Protein AF-A0A3R9RG43-F1 (afdb_monomer)

Secondary structure (DSSP, 8-state):
---STTGGGT--HHHHHH----EEEEEEEETTEEEEEEEETTS-EE-S----HHHHHHHHHHHHHHHH-TTS-TTGGGGGPEEEEE---SGGG-EEEEEESS-HHHHS-GGG-EEEETTEEEEEEEEEEEEEEE-SSEEEEEEEEEEGGGEEEEEEEEEETTTEEEEEEEE-TT-EEE--TTHHHHHHHH--EEEEETT--EEETTTTEEEEESS-----GGGEEE---TT--TT----TTTT-TTSHHHHHHHHHHHHS--SEEEE--STT-S-SEEEEEEETTTTEEEEEEEEE---STTS--HHHHHHHHHHHHHHHHHTTSHHHHHHHHHHHHHHHHHHHS--SEEES-HHHHHHHHHHTTTSEEEEEEEEE-TT--GGG--HHHHHHHHHHHHHHHHHT--EEEEEE-

Foldseek 3Di:
DDDDPPVVVVADPVNVVPDDQQKDKDWADDPNHTWIWMAGPVGDIDTPDDDDPVRVVVVVVVVVCVVPPPVDDPCPVVLFFWDKDAQQFPVVQAFLDKDAPDQCCPLVVLQPKWKDAPNDIWGWQDKDKAWPDDGGFKTWIKIWTATPPGAIKMWIWIAGLPPFIDTDDIGRVRIDMPDPVCSSVCCSVRGFMWTAGLQGWTQRSNVSMITHNPDFFFDDPVLEDEDDLPQAPLQAADCPQVPHCSYLVNVVLVCCVPPPPAQWKFQQDDPPGLARIWGWHADPVQLEIEIEGEHTFGADPQARDSVSLSVLLRSLVSNLSLCVPVLSNLVVSVSVQVVCCVPPVGGRIPHDDPVVSVVCSVSVVVGHYAYEYEYERANDDSVPDDSSSRRSQRVSQVCCCRRVVYGYHYYYD

Radius of gyration: 23.44 Å; Cα contacts (8 Å, |Δi|>4): 705; chains: 1; bounding box: 59×61×52 Å

Mean predicted aligned error: 10.07 Å

Nearest PDB structures (foldseek):
  8wv3-assembly1_D  TM=6.707E-01  e=4.502E-01  Bacillus methanolicus
  8wv3-assembly1_G  TM=7.410E-01  e=6.362E-01  Bacillus methanolicus
  9hag-assembly1_A  TM=4.065E-01  e=1.132E+00  synthetic construct
  9hac-assembly2_C  TM=3.889E-01  e=1.511E+00  synthetic construct
  6czh-assembly1_A  TM=3.247E-01  e=2.538E+00  synthetic construct

Solvent-accessible surface area (backbone atoms only — not comparable to full-atom values): 23048 Å² total; per-residue (Å²): 137,86,85,69,99,63,52,72,80,78,55,49,79,66,48,67,77,73,55,72,82,56,63,51,75,49,74,52,66,57,94,89,38,83,42,49,47,31,38,33,76,86,74,51,73,51,56,87,71,86,68,56,74,69,55,46,52,53,51,50,52,55,48,53,53,58,76,68,41,83,82,64,60,95,62,56,70,63,76,75,44,63,45,75,46,83,67,82,46,55,51,82,48,50,68,72,43,49,44,62,73,56,62,58,54,71,81,62,40,47,82,73,36,32,35,31,47,97,86,44,80,32,50,53,71,53,71,48,59,44,71,76,50,70,37,49,56,38,38,36,33,33,42,36,42,34,27,59,94,80,42,52,32,37,40,34,34,39,35,31,76,86,78,35,52,41,79,73,51,76,49,40,83,76,48,44,71,62,64,64,88,64,44,77,78,42,37,47,82,64,59,50,39,28,36,33,23,79,78,64,34,40,28,36,57,77,78,49,35,26,32,29,71,79,66,88,33,63,63,57,70,90,38,51,43,71,44,89,60,82,87,41,45,45,71,35,33,66,23,71,85,71,77,31,58,45,9,50,45,26,48,51,52,51,50,32,62,77,75,59,61,47,66,28,30,36,52,41,64,61,91,90,44,75,29,38,33,38,35,32,37,73,40,79,86,82,36,34,32,44,40,38,36,30,44,69,44,46,26,67,74,89,48,56,46,74,62,57,52,52,49,53,51,48,52,50,56,52,29,54,61,46,54,74,45,48,70,58,47,56,54,46,52,55,52,52,36,56,52,40,32,74,74,71,72,46,69,34,55,78,34,61,49,75,68,54,54,54,48,48,63,63,41,61,82,78,29,53,72,47,46,34,39,34,44,34,31,68,32,40,41,82,91,72,54,48,71,66,58,32,29,50,52,16,46,48,37,55,46,40,37,71,75,70,66,21,52,58,33,36,37,26,59

pLDDT: mean 83.55, std 13.69, range [29.38, 98.69]

Structure (mmCIF, N/CA/C/O backbone):
data_AF-A0A3R9RG43-F1
#
_entry.id   AF-A0A3R9RG43-F1
#
loop_
_atom_site.group_PDB
_atom_site.id
_atom_site.type_symbol
_atom_site.label_atom_id
_atom_site.label_alt_id
_atom_site.label_comp_id
_atom_site.label_asym_id
_atom_site.label_entity_id
_atom_site.label_seq_id
_atom_site.pdbx_PDB_ins_code
_atom_site.Cartn_x
_atom_site.Cartn_y
_atom_site.Cartn_z
_atom_site.occupancy
_atom_site.B_iso_or_equiv
_atom_site.auth_seq_id
_atom_site.auth_comp_id
_atom_site.auth_asym_id
_atom_site.auth_atom_id
_atom_site.pdbx_PDB_model_num
ATOM 1 N N . MET A 1 1 ? 31.058 -22.489 -11.650 1.00 36.44 1 MET A N 1
ATOM 2 C CA . MET A 1 1 ? 29.796 -22.207 -10.934 1.00 36.44 1 MET A CA 1
ATOM 3 C C . MET A 1 1 ? 29.628 -20.706 -10.998 1.00 36.44 1 MET A C 1
ATOM 5 O O . MET A 1 1 ? 30.385 -20.012 -10.338 1.00 36.44 1 MET A O 1
ATOM 9 N N . TYR A 1 2 ? 28.760 -20.224 -11.881 1.00 31.14 2 TYR A N 1
ATOM 10 C CA . TYR A 1 2 ? 28.466 -18.799 -11.985 1.00 31.14 2 TYR A CA 1
ATOM 11 C C . TYR A 1 2 ? 27.321 -18.495 -11.018 1.00 31.14 2 TYR A C 1
ATOM 13 O O . TYR A 1 2 ? 26.319 -19.210 -11.016 1.00 31.14 2 TYR A O 1
ATOM 21 N N . THR A 1 3 ? 27.485 -17.495 -10.160 1.00 29.38 3 THR A N 1
ATOM 22 C CA . THR A 1 3 ? 26.465 -17.073 -9.191 1.00 29.38 3 THR A CA 1
ATOM 23 C C . THR A 1 3 ? 26.319 -15.561 -9.266 1.00 29.38 3 THR A C 1
ATOM 25 O O . THR A 1 3 ? 27.312 -14.854 -9.116 1.00 29.38 3 THR A O 1
ATOM 28 N N . GLY A 1 4 ? 25.100 -15.075 -9.490 1.00 32.31 4 GLY A N 1
ATOM 29 C CA . GLY A 1 4 ? 24.779 -13.652 -9.621 1.00 32.31 4 GLY A CA 1
ATOM 30 C C . GLY A 1 4 ? 23.461 -13.446 -10.373 1.00 32.31 4 GLY A C 1
ATOM 31 O O . GLY A 1 4 ? 22.941 -14.385 -10.970 1.00 32.31 4 GLY A O 1
ATOM 32 N N . SER A 1 5 ? 22.916 -12.230 -10.342 1.00 31.70 5 SER A N 1
ATOM 33 C CA . SER A 1 5 ? 21.674 -11.854 -11.038 1.00 31.70 5 SER A CA 1
ATOM 34 C C . SER A 1 5 ? 21.823 -11.749 -12.562 1.00 31.70 5 SER A C 1
ATOM 36 O O . SER A 1 5 ? 20.825 -11.766 -13.269 1.00 31.70 5 SER A O 1
ATOM 38 N N . ASP A 1 6 ? 23.055 -11.700 -13.082 1.00 42.12 6 ASP A N 1
ATOM 39 C CA . ASP A 1 6 ? 23.330 -11.441 -14.502 1.00 42.12 6 ASP A CA 1
ATOM 40 C C . ASP A 1 6 ? 24.343 -12.437 -15.098 1.00 42.12 6 ASP A C 1
ATOM 42 O O . ASP A 1 6 ? 25.266 -12.086 -15.832 1.00 42.12 6 ASP A O 1
ATOM 46 N N . VAL A 1 7 ? 24.182 -13.723 -14.762 1.00 42.59 7 VAL A N 1
ATOM 47 C CA . VAL A 1 7 ? 25.009 -14.819 -15.311 1.00 42.59 7 VAL A CA 1
ATOM 48 C C . VAL A 1 7 ? 24.891 -14.894 -16.839 1.00 42.59 7 VAL A C 1
ATOM 50 O O . VAL A 1 7 ? 25.839 -15.282 -17.513 1.00 42.59 7 VAL A O 1
ATOM 53 N N . PHE A 1 8 ? 23.757 -14.464 -17.400 1.00 44.72 8 PHE A N 1
ATOM 54 C CA . PHE A 1 8 ? 23.477 -14.495 -18.836 1.00 44.72 8 PHE A CA 1
ATOM 55 C C . PHE A 1 8 ? 24.483 -13.718 -19.696 1.00 44.72 8 PHE A C 1
ATOM 57 O O . PHE A 1 8 ? 24.716 -14.119 -20.834 1.00 44.72 8 PHE A O 1
ATOM 64 N N . LYS A 1 9 ? 25.106 -12.652 -19.175 1.00 48.06 9 LYS A N 1
ATOM 65 C CA . LYS A 1 9 ? 26.092 -11.849 -19.924 1.00 48.06 9 LYS A CA 1
ATOM 66 C C . LYS A 1 9 ? 27.462 -12.510 -20.065 1.00 48.06 9 LYS A C 1
ATOM 68 O O . LYS A 1 9 ? 28.205 -12.146 -20.972 1.00 48.06 9 LYS A O 1
ATOM 73 N N . GLU A 1 10 ? 27.794 -13.462 -19.195 1.00 44.91 10 GLU A N 1
ATOM 74 C CA . GLU A 1 10 ? 29.064 -14.201 -19.250 1.00 44.91 10 GLU A CA 1
ATOM 75 C C . GLU A 1 10 ? 28.949 -15.547 -19.976 1.00 44.91 10 GLU A C 1
ATOM 77 O O . GLU A 1 10 ? 29.957 -16.216 -20.199 1.00 44.91 10 GLU A O 1
ATOM 82 N N . LEU A 1 11 ? 27.736 -15.948 -20.365 1.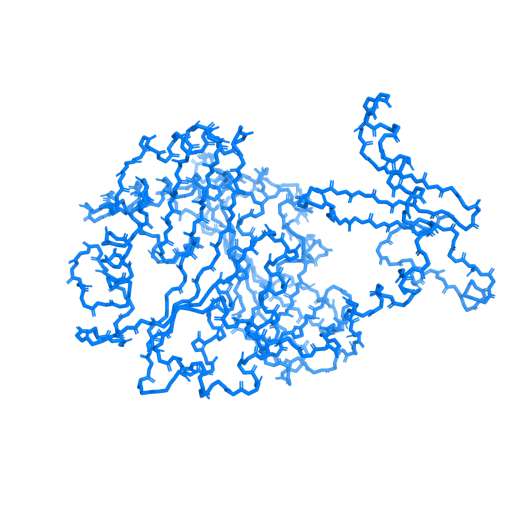00 51.44 11 LEU A N 1
ATOM 83 C CA . LEU A 1 11 ? 27.495 -17.199 -21.073 1.00 51.44 11 LEU A CA 1
ATOM 84 C C . LEU A 1 11 ? 27.696 -17.009 -22.579 1.00 51.44 11 LEU A C 1
ATOM 86 O O . LEU A 1 11 ? 27.007 -16.222 -23.231 1.00 51.44 11 LEU A O 1
ATOM 90 N N . THR A 1 12 ? 28.623 -17.770 -23.153 1.00 58.00 12 THR A N 1
ATOM 91 C CA . THR A 1 12 ? 28.799 -17.842 -24.605 1.00 58.00 12 THR A CA 1
ATOM 92 C C . THR A 1 12 ? 27.744 -18.755 -25.234 1.00 58.00 12 THR A C 1
ATOM 94 O O . THR A 1 12 ? 27.123 -19.591 -24.580 1.00 58.00 12 THR A O 1
ATOM 97 N N . GLN A 1 13 ? 27.561 -18.664 -26.552 1.00 54.94 13 GLN A N 1
ATOM 98 C CA . GLN A 1 13 ? 26.638 -19.542 -27.283 1.00 54.94 13 GLN A CA 1
ATOM 99 C C . GLN A 1 13 ? 27.028 -21.034 -27.193 1.00 54.94 13 GLN A C 1
ATOM 101 O O . GLN A 1 13 ? 26.174 -21.909 -27.327 1.00 54.94 13 GLN A O 1
ATOM 106 N N . ALA A 1 14 ? 28.302 -21.327 -26.910 1.00 51.06 14 ALA A N 1
ATOM 107 C CA . ALA A 1 14 ? 28.782 -22.672 -26.609 1.00 51.06 14 ALA A CA 1
ATOM 108 C C . ALA A 1 14 ? 28.355 -23.149 -25.208 1.00 51.06 14 ALA A C 1
ATOM 110 O O . ALA A 1 14 ? 28.051 -24.330 -25.039 1.00 51.06 14 ALA A O 1
ATOM 111 N N . ASP A 1 15 ? 28.261 -22.245 -24.228 1.00 55.25 15 ASP A N 1
ATOM 112 C CA . ASP A 1 15 ? 27.817 -22.568 -22.869 1.00 55.25 15 ASP A CA 1
ATOM 113 C C . ASP A 1 15 ? 26.328 -22.923 -22.821 1.00 55.25 15 ASP A C 1
ATOM 115 O O . ASP A 1 15 ? 25.950 -23.841 -22.099 1.00 55.25 15 ASP A O 1
ATOM 119 N N . PHE A 1 16 ? 25.483 -22.267 -23.624 1.00 54.69 16 PHE A N 1
ATOM 120 C CA . PHE A 1 16 ? 24.056 -22.613 -23.724 1.00 54.69 16 PHE A CA 1
ATOM 121 C C . PHE A 1 16 ? 23.805 -23.969 -24.387 1.00 54.69 16 PHE A C 1
ATOM 123 O O . PHE A 1 16 ? 22.869 -24.671 -24.011 1.00 54.69 16 PHE A O 1
ATOM 130 N N . ASN A 1 17 ? 24.642 -24.354 -25.353 1.00 50.84 17 ASN A N 1
ATOM 131 C CA . ASN A 1 17 ? 24.489 -25.626 -26.059 1.00 50.84 17 ASN A CA 1
ATOM 132 C C . ASN A 1 17 ? 25.004 -26.829 -25.248 1.00 50.84 17 ASN A C 1
ATOM 134 O O . ASN A 1 17 ? 24.554 -27.946 -25.492 1.00 50.84 17 ASN A O 1
ATOM 138 N N . ASN A 1 18 ? 25.917 -26.613 -24.291 1.00 48.84 18 ASN A N 1
ATOM 139 C CA . ASN A 1 18 ? 26.569 -27.688 -23.531 1.00 48.84 18 ASN A CA 1
ATOM 140 C C . ASN A 1 18 ? 26.228 -27.737 -22.034 1.00 48.84 18 ASN A C 1
ATOM 142 O O . ASN A 1 18 ? 26.591 -28.715 -21.379 1.00 48.84 18 ASN A O 1
ATOM 146 N N . ASN A 1 19 ? 25.539 -26.739 -21.471 1.00 53.72 19 ASN A N 1
ATOM 147 C CA . ASN A 1 19 ? 25.194 -26.732 -20.049 1.00 53.72 19 ASN A CA 1
ATOM 148 C C . ASN A 1 19 ? 23.696 -26.949 -19.823 1.00 53.72 19 ASN A C 1
ATOM 150 O O . ASN A 1 19 ? 22.855 -26.151 -20.227 1.00 53.72 19 ASN A O 1
ATOM 154 N N . SER A 1 20 ? 23.363 -28.005 -19.083 1.00 57.28 20 SER A N 1
ATOM 155 C CA . SER A 1 20 ? 22.050 -28.171 -18.462 1.00 57.28 20 SER A CA 1
ATOM 156 C C . SER A 1 20 ? 22.045 -27.535 -17.071 1.00 57.28 20 SER A C 1
ATOM 158 O O . SER A 1 20 ? 23.020 -27.680 -16.328 1.00 57.28 20 SER A O 1
ATOM 160 N N . LEU A 1 21 ? 20.930 -26.912 -16.677 1.00 59.81 21 LEU A N 1
ATOM 161 C CA . LEU A 1 21 ? 20.686 -26.501 -15.290 1.00 59.81 21 LEU A CA 1
ATOM 162 C C . LEU A 1 21 ? 20.918 -27.692 -14.347 1.00 59.81 21 LEU A C 1
ATOM 164 O O . LEU A 1 21 ? 20.166 -28.663 -14.348 1.00 59.81 21 LEU A O 1
ATOM 168 N N . SER A 1 22 ? 21.995 -27.633 -13.562 1.00 73.75 22 SER A N 1
ATOM 169 C CA . SER A 1 22 ? 22.388 -28.721 -12.659 1.00 73.75 22 SER A CA 1
ATOM 170 C C . SER A 1 22 ? 21.621 -28.694 -11.342 1.00 73.75 22 SER A C 1
ATOM 172 O O . SER A 1 22 ? 21.477 -29.736 -10.703 1.00 73.75 22 SER A O 1
ATOM 174 N N . ASN A 1 23 ? 21.122 -27.519 -10.954 1.00 77.19 23 ASN A N 1
ATOM 175 C CA . ASN A 1 23 ? 20.366 -27.276 -9.736 1.00 77.19 23 ASN A CA 1
ATOM 176 C C . ASN A 1 23 ? 19.241 -26.276 -10.012 1.00 77.19 23 ASN A C 1
ATOM 178 O O . ASN A 1 23 ? 19.431 -25.315 -10.756 1.00 77.19 23 ASN A O 1
ATOM 182 N N . LEU A 1 24 ? 18.104 -26.477 -9.356 1.00 78.00 24 LEU A N 1
ATOM 183 C CA . LEU A 1 24 ? 17.000 -25.532 -9.281 1.00 78.00 24 LEU A CA 1
ATOM 184 C C . LEU A 1 24 ? 16.756 -25.220 -7.808 1.00 78.00 24 LEU A C 1
ATOM 186 O O . LEU A 1 24 ? 16.683 -26.131 -6.984 1.00 78.00 24 LEU A O 1
ATOM 190 N N . PHE A 1 25 ? 16.627 -23.943 -7.471 1.00 77.00 25 PHE A N 1
ATOM 191 C CA . PHE A 1 25 ? 16.362 -23.510 -6.108 1.00 77.00 25 PHE A CA 1
ATOM 192 C C . PHE A 1 25 ? 15.250 -22.470 -6.100 1.00 77.00 25 PHE A C 1
ATOM 194 O O . PHE A 1 25 ? 15.253 -21.550 -6.914 1.00 77.00 25 PHE A O 1
ATOM 201 N N . GLY A 1 26 ? 14.298 -22.629 -5.187 1.00 70.69 26 GLY A N 1
ATOM 202 C CA . GLY A 1 26 ? 13.148 -21.749 -5.064 1.00 70.69 26 GLY A CA 1
ATOM 203 C C . GLY A 1 26 ? 12.817 -21.438 -3.612 1.00 70.69 26 GLY A C 1
ATOM 204 O O . GLY A 1 26 ? 13.031 -22.246 -2.704 1.00 70.69 26 GLY A O 1
ATOM 205 N N . HIS A 1 27 ? 12.243 -20.258 -3.413 1.00 68.25 27 HIS A N 1
ATOM 206 C CA . HIS A 1 27 ? 11.627 -19.847 -2.160 1.00 68.25 27 HIS A CA 1
ATOM 207 C C . HIS A 1 27 ? 10.133 -19.660 -2.387 1.00 68.25 27 HIS A C 1
ATOM 209 O O . HIS A 1 27 ? 9.705 -19.234 -3.457 1.00 68.25 27 HIS A O 1
ATOM 215 N N . GLY A 1 28 ? 9.340 -19.969 -1.375 1.00 66.44 28 GLY A N 1
ATOM 216 C CA . GLY A 1 28 ? 7.899 -19.813 -1.430 1.00 66.44 28 GLY A CA 1
ATOM 217 C C . GLY A 1 28 ? 7.282 -20.090 -0.075 1.00 66.44 28 GLY A C 1
ATOM 218 O O . GLY A 1 28 ? 7.924 -19.912 0.961 1.00 66.44 28 GLY A O 1
ATOM 219 N N . PHE A 1 29 ? 6.033 -20.541 -0.083 1.00 62.53 29 PHE A N 1
ATOM 220 C CA . PHE A 1 29 ? 5.265 -20.774 1.132 1.00 62.53 29 PHE A CA 1
ATOM 221 C C . PHE A 1 29 ? 4.542 -22.114 1.051 1.00 62.53 29 PHE A C 1
ATOM 223 O O . PHE A 1 29 ? 4.020 -22.489 0.004 1.00 62.53 29 PHE A O 1
ATOM 230 N N . ILE A 1 30 ? 4.513 -22.845 2.162 1.00 66.81 30 ILE A N 1
ATOM 231 C CA . ILE A 1 30 ? 3.744 -24.081 2.320 1.00 66.81 30 ILE A CA 1
ATOM 232 C C . ILE A 1 30 ? 2.831 -23.870 3.522 1.00 66.81 30 ILE A C 1
ATOM 234 O O . ILE A 1 30 ? 3.320 -23.651 4.629 1.00 66.81 30 ILE A O 1
ATOM 238 N N . LYS A 1 31 ? 1.509 -23.919 3.305 1.00 62.72 31 LYS A N 1
ATOM 239 C CA . LYS A 1 31 ? 0.495 -23.692 4.356 1.00 62.72 31 LYS A CA 1
ATOM 240 C C . LYS A 1 31 ? 0.748 -22.387 5.136 1.00 62.72 31 LYS A C 1
ATOM 242 O O . LYS A 1 31 ? 0.818 -22.391 6.359 1.00 62.72 31 LYS A O 1
ATOM 247 N N . GLY A 1 32 ? 0.992 -21.292 4.410 1.00 50.91 32 GLY A N 1
ATOM 248 C CA . GLY A 1 32 ? 1.242 -19.964 4.988 1.00 50.91 32 GLY A CA 1
ATOM 249 C C . GLY A 1 32 ? 2.622 -19.763 5.626 1.00 50.91 32 GLY A C 1
ATOM 250 O O . GLY A 1 32 ? 2.940 -18.657 6.046 1.00 50.91 32 GLY A O 1
ATOM 251 N N . ARG A 1 33 ? 3.484 -20.787 5.679 1.00 54.56 33 ARG A N 1
ATOM 252 C CA . ARG A 1 33 ? 4.833 -20.675 6.258 1.00 54.56 33 ARG A CA 1
ATOM 253 C C . ARG A 1 33 ? 5.895 -20.590 5.179 1.00 54.56 33 ARG A C 1
ATOM 255 O O . ARG A 1 33 ? 5.865 -21.368 4.225 1.00 54.56 33 ARG A O 1
ATOM 262 N N . LYS A 1 34 ? 6.859 -19.679 5.353 1.00 60.09 34 LYS A N 1
ATOM 263 C CA . LYS A 1 34 ? 7.996 -19.534 4.439 1.00 60.09 34 LYS A CA 1
ATOM 264 C C . LYS A 1 34 ? 8.760 -20.852 4.354 1.00 60.09 34 LYS A C 1
ATOM 266 O O . LYS A 1 34 ? 9.122 -21.440 5.369 1.00 60.09 34 LYS A O 1
ATOM 271 N N . SER A 1 35 ? 9.006 -21.296 3.134 1.00 75.38 35 SER A N 1
ATOM 272 C CA . SER A 1 35 ? 9.711 -22.529 2.823 1.00 75.38 35 SER A CA 1
ATOM 273 C C . SER A 1 35 ? 10.688 -22.282 1.684 1.00 75.38 35 SER A C 1
ATOM 275 O O . SER A 1 35 ? 10.484 -21.423 0.827 1.00 75.38 35 SER A O 1
ATOM 277 N N . SER A 1 36 ? 11.748 -23.074 1.652 1.00 81.25 36 SER A N 1
ATOM 278 C CA . SER A 1 36 ? 12.679 -23.129 0.529 1.00 81.25 36 SER A CA 1
ATOM 279 C C . SER A 1 36 ? 12.821 -24.567 0.066 1.00 81.25 36 SER A C 1
ATOM 281 O O . SER A 1 36 ? 12.716 -25.483 0.883 1.00 81.25 36 SER A O 1
ATOM 283 N N . LEU A 1 37 ? 13.042 -24.765 -1.226 1.00 87.75 37 LEU A N 1
ATOM 284 C CA . LEU A 1 37 ? 13.307 -26.081 -1.783 1.00 87.75 37 LEU A CA 1
ATOM 285 C C . LEU A 1 37 ? 14.326 -25.959 -2.908 1.00 87.75 37 LEU A C 1
ATOM 287 O O . LEU A 1 37 ? 14.137 -25.208 -3.865 1.00 87.75 37 LEU A O 1
ATOM 291 N N . GLY A 1 38 ? 15.397 -26.723 -2.775 1.00 88.50 38 GLY A N 1
ATOM 292 C CA . GLY A 1 38 ? 16.360 -26.992 -3.820 1.00 88.50 38 GLY A CA 1
ATOM 293 C C . GLY A 1 38 ? 16.236 -28.406 -4.324 1.00 88.50 38 GLY A C 1
ATOM 294 O O . GLY A 1 38 ? 15.932 -29.310 -3.547 1.00 88.50 38 GLY A O 1
ATOM 295 N N . CYS A 1 39 ? 16.507 -28.592 -5.606 1.00 88.06 39 CYS A N 1
ATOM 296 C CA . CYS A 1 39 ? 16.739 -29.899 -6.184 1.00 88.06 39 CYS A CA 1
ATOM 297 C C . CYS A 1 39 ? 17.908 -29.861 -7.170 1.00 88.06 39 CYS A C 1
ATOM 299 O O . CYS A 1 39 ? 18.183 -28.833 -7.792 1.00 88.06 39 CYS A O 1
ATOM 301 N N . SER A 1 40 ? 18.608 -30.982 -7.306 1.00 87.50 40 SER A N 1
ATOM 302 C CA . SER A 1 40 ? 19.649 -31.170 -8.311 1.00 87.50 40 SER A CA 1
ATOM 303 C C . SER A 1 40 ? 19.179 -32.122 -9.396 1.00 87.50 40 SER A C 1
ATOM 305 O O . SER A 1 40 ? 18.362 -33.012 -9.156 1.00 87.50 40 SER A O 1
ATOM 307 N N . ALA A 1 41 ? 19.785 -32.015 -10.575 1.00 79.50 41 ALA A N 1
ATOM 308 C CA . ALA A 1 41 ? 19.598 -32.968 -11.666 1.00 79.50 41 ALA A CA 1
ATOM 309 C C . ALA A 1 41 ? 19.971 -34.414 -11.270 1.00 79.50 41 ALA A C 1
ATOM 311 O O . ALA A 1 41 ? 19.548 -35.364 -11.920 1.00 79.50 41 ALA A O 1
ATOM 312 N N . LYS A 1 42 ? 20.743 -34.597 -10.187 1.00 84.69 42 LYS A N 1
ATOM 313 C CA . LYS A 1 42 ? 21.103 -35.908 -9.620 1.00 84.69 42 LYS A CA 1
ATOM 314 C C . LYS A 1 42 ? 20.106 -36.420 -8.570 1.00 84.69 42 LYS A C 1
ATOM 316 O O . LYS A 1 42 ? 20.387 -37.421 -7.920 1.00 84.69 42 LYS A O 1
ATOM 321 N N . GLY A 1 43 ? 18.974 -35.741 -8.377 1.00 83.75 43 GLY A N 1
ATOM 322 C CA . GLY A 1 43 ? 17.909 -36.175 -7.468 1.00 83.75 43 GLY A CA 1
ATOM 323 C C . GLY A 1 43 ? 18.151 -35.852 -5.993 1.00 83.75 43 GLY A C 1
ATOM 324 O O . GLY A 1 43 ? 17.487 -36.418 -5.130 1.00 83.75 43 GLY A O 1
ATOM 325 N N . MET A 1 44 ? 19.086 -34.952 -5.673 1.00 89.25 44 MET A N 1
ATOM 326 C CA . MET A 1 44 ? 19.223 -34.457 -4.299 1.00 89.25 44 MET A CA 1
ATOM 327 C C . MET A 1 44 ? 18.237 -33.320 -4.066 1.00 89.25 44 MET A C 1
ATOM 329 O O . MET A 1 44 ? 18.183 -32.414 -4.890 1.00 89.25 44 MET A O 1
ATOM 333 N N . ALA A 1 45 ? 17.524 -33.333 -2.940 1.00 90.81 45 ALA A N 1
ATOM 334 C CA . ALA A 1 45 ? 16.679 -32.229 -2.496 1.00 90.81 45 ALA A CA 1
ATOM 335 C C . ALA A 1 45 ? 17.209 -31.626 -1.188 1.00 90.81 45 ALA A C 1
ATOM 337 O O . ALA A 1 45 ? 17.712 -32.352 -0.330 1.00 90.81 45 ALA A O 1
ATOM 338 N N . TRP A 1 46 ? 17.102 -30.308 -1.021 1.00 90.62 46 TRP A N 1
ATOM 339 C CA . TRP A 1 46 ? 17.542 -29.607 0.194 1.00 90.62 46 TRP A CA 1
ATOM 340 C C . TRP A 1 46 ? 16.663 -28.394 0.515 1.00 90.62 46 TRP A C 1
ATOM 342 O O . TRP A 1 46 ? 15.890 -27.928 -0.318 1.00 90.62 46 TRP A O 1
ATOM 352 N N . SER A 1 47 ? 16.785 -27.869 1.734 1.00 88.38 47 SER A N 1
ATOM 353 C CA . SER A 1 47 ? 16.137 -26.634 2.191 1.00 88.38 47 SER A CA 1
ATOM 354 C C . SER A 1 47 ? 17.131 -25.811 3.016 1.00 88.38 47 SER A C 1
ATOM 356 O O . SER A 1 47 ? 18.023 -26.373 3.644 1.00 88.38 47 SER A O 1
ATOM 358 N N . MET A 1 48 ? 16.971 -24.487 3.025 1.00 82.56 48 MET A N 1
ATOM 359 C CA . MET A 1 48 ? 17.714 -23.551 3.881 1.00 82.56 48 MET A CA 1
ATOM 360 C C . MET A 1 48 ? 17.125 -23.440 5.299 1.00 82.56 48 MET A C 1
ATOM 362 O O . MET A 1 48 ? 17.641 -22.688 6.123 1.00 82.56 48 MET A O 1
ATOM 366 N N . SER A 1 49 ? 16.032 -24.150 5.595 1.00 78.62 49 SER A N 1
ATOM 367 C CA . SER A 1 49 ? 15.423 -24.189 6.930 1.00 78.62 49 SER A CA 1
ATOM 368 C C . SER A 1 49 ? 16.270 -24.998 7.917 1.00 78.62 49 SER A C 1
ATOM 370 O O . SER A 1 49 ? 16.763 -26.073 7.583 1.00 78.62 49 SER A O 1
ATOM 372 N N . SER A 1 50 ? 16.372 -24.527 9.161 1.00 82.38 50 SER A N 1
ATOM 373 C CA . SER A 1 50 ? 16.816 -25.351 10.287 1.00 82.38 50 SER A CA 1
ATOM 374 C C . SER A 1 50 ? 15.672 -26.249 10.767 1.00 82.38 50 SER A C 1
ATOM 376 O O . SER A 1 50 ? 14.511 -25.842 10.744 1.00 82.38 50 SER A O 1
ATOM 378 N N . ALA A 1 51 ? 15.995 -27.471 11.189 1.00 82.62 51 ALA A N 1
ATOM 379 C CA . ALA A 1 51 ? 15.017 -28.448 11.659 1.00 82.62 51 ALA A CA 1
ATOM 380 C C . ALA A 1 51 ? 15.627 -29.346 12.742 1.00 82.62 51 ALA A C 1
ATOM 382 O O . ALA A 1 51 ? 16.809 -29.695 12.673 1.00 82.62 51 ALA A O 1
ATOM 383 N N . ASN A 1 52 ? 14.821 -29.752 13.723 1.00 91.00 52 ASN A N 1
ATOM 384 C CA . ASN A 1 52 ? 15.149 -30.900 14.570 1.00 91.00 52 ASN A CA 1
ATOM 385 C C . ASN A 1 52 ? 14.870 -32.226 13.824 1.00 91.00 52 ASN A C 1
ATOM 387 O O . ASN A 1 52 ? 14.308 -32.230 12.730 1.00 91.00 52 ASN A O 1
ATOM 391 N N . ILE A 1 53 ? 15.255 -33.369 14.405 1.00 93.69 53 ILE A N 1
ATOM 392 C CA . ILE A 1 53 ? 15.122 -34.684 13.743 1.00 93.69 53 ILE A CA 1
ATOM 393 C C . ILE A 1 53 ? 13.667 -34.981 13.347 1.00 93.69 53 ILE A C 1
ATOM 395 O O . ILE A 1 53 ? 13.418 -35.455 12.241 1.00 93.69 53 ILE A O 1
ATOM 399 N N . TYR A 1 54 ? 12.704 -34.674 14.220 1.00 90.88 54 TYR A N 1
ATOM 400 C CA . TYR A 1 54 ? 11.287 -34.914 13.951 1.00 90.88 54 TYR A CA 1
ATOM 401 C C . TYR A 1 54 ? 10.774 -34.051 12.788 1.00 90.88 54 TYR A C 1
ATOM 403 O O . TYR A 1 54 ? 10.116 -34.553 11.876 1.00 90.88 54 TYR A O 1
ATOM 411 N N . GLU A 1 55 ? 11.122 -32.764 12.777 1.00 87.12 55 GLU A N 1
ATOM 412 C CA . GLU A 1 55 ? 10.782 -31.839 11.690 1.00 87.12 55 GLU A CA 1
ATOM 413 C C . GLU A 1 55 ? 11.427 -32.253 10.362 1.00 87.12 55 GLU A C 1
ATOM 415 O O . GLU A 1 55 ? 10.778 -32.200 9.317 1.00 87.12 55 GLU A O 1
ATOM 420 N N . TRP A 1 56 ? 12.678 -32.718 10.398 1.00 91.44 56 TRP A N 1
ATOM 421 C CA . TRP A 1 56 ? 13.383 -33.214 9.218 1.00 91.44 56 TRP A CA 1
ATOM 422 C C . TRP A 1 56 ? 12.715 -34.466 8.636 1.00 91.44 56 TRP A C 1
ATOM 424 O O . TRP A 1 56 ? 12.509 -34.539 7.422 1.00 91.44 56 TRP A O 1
ATOM 434 N N . MET A 1 57 ? 12.299 -35.414 9.483 1.00 94.62 57 MET A N 1
ATOM 435 C CA . MET A 1 57 ? 11.535 -36.589 9.046 1.00 94.62 57 MET A CA 1
ATOM 436 C C . MET A 1 57 ? 10.210 -36.187 8.389 1.00 94.62 57 MET A C 1
ATOM 438 O O . MET A 1 57 ? 9.912 -36.648 7.288 1.00 94.62 57 MET A O 1
ATOM 442 N N . LYS A 1 58 ? 9.453 -35.269 9.006 1.00 91.38 58 LYS A N 1
ATOM 443 C CA . LYS A 1 58 ? 8.194 -34.750 8.441 1.00 91.38 58 LYS A CA 1
ATOM 444 C C . LYS A 1 58 ? 8.398 -34.045 7.102 1.00 91.38 58 LYS A C 1
ATOM 446 O O . LYS A 1 58 ? 7.572 -34.172 6.200 1.00 91.38 58 LYS A O 1
ATOM 451 N N . TRP A 1 59 ? 9.503 -33.321 6.947 1.00 90.50 59 TRP A N 1
ATOM 452 C CA . TRP A 1 59 ? 9.861 -32.704 5.675 1.00 90.50 59 TRP A CA 1
ATOM 453 C C . TRP A 1 59 ? 10.154 -33.758 4.596 1.00 90.50 59 TRP A C 1
ATOM 455 O O . TRP A 1 59 ? 9.617 -33.646 3.492 1.00 90.50 59 TRP A O 1
ATOM 465 N N . CYS A 1 60 ? 10.910 -34.812 4.924 1.00 92.56 60 CYS A N 1
ATOM 466 C CA . CYS A 1 60 ? 11.188 -35.923 4.006 1.00 92.56 60 CYS A CA 1
ATOM 467 C C . CYS A 1 60 ? 9.907 -36.660 3.580 1.00 92.56 60 CYS A C 1
ATOM 469 O O . CYS A 1 60 ? 9.723 -36.908 2.389 1.00 92.56 60 CYS A O 1
ATOM 471 N N . GLU A 1 61 ? 8.999 -36.947 4.520 1.00 93.25 61 GLU A N 1
ATOM 472 C CA . GLU A 1 61 ? 7.674 -37.521 4.232 1.00 93.25 61 GLU A CA 1
ATOM 473 C C . GLU A 1 61 ? 6.892 -36.634 3.251 1.00 93.25 61 GLU A C 1
ATOM 475 O O . GLU A 1 61 ? 6.399 -37.115 2.232 1.00 93.25 61 GLU A O 1
ATOM 480 N N . SER A 1 62 ? 6.868 -35.317 3.484 1.00 90.38 62 SER A N 1
ATOM 481 C CA . SER A 1 62 ? 6.164 -34.376 2.603 1.00 90.38 62 SER A CA 1
ATOM 482 C C . SER A 1 62 ? 6.751 -34.300 1.187 1.00 90.38 62 SER A C 1
ATOM 484 O O . SER A 1 62 ? 6.024 -34.042 0.226 1.00 90.38 62 SER A O 1
ATOM 486 N N . LEU A 1 63 ? 8.066 -34.500 1.036 1.00 90.81 63 LEU A N 1
ATOM 487 C CA . LEU A 1 63 ? 8.709 -34.580 -0.275 1.00 90.81 63 LEU A CA 1
ATOM 488 C C . LEU A 1 63 ? 8.365 -35.891 -0.970 1.00 90.81 63 LEU A C 1
ATOM 490 O O . LEU A 1 63 ? 8.051 -35.873 -2.157 1.00 90.81 63 LEU A O 1
ATOM 494 N N . TYR A 1 64 ? 8.390 -37.005 -0.238 1.00 91.94 64 TYR A N 1
ATOM 495 C CA . TYR A 1 64 ? 8.007 -38.311 -0.763 1.00 91.94 64 TYR A CA 1
ATOM 496 C C . TYR A 1 64 ? 6.568 -38.306 -1.292 1.00 91.94 64 TYR A C 1
ATOM 498 O O . TYR A 1 64 ? 6.333 -38.794 -2.397 1.00 91.94 64 TYR A O 1
ATOM 506 N N . GLU A 1 65 ? 5.625 -37.716 -0.551 1.00 91.19 65 GLU A N 1
ATOM 507 C CA . GLU A 1 65 ? 4.232 -37.567 -0.991 1.00 91.19 65 GLU A CA 1
ATOM 508 C C . GLU A 1 65 ? 4.141 -36.788 -2.308 1.00 91.19 65 GLU A C 1
ATOM 510 O O . GLU A 1 65 ? 3.530 -37.267 -3.257 1.00 91.19 65 GLU A O 1
ATOM 515 N N . LYS A 1 66 ? 4.813 -35.633 -2.407 1.00 88.00 66 LYS A N 1
ATOM 516 C CA . LYS A 1 66 ? 4.797 -34.795 -3.620 1.00 88.00 66 LYS A CA 1
ATOM 517 C C . LYS A 1 66 ? 5.464 -35.460 -4.820 1.00 88.00 66 LYS A C 1
ATOM 519 O O . LYS A 1 66 ? 4.953 -35.356 -5.924 1.00 88.00 66 LYS A O 1
ATOM 524 N N . ILE A 1 67 ? 6.608 -36.115 -4.624 1.00 87.88 67 ILE A N 1
ATOM 525 C CA . ILE A 1 67 ? 7.354 -36.763 -5.716 1.00 87.88 67 ILE A CA 1
ATOM 526 C C . ILE A 1 67 ? 6.552 -37.934 -6.301 1.00 87.88 67 ILE A C 1
ATOM 528 O O . ILE A 1 67 ? 6.626 -38.185 -7.501 1.00 87.88 67 ILE A O 1
ATOM 532 N N . ASN A 1 68 ? 5.783 -38.644 -5.470 1.00 90.06 68 ASN A N 1
ATOM 533 C CA . ASN A 1 68 ? 4.996 -39.799 -5.905 1.00 90.06 68 ASN A CA 1
ATOM 534 C C . ASN A 1 68 ? 3.547 -39.464 -6.291 1.00 90.06 68 ASN A C 1
ATOM 536 O O . ASN A 1 68 ? 2.821 -40.355 -6.743 1.00 90.06 68 ASN A O 1
ATOM 540 N N . ASP A 1 69 ? 3.112 -38.212 -6.139 1.00 89.38 69 ASP A N 1
ATOM 541 C CA . ASP A 1 69 ? 1.775 -37.783 -6.536 1.00 89.38 69 ASP A CA 1
ATOM 542 C C . ASP A 1 69 ? 1.698 -37.559 -8.052 1.00 89.38 69 ASP A C 1
ATOM 544 O O . ASP A 1 69 ? 2.018 -36.496 -8.583 1.00 89.38 69 ASP A O 1
ATOM 548 N N . LYS A 1 70 ? 1.216 -38.585 -8.760 1.00 89.56 70 LYS A N 1
ATOM 549 C CA . LYS A 1 70 ? 1.010 -38.562 -10.217 1.00 89.56 70 LYS A CA 1
ATOM 550 C C . LYS A 1 70 ? -0.073 -37.579 -10.675 1.00 89.56 70 LYS A C 1
ATOM 552 O O . LYS A 1 70 ? -0.237 -37.399 -11.880 1.00 89.56 70 LYS A O 1
ATOM 557 N N . ASN A 1 71 ? -0.833 -36.983 -9.756 1.00 90.19 71 ASN A N 1
ATOM 558 C CA . ASN A 1 71 ? -1.847 -35.989 -10.096 1.00 90.19 71 ASN A CA 1
ATOM 559 C C . ASN A 1 71 ? -1.260 -34.577 -10.221 1.00 90.19 71 ASN A C 1
ATOM 561 O O . ASN A 1 71 ? -1.955 -33.692 -10.721 1.00 90.19 71 ASN A O 1
ATOM 565 N N . ILE A 1 72 ? -0.011 -34.347 -9.791 1.00 81.56 72 ILE A N 1
ATOM 566 C CA . ILE A 1 72 ? 0.665 -33.055 -9.951 1.00 81.56 72 ILE A CA 1
ATOM 567 C C . ILE A 1 72 ? 1.067 -32.891 -11.425 1.00 81.56 72 ILE A C 1
ATOM 569 O O . ILE A 1 72 ? 1.896 -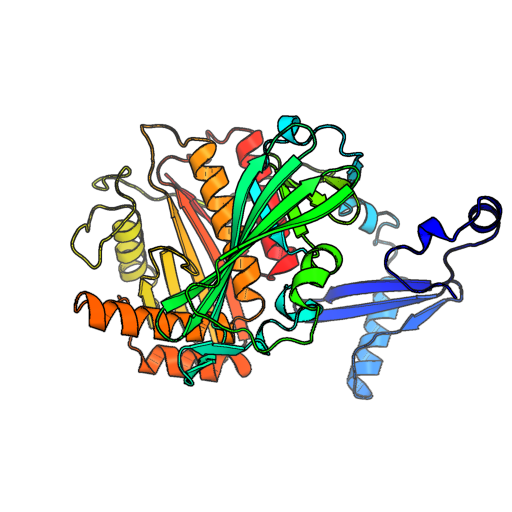33.654 -11.915 1.00 81.56 72 ILE A O 1
ATOM 573 N N . PRO A 1 73 ? 0.528 -31.899 -12.158 1.00 77.69 73 PRO A N 1
ATOM 574 C CA . PRO A 1 73 ? 0.892 -31.701 -13.556 1.00 77.69 73 PRO A CA 1
ATOM 575 C C . PRO A 1 73 ? 2.323 -31.167 -13.692 1.00 77.69 73 PRO A C 1
ATOM 577 O O . PRO A 1 73 ? 2.660 -30.151 -13.079 1.00 77.69 73 PRO A O 1
ATOM 580 N N . ASP A 1 74 ? 3.117 -31.750 -14.593 1.00 71.19 74 ASP A N 1
ATOM 581 C CA . ASP A 1 74 ? 4.509 -31.343 -14.870 1.00 71.19 74 ASP A CA 1
ATOM 582 C C . ASP A 1 74 ? 4.657 -29.854 -15.237 1.00 71.19 74 ASP A C 1
ATOM 584 O O . ASP A 1 74 ? 5.690 -29.231 -15.004 1.00 71.19 74 ASP A O 1
ATOM 588 N N . ASN A 1 75 ? 3.606 -29.254 -15.803 1.00 67.12 75 ASN A N 1
ATOM 589 C CA . ASN A 1 75 ? 3.588 -27.860 -16.246 1.00 67.12 75 ASN A CA 1
ATOM 590 C C . ASN A 1 75 ? 2.870 -26.902 -15.286 1.00 67.12 75 ASN A C 1
ATOM 592 O O . ASN A 1 75 ? 2.656 -25.738 -15.635 1.00 67.12 75 ASN A O 1
ATOM 596 N N . PHE A 1 76 ? 2.478 -27.359 -14.093 1.00 66.75 76 PHE A N 1
ATOM 597 C CA . PHE A 1 76 ? 1.693 -26.544 -13.167 1.00 66.75 76 PHE A CA 1
ATOM 598 C C . PHE A 1 76 ? 2.427 -25.260 -12.755 1.00 66.75 76 PHE A C 1
ATOM 600 O O . PHE A 1 76 ? 1.811 -24.200 -12.670 1.00 66.75 76 PHE A O 1
ATOM 607 N N . PHE A 1 77 ? 3.754 -25.314 -12.595 1.00 62.53 77 PHE A N 1
ATOM 608 C CA . PHE A 1 77 ? 4.559 -24.139 -12.248 1.00 62.53 77 PHE A CA 1
ATOM 609 C C . PHE A 1 77 ? 4.564 -23.067 -13.355 1.00 62.53 77 PHE A C 1
ATOM 611 O O . PHE A 1 77 ? 4.548 -21.876 -13.051 1.00 62.53 77 PHE A O 1
ATOM 618 N N . ILE A 1 78 ? 4.505 -23.474 -14.632 1.00 61.91 78 ILE A N 1
ATOM 619 C CA . ILE A 1 78 ? 4.487 -22.566 -15.794 1.00 61.91 78 ILE A CA 1
ATOM 620 C C . ILE A 1 78 ? 3.183 -21.763 -15.830 1.00 61.91 78 ILE A C 1
ATOM 622 O O . ILE A 1 78 ? 3.162 -20.627 -16.299 1.00 61.91 78 ILE A O 1
ATOM 626 N N . ARG A 1 79 ? 2.082 -22.320 -15.303 1.00 58.09 79 ARG A N 1
ATOM 627 C CA . ARG A 1 79 ? 0.782 -21.630 -15.266 1.00 58.09 79 ARG A CA 1
ATOM 628 C C . ARG A 1 79 ? 0.806 -20.358 -14.419 1.00 58.09 79 ARG A C 1
ATOM 630 O O . ARG A 1 79 ? -0.018 -19.488 -14.632 1.00 58.09 79 ARG A O 1
ATOM 637 N N . ASN A 1 80 ? 1.754 -20.216 -13.503 1.00 58.44 80 ASN A N 1
ATOM 638 C CA . ASN A 1 80 ? 1.833 -19.042 -12.637 1.00 58.44 80 ASN A CA 1
ATOM 639 C C . ASN A 1 80 ? 3.057 -18.160 -12.925 1.00 58.44 80 ASN A C 1
ATOM 641 O O . ASN A 1 80 ? 3.323 -17.237 -12.154 1.00 58.44 80 ASN A O 1
ATOM 645 N N . MET A 1 81 ? 3.793 -18.435 -14.010 1.00 67.19 81 MET A N 1
ATOM 646 C CA . MET A 1 81 ? 4.915 -17.608 -14.455 1.00 67.19 81 MET A CA 1
ATOM 647 C C . MET A 1 81 ? 4.426 -16.380 -15.224 1.00 67.19 81 MET A C 1
ATOM 649 O O . MET A 1 81 ? 3.459 -16.449 -15.986 1.00 67.19 81 MET A O 1
ATOM 653 N N . LEU A 1 82 ? 5.121 -15.260 -15.026 1.00 72.94 82 LEU A N 1
ATOM 654 C CA . LEU A 1 82 ? 4.923 -14.059 -15.827 1.00 72.94 82 LEU A CA 1
ATOM 655 C C . LEU A 1 82 ? 5.542 -14.260 -17.216 1.00 72.94 82 LEU A C 1
ATOM 657 O O . LEU A 1 82 ? 6.597 -14.879 -17.355 1.00 72.94 82 LEU A O 1
ATOM 661 N N . GLU A 1 83 ? 4.882 -13.737 -18.242 1.00 77.44 83 GLU A N 1
ATOM 662 C CA . GLU A 1 83 ? 5.387 -13.711 -19.608 1.00 77.44 83 GLU A CA 1
ATOM 663 C C . GLU A 1 83 ? 6.312 -12.495 -19.782 1.00 77.44 83 GLU A C 1
ATOM 665 O O . GLU A 1 83 ? 5.854 -11.361 -19.598 1.00 77.44 83 GLU A O 1
ATOM 670 N N . PRO A 1 84 ? 7.600 -12.693 -20.121 1.00 81.38 84 PRO A N 1
ATOM 671 C CA . PRO A 1 84 ? 8.514 -11.586 -20.354 1.00 81.38 84 PRO A CA 1
ATOM 672 C C . PRO A 1 84 ? 8.233 -10.906 -21.702 1.00 81.38 84 PRO A C 1
ATOM 674 O O . PRO A 1 84 ? 7.919 -11.562 -22.696 1.00 81.38 84 PRO A O 1
ATOM 677 N N . PHE A 1 85 ? 8.413 -9.589 -21.765 1.00 85.31 85 PHE A N 1
ATOM 678 C CA . PHE A 1 85 ? 8.380 -8.802 -22.994 1.00 85.31 85 PHE A CA 1
ATOM 679 C C . PHE A 1 85 ? 9.462 -7.714 -22.992 1.00 85.31 85 PHE A C 1
ATOM 681 O O . PHE A 1 85 ? 9.920 -7.253 -21.948 1.00 85.31 85 PHE A O 1
ATOM 688 N N . ASN A 1 86 ? 9.880 -7.287 -24.185 1.00 87.50 86 ASN A N 1
ATOM 689 C CA . ASN A 1 86 ? 10.878 -6.227 -24.331 1.00 87.50 86 ASN A CA 1
ATOM 690 C C . ASN A 1 86 ? 10.229 -4.849 -24.202 1.00 87.50 86 ASN A C 1
ATOM 692 O O . ASN A 1 86 ? 9.281 -4.541 -24.930 1.00 87.50 86 ASN A O 1
ATOM 696 N N . VAL A 1 87 ? 10.788 -3.997 -23.345 1.00 89.00 87 VAL A N 1
ATOM 697 C CA . VAL A 1 87 ? 10.326 -2.617 -23.182 1.00 89.00 87 VAL A CA 1
ATOM 698 C C . VAL A 1 87 ? 11.017 -1.728 -24.207 1.00 89.00 87 VAL A C 1
ATOM 700 O O . VAL A 1 87 ? 12.233 -1.565 -24.186 1.00 89.00 87 VAL A O 1
ATOM 703 N N . LYS A 1 88 ? 10.232 -1.175 -25.135 1.00 87.31 88 LYS A N 1
ATOM 704 C CA . LYS A 1 88 ? 10.720 -0.266 -26.188 1.00 87.31 88 LYS A CA 1
ATOM 705 C C . LYS A 1 88 ? 10.226 1.169 -26.030 1.00 87.31 88 LYS A C 1
ATOM 707 O O . LYS A 1 88 ? 10.840 2.077 -26.574 1.00 87.31 88 LYS A O 1
ATOM 712 N N . ASP A 1 89 ? 9.092 1.347 -25.359 1.00 89.25 89 ASP A N 1
ATOM 713 C CA . ASP A 1 89 ? 8.409 2.629 -25.228 1.00 89.25 89 ASP A CA 1
ATOM 714 C C . ASP A 1 89 ? 7.648 2.676 -23.896 1.00 89.25 89 ASP A C 1
ATOM 716 O O . ASP A 1 89 ? 6.589 2.062 -23.747 1.00 89.25 89 ASP A O 1
ATOM 720 N N . LEU A 1 90 ? 8.198 3.401 -22.925 1.00 88.31 90 LEU A N 1
ATOM 721 C CA . LEU A 1 90 ? 7.617 3.597 -21.595 1.00 88.31 90 LEU A CA 1
ATOM 722 C C . LEU A 1 90 ? 6.376 4.501 -21.618 1.00 88.31 90 LEU A C 1
ATOM 724 O O . LEU A 1 90 ? 5.528 4.391 -20.729 1.00 88.31 90 LEU A O 1
ATOM 728 N N . SER A 1 91 ? 6.232 5.374 -22.620 1.00 85.62 91 SER A N 1
ATOM 729 C CA . SER A 1 91 ? 5.064 6.255 -22.745 1.00 85.62 91 SER A CA 1
ATOM 730 C C . SER A 1 91 ? 3.803 5.465 -23.100 1.00 85.62 91 SER A C 1
ATOM 732 O O . SER A 1 91 ? 2.717 5.764 -22.604 1.00 85.62 91 SER A O 1
ATOM 734 N N . SER A 1 92 ? 3.959 4.382 -23.869 1.00 86.50 92 SER A N 1
ATOM 735 C CA . SER A 1 92 ? 2.857 3.496 -24.263 1.00 86.50 92 SER A CA 1
ATOM 736 C C . SER A 1 92 ? 2.289 2.645 -23.119 1.00 86.50 92 SER A C 1
ATOM 738 O O . SER A 1 92 ? 1.170 2.145 -23.220 1.00 86.50 92 SER A O 1
ATOM 740 N N . LEU A 1 93 ? 3.042 2.491 -22.025 1.00 85.94 93 LEU A N 1
ATOM 741 C CA . LEU A 1 93 ? 2.735 1.557 -20.940 1.00 85.94 93 LEU A CA 1
ATOM 742 C C . LEU A 1 93 ? 1.966 2.193 -19.775 1.00 85.94 93 LEU A C 1
ATOM 744 O O . LEU A 1 93 ? 1.611 1.484 -18.845 1.00 85.94 93 LEU A O 1
ATOM 748 N N . ASN A 1 94 ? 1.670 3.498 -19.816 1.00 86.19 94 ASN A N 1
ATOM 749 C CA . ASN A 1 94 ? 0.919 4.222 -18.777 1.00 86.19 94 ASN A CA 1
ATOM 750 C C . ASN A 1 94 ? 1.320 3.806 -17.345 1.00 86.19 94 ASN A C 1
ATOM 752 O O . ASN A 1 94 ? 0.587 3.090 -16.649 1.00 86.19 94 ASN A O 1
ATOM 756 N N . ILE A 1 95 ? 2.528 4.205 -16.949 1.00 88.69 95 ILE A N 1
ATOM 757 C CA . ILE A 1 95 ? 3.129 3.842 -15.665 1.00 88.69 95 ILE A CA 1
ATOM 758 C C . ILE A 1 95 ? 2.404 4.585 -14.546 1.00 88.69 95 ILE A C 1
ATOM 760 O O . ILE A 1 95 ? 2.300 5.808 -14.570 1.00 88.69 95 ILE A O 1
ATOM 764 N N . ILE A 1 96 ? 1.920 3.830 -13.563 1.00 85.81 96 ILE A N 1
ATOM 765 C CA . ILE A 1 96 ? 1.140 4.354 -12.439 1.00 85.81 96 ILE A CA 1
ATOM 766 C C . ILE A 1 96 ? 1.998 4.581 -11.194 1.00 85.81 96 ILE A C 1
ATOM 768 O O . ILE A 1 96 ? 1.772 5.548 -10.478 1.00 85.81 96 ILE A O 1
ATOM 772 N N . ILE A 1 97 ? 2.994 3.730 -10.932 1.00 85.81 97 ILE A N 1
ATOM 773 C CA . ILE A 1 97 ? 3.883 3.873 -9.773 1.00 85.81 97 ILE A CA 1
ATOM 774 C C . ILE A 1 97 ? 5.234 3.225 -10.032 1.00 85.81 97 ILE A C 1
ATOM 776 O O . ILE A 1 97 ? 5.336 2.228 -10.746 1.00 85.81 97 ILE A O 1
ATOM 780 N N . VAL A 1 98 ? 6.270 3.795 -9.421 1.00 86.75 98 VAL A N 1
ATOM 781 C CA . VAL A 1 98 ? 7.593 3.184 -9.315 1.00 86.75 98 VAL A CA 1
ATOM 782 C C . VAL A 1 98 ? 7.790 2.755 -7.867 1.00 86.75 98 VAL A C 1
ATOM 784 O O . VAL A 1 98 ? 7.711 3.584 -6.965 1.00 86.75 98 VAL A O 1
ATOM 787 N N . THR A 1 99 ? 8.028 1.468 -7.645 1.00 78.19 99 THR A N 1
ATOM 788 C CA . THR A 1 99 ? 8.261 0.887 -6.316 1.00 78.19 99 THR A CA 1
ATOM 789 C C . THR A 1 99 ? 9.560 0.095 -6.338 1.00 78.19 99 THR A C 1
ATOM 791 O O . THR A 1 99 ? 10.004 -0.324 -7.402 1.00 78.19 99 THR A O 1
ATOM 794 N N . PRO A 1 100 ? 10.196 -0.165 -5.197 1.00 73.19 100 PRO A N 1
ATOM 795 C CA . PRO A 1 100 ? 11.273 -1.145 -5.150 1.00 73.19 100 PRO A CA 1
ATOM 796 C C . PRO A 1 100 ? 10.777 -2.590 -5.343 1.00 73.19 100 PRO A C 1
ATOM 798 O O . PRO A 1 100 ? 9.633 -2.898 -5.007 1.00 73.19 100 PRO A O 1
ATOM 801 N N . ILE A 1 101 ? 11.626 -3.455 -5.923 1.00 60.00 101 ILE A N 1
ATOM 802 C CA . ILE A 1 101 ? 11.381 -4.904 -6.144 1.00 60.00 101 ILE A CA 1
ATOM 803 C C . ILE A 1 101 ? 11.551 -5.686 -4.850 1.00 60.00 101 ILE A C 1
ATOM 805 O O . ILE A 1 101 ? 10.732 -6.529 -4.491 1.00 60.00 101 ILE A O 1
ATOM 809 N N . ASP A 1 102 ? 12.641 -5.392 -4.161 1.00 52.72 102 ASP A N 1
ATOM 810 C CA . ASP A 1 102 ? 12.950 -5.893 -2.844 1.00 52.72 102 ASP A CA 1
ATOM 811 C C . ASP A 1 102 ? 13.047 -4.662 -1.966 1.00 52.72 102 ASP A C 1
ATOM 813 O O . ASP A 1 102 ? 13.758 -3.719 -2.321 1.00 52.72 102 ASP A O 1
ATOM 817 N N . LEU A 1 103 ? 12.309 -4.680 -0.850 1.00 46.53 103 LEU A N 1
ATOM 818 C CA . LEU A 1 103 ? 12.633 -3.977 0.389 1.00 46.53 103 LEU A CA 1
ATOM 819 C C . LEU A 1 103 ? 13.920 -3.159 0.226 1.00 46.53 103 LEU A C 1
ATOM 821 O O . LEU A 1 103 ? 15.012 -3.707 0.418 1.00 46.53 103 LEU A O 1
ATOM 825 N N . LEU A 1 104 ? 13.840 -1.862 -0.097 1.00 42.75 104 LEU A N 1
ATOM 826 C CA . LEU A 1 104 ? 15.046 -1.017 -0.096 1.00 42.75 104 LEU A CA 1
ATOM 827 C C . LEU A 1 104 ? 15.799 -1.173 1.242 1.00 42.75 104 LEU A C 1
ATOM 829 O O . LEU A 1 104 ? 17.012 -1.013 1.338 1.00 42.75 104 LEU A O 1
ATOM 833 N N . THR A 1 105 ? 15.089 -1.583 2.292 1.00 44.56 105 THR A N 1
ATOM 834 C CA . THR A 1 10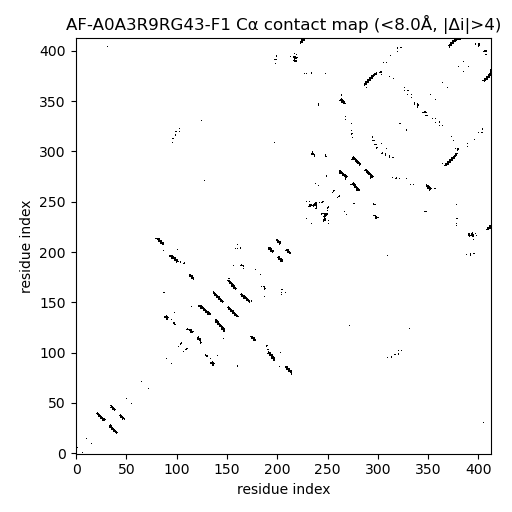5 ? 15.629 -1.933 3.601 1.00 44.56 105 THR A CA 1
ATOM 835 C C . THR A 1 105 ? 16.588 -3.135 3.630 1.00 44.56 105 THR A C 1
ATOM 837 O O . THR A 1 105 ? 17.415 -3.162 4.538 1.00 44.56 105 THR A O 1
ATOM 840 N N . LYS A 1 106 ? 16.565 -4.093 2.690 1.00 45.69 106 LYS A N 1
ATOM 841 C CA . LYS A 1 106 ? 17.546 -5.199 2.636 1.00 45.69 106 LYS A CA 1
ATOM 842 C C . LYS A 1 106 ? 18.793 -4.838 1.836 1.00 45.69 106 LYS A C 1
ATOM 844 O O . LYS A 1 106 ? 19.893 -5.017 2.350 1.00 45.69 106 LYS A O 1
ATOM 849 N N . THR A 1 107 ? 18.630 -4.303 0.627 1.00 45.97 107 THR A N 1
ATOM 850 C CA . THR A 1 107 ? 19.759 -3.995 -0.273 1.00 45.97 107 THR A CA 1
ATOM 851 C C . THR A 1 107 ? 20.496 -2.720 0.146 1.00 45.97 107 THR A C 1
ATOM 853 O O . THR A 1 107 ? 21.716 -2.641 0.029 1.00 45.97 107 THR A O 1
ATOM 856 N N . ILE A 1 108 ? 19.777 -1.731 0.692 1.00 54.78 108 ILE A N 1
ATOM 857 C CA . ILE A 1 108 ? 20.318 -0.408 1.050 1.00 54.78 108 ILE A CA 1
ATOM 858 C C . ILE A 1 108 ? 20.408 -0.213 2.583 1.00 54.78 108 ILE A C 1
ATOM 860 O O . ILE A 1 108 ? 20.847 0.836 3.046 1.00 54.78 108 ILE A O 1
ATOM 864 N N . ASN A 1 109 ? 20.044 -1.218 3.399 1.00 63.44 109 ASN A N 1
ATOM 865 C CA . ASN A 1 109 ? 19.987 -1.138 4.873 1.00 63.44 109 ASN A CA 1
ATOM 866 C C . ASN A 1 109 ? 19.537 0.247 5.369 1.00 63.44 109 ASN A C 1
ATOM 868 O O . ASN A 1 109 ? 20.172 0.864 6.229 1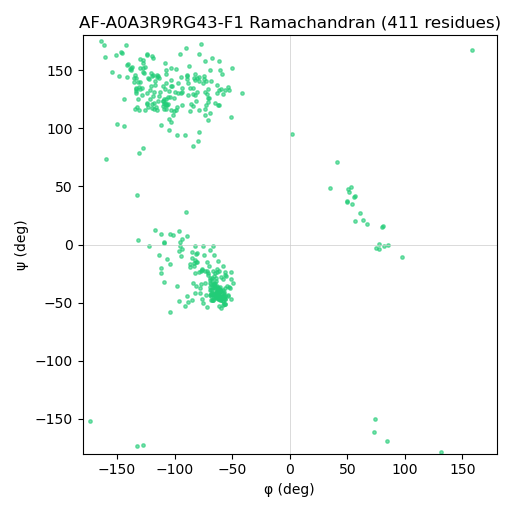.00 63.44 109 ASN A O 1
ATOM 872 N N . LEU A 1 110 ? 18.440 0.759 4.794 1.00 65.56 110 LEU A N 1
ATOM 873 C CA . LEU A 1 110 ? 17.935 2.103 5.096 1.00 65.56 110 LEU A CA 1
ATOM 874 C C . LEU A 1 110 ? 17.666 2.299 6.595 1.00 65.56 110 LEU A C 1
ATOM 876 O O . LEU A 1 110 ? 17.730 3.408 7.104 1.00 65.56 110 LEU A O 1
ATOM 880 N N . ASN A 1 111 ? 17.435 1.216 7.337 1.00 61.25 111 ASN A N 1
ATOM 881 C CA . ASN A 1 111 ? 17.251 1.245 8.786 1.00 61.25 111 ASN A CA 1
ATOM 882 C C . ASN A 1 111 ? 18.519 1.649 9.562 1.00 61.25 111 ASN A C 1
ATOM 884 O O . ASN A 1 111 ? 18.415 2.135 10.691 1.00 61.25 111 ASN A O 1
ATOM 888 N N . SER A 1 112 ? 19.705 1.480 8.974 1.00 69.69 112 SER A N 1
ATOM 889 C CA . SER A 1 112 ? 20.965 1.981 9.532 1.00 69.69 112 SER A CA 1
ATOM 890 C C . SER A 1 112 ? 21.219 3.458 9.216 1.00 69.69 112 SER A C 1
ATOM 892 O O . SER A 1 112 ? 22.064 4.076 9.866 1.00 69.69 112 SER A O 1
ATOM 894 N N . LEU A 1 113 ? 20.461 4.040 8.277 1.00 78.56 113 LEU A N 1
ATOM 895 C CA . LEU A 1 113 ? 20.631 5.422 7.859 1.00 78.56 113 LEU A CA 1
ATOM 896 C C . LEU A 1 113 ? 20.348 6.370 9.025 1.00 78.56 113 LEU A C 1
ATOM 898 O O . LEU A 1 113 ? 19.324 6.288 9.714 1.00 78.56 113 LEU A O 1
ATOM 902 N N . LYS A 1 114 ? 21.273 7.299 9.239 1.00 85.31 114 LYS A N 1
ATOM 903 C CA . LYS A 1 114 ? 21.127 8.397 10.191 1.00 85.31 114 LYS A CA 1
ATOM 904 C C . LYS A 1 114 ? 21.377 9.704 9.462 1.00 85.31 114 LYS A C 1
ATOM 906 O O . LYS A 1 114 ? 22.145 9.734 8.503 1.00 85.31 114 LYS A O 1
ATOM 911 N N . ALA A 1 115 ? 20.769 10.768 9.955 1.00 90.00 115 ALA A N 1
ATOM 912 C CA . ALA A 1 115 ? 21.090 12.123 9.541 1.00 90.00 115 ALA A CA 1
ATOM 913 C C . ALA A 1 115 ? 21.593 12.934 10.737 1.00 90.00 115 ALA A C 1
ATOM 915 O O . ALA A 1 115 ? 21.364 12.555 11.886 1.00 90.00 115 ALA A O 1
ATOM 916 N N . ASP A 1 116 ? 22.280 14.030 10.462 1.00 91.19 116 ASP A N 1
ATOM 917 C CA . ASP A 1 116 ? 22.609 15.089 11.406 1.00 91.19 116 ASP A CA 1
ATOM 918 C C . ASP A 1 116 ? 21.953 16.388 10.947 1.00 91.19 116 ASP A C 1
ATOM 920 O O . ASP A 1 116 ? 21.997 16.716 9.757 1.00 91.19 116 ASP A O 1
ATOM 924 N N . ILE A 1 117 ? 21.380 17.127 11.893 1.00 91.88 117 ILE A N 1
ATOM 925 C CA . ILE A 1 117 ? 21.039 18.534 11.704 1.00 91.88 117 ILE A CA 1
ATOM 926 C C . ILE A 1 117 ? 21.535 19.329 12.907 1.00 91.88 117 ILE A C 1
ATOM 928 O O . ILE A 1 117 ? 21.123 19.083 14.040 1.00 91.88 117 ILE A O 1
ATOM 932 N N . ALA A 1 118 ? 22.445 20.274 12.669 1.00 87.19 118 ALA A N 1
ATOM 933 C CA . ALA A 1 118 ? 23.026 21.121 13.712 1.00 87.19 118 ALA A CA 1
ATOM 934 C C . ALA A 1 118 ? 23.560 20.339 14.940 1.00 87.19 118 ALA A C 1
ATOM 936 O O . ALA A 1 118 ? 23.420 20.797 16.075 1.00 87.19 118 ALA A O 1
ATOM 937 N N . GLY A 1 119 ? 24.159 19.160 14.728 1.00 85.00 119 GLY A N 1
ATOM 938 C CA . GLY A 1 119 ? 24.698 18.299 15.789 1.00 85.00 119 GLY A CA 1
ATOM 939 C C . GLY A 1 119 ? 23.682 17.356 16.445 1.00 85.00 119 GLY A C 1
ATOM 940 O O . GLY A 1 119 ? 24.051 16.595 17.343 1.00 85.00 119 GLY A O 1
ATOM 941 N N . ASN A 1 120 ? 22.414 17.385 16.023 1.00 87.81 120 ASN A N 1
ATOM 942 C CA . ASN A 1 120 ? 21.392 16.449 16.478 1.00 87.81 120 ASN A CA 1
ATOM 943 C C . ASN A 1 120 ? 21.284 15.264 15.521 1.00 87.81 120 ASN A C 1
ATOM 945 O O . ASN A 1 120 ? 20.917 15.409 14.353 1.00 87.81 120 ASN A O 1
ATOM 949 N N . ARG A 1 121 ? 21.528 14.062 16.051 1.00 90.31 121 ARG A N 1
ATOM 950 C CA . ARG A 1 121 ? 21.425 12.822 15.285 1.00 90.31 121 ARG A CA 1
ATOM 951 C C . ARG A 1 121 ? 19.972 12.387 15.131 1.00 90.31 121 ARG A C 1
ATOM 953 O O . ARG A 1 121 ? 19.327 11.971 16.092 1.00 90.31 121 ARG A O 1
ATOM 960 N N . LEU A 1 122 ? 19.499 12.377 13.895 1.00 88.94 122 LEU A N 1
ATOM 961 C CA . LEU A 1 122 ? 18.158 11.956 13.526 1.00 88.94 122 LEU A CA 1
ATOM 962 C C . LEU A 1 122 ? 18.148 10.501 13.056 1.00 88.94 122 LEU A C 1
ATOM 964 O O . LEU A 1 122 ? 19.028 10.034 12.324 1.00 88.94 122 LEU A O 1
ATOM 968 N N . SER A 1 123 ? 17.120 9.770 13.477 1.00 84.69 123 SER A N 1
ATOM 969 C CA . SER A 1 123 ? 16.866 8.416 12.992 1.00 84.69 123 SER A CA 1
ATOM 970 C C . SER A 1 123 ? 15.995 8.452 11.745 1.00 84.69 123 SER A C 1
ATOM 972 O O . SER A 1 123 ? 15.042 9.224 11.683 1.00 84.69 123 SER A O 1
ATOM 974 N N . PHE A 1 124 ? 16.327 7.604 10.774 1.00 83.50 124 PHE A N 1
ATOM 975 C CA . PHE A 1 124 ? 15.488 7.360 9.611 1.00 83.50 124 PHE A CA 1
ATOM 976 C C . PHE A 1 124 ? 14.126 6.786 10.023 1.00 83.50 124 PHE A C 1
ATOM 978 O O . PHE A 1 124 ? 14.063 5.835 10.811 1.00 83.50 124 PHE A O 1
ATOM 985 N N . GLU A 1 125 ? 13.051 7.338 9.470 1.00 76.94 125 GLU A N 1
ATOM 986 C CA . GLU A 1 125 ? 11.686 6.865 9.692 1.00 76.94 125 GLU A CA 1
ATOM 987 C C . GLU A 1 125 ? 11.176 6.087 8.481 1.00 76.94 125 GLU A C 1
ATOM 989 O O . GLU A 1 125 ? 10.860 4.909 8.613 1.00 76.94 125 GLU A O 1
ATOM 994 N N . TYR A 1 126 ? 11.138 6.680 7.293 1.00 76.50 126 TYR A N 1
ATOM 995 C CA . TYR A 1 126 ? 10.608 6.028 6.092 1.00 76.50 126 TYR A CA 1
ATOM 996 C C . TYR A 1 126 ? 11.091 6.736 4.828 1.00 76.50 126 TYR A C 1
ATOM 998 O O . TYR A 1 126 ? 11.715 7.792 4.894 1.00 76.50 126 TYR A O 1
ATOM 1006 N N . TYR A 1 127 ? 10.817 6.136 3.674 1.00 80.94 127 TYR A N 1
ATOM 1007 C CA . TYR A 1 127 ? 11.029 6.767 2.381 1.00 80.94 127 TYR A CA 1
ATOM 1008 C C . TYR A 1 127 ? 9.735 6.772 1.580 1.00 80.94 127 TYR A C 1
ATOM 1010 O O . TYR A 1 127 ? 8.811 6.016 1.880 1.00 80.94 127 TYR A O 1
ATOM 1018 N N . ASP A 1 128 ? 9.703 7.605 0.553 1.00 81.38 128 ASP A N 1
ATOM 1019 C CA . ASP A 1 128 ? 8.670 7.598 -0.470 1.00 81.38 128 ASP A CA 1
ATOM 1020 C C . ASP A 1 128 ? 9.321 7.696 -1.852 1.00 81.38 128 ASP A C 1
ATOM 1022 O O . ASP A 1 128 ? 10.360 8.346 -2.006 1.00 81.38 128 ASP A O 1
ATOM 1026 N N . VAL A 1 129 ? 8.728 7.041 -2.848 1.00 85.50 129 VAL A N 1
ATOM 1027 C CA . VAL A 1 129 ? 9.178 7.091 -4.244 1.00 85.50 129 VAL A CA 1
ATOM 1028 C C . VAL A 1 129 ? 8.058 7.697 -5.066 1.00 85.50 129 VAL A C 1
ATOM 1030 O O . VAL A 1 129 ? 6.980 7.117 -5.178 1.00 85.50 129 VAL A O 1
ATOM 1033 N N . LYS A 1 130 ? 8.309 8.860 -5.669 1.00 88.38 130 LYS A N 1
ATOM 1034 C CA . LYS A 1 130 ? 7.296 9.549 -6.471 1.00 88.38 130 LYS A CA 1
ATOM 1035 C C . LYS A 1 130 ? 7.729 9.693 -7.910 1.00 88.38 130 LYS A C 1
ATOM 1037 O O . LYS A 1 130 ? 8.742 10.325 -8.209 1.00 88.38 130 LYS A O 1
ATOM 1042 N N . LEU A 1 131 ? 6.911 9.146 -8.801 1.00 90.06 131 LEU A N 1
ATOM 1043 C CA . LEU A 1 131 ? 7.007 9.395 -10.229 1.00 90.06 131 LEU A CA 1
ATOM 1044 C C . LEU A 1 131 ? 6.576 10.841 -10.518 1.00 90.06 131 LEU A C 1
ATOM 1046 O O . LEU A 1 131 ? 5.493 11.262 -10.123 1.00 90.06 131 LEU A O 1
ATOM 1050 N N . ILE A 1 132 ? 7.433 11.599 -11.199 1.00 91.69 132 ILE A N 1
ATOM 1051 C CA . ILE A 1 132 ? 7.166 12.981 -11.617 1.00 91.69 132 ILE A CA 1
ATOM 1052 C C . ILE A 1 132 ? 6.543 12.976 -13.011 1.00 91.69 132 ILE A C 1
ATOM 1054 O O . ILE A 1 132 ? 5.508 13.594 -13.243 1.00 91.69 132 ILE A O 1
ATOM 1058 N N . LYS A 1 133 ? 7.205 12.301 -13.953 1.00 89.88 133 LYS A N 1
ATOM 1059 C CA . LYS A 1 133 ? 6.745 12.147 -15.334 1.00 89.88 133 LYS A CA 1
ATOM 1060 C C . LYS A 1 133 ? 7.437 10.963 -15.996 1.00 89.88 133 LYS A C 1
ATOM 1062 O O . LYS A 1 133 ? 8.513 10.541 -15.574 1.00 89.88 133 LYS A O 1
ATOM 1067 N N . HIS A 1 134 ? 6.839 10.490 -17.077 1.00 89.50 134 HIS A N 1
ATOM 1068 C CA . HIS A 1 134 ? 7.438 9.526 -17.984 1.00 89.50 134 HIS A CA 1
ATOM 1069 C C . HIS A 1 134 ? 7.360 10.051 -19.416 1.00 89.50 134 HIS A C 1
ATOM 1071 O O . HIS A 1 134 ? 6.442 10.793 -19.764 1.00 89.50 134 HIS A O 1
ATOM 1077 N N . ASP A 1 135 ? 8.346 9.678 -20.215 1.00 89.38 135 ASP A N 1
ATOM 1078 C CA . ASP A 1 135 ? 8.399 9.886 -21.657 1.00 89.38 135 ASP A CA 1
ATOM 1079 C C . ASP A 1 135 ? 8.689 8.531 -22.323 1.00 89.38 135 ASP A C 1
ATOM 1081 O O . ASP A 1 135 ? 8.698 7.487 -21.667 1.00 89.38 135 ASP A O 1
ATOM 1085 N N . LYS A 1 136 ? 8.929 8.521 -23.629 1.00 89.69 136 LYS A N 1
ATOM 1086 C CA . LYS A 1 136 ? 9.165 7.321 -24.427 1.00 89.69 136 LYS A CA 1
ATOM 1087 C C . LYS A 1 136 ? 10.286 6.436 -23.879 1.00 89.69 136 LYS A C 1
ATOM 1089 O O . LYS A 1 136 ? 10.133 5.220 -23.829 1.00 89.69 136 LYS A O 1
ATOM 1094 N N . GLU A 1 137 ? 11.403 7.028 -23.468 1.00 91.62 137 GLU A N 1
ATOM 1095 C CA . GLU A 1 137 ? 12.591 6.283 -23.019 1.00 91.62 137 GLU A CA 1
ATOM 1096 C C . GLU A 1 137 ? 13.023 6.629 -21.594 1.00 91.62 137 GLU A C 1
ATOM 1098 O O . GLU A 1 137 ? 13.980 6.038 -21.089 1.00 91.62 137 GLU A O 1
ATOM 1103 N N . GLU A 1 138 ? 12.322 7.557 -20.939 1.00 93.50 138 GLU A N 1
ATOM 1104 C CA . GLU A 1 138 ? 12.776 8.175 -19.697 1.00 93.50 138 GLU A CA 1
ATOM 1105 C C . GLU A 1 138 ? 11.702 8.187 -18.609 1.00 93.50 138 GLU A C 1
ATOM 1107 O O . GLU A 1 138 ? 10.538 8.486 -18.873 1.00 93.50 138 GLU A O 1
ATOM 1112 N N . LEU A 1 139 ? 12.111 7.926 -17.364 1.00 93.31 139 LEU A N 1
ATOM 1113 C CA . LEU A 1 139 ? 11.312 8.175 -16.163 1.00 93.31 139 LEU A CA 1
ATOM 1114 C C . LEU A 1 139 ? 12.024 9.194 -15.290 1.00 93.31 139 LEU A C 1
ATOM 1116 O O . LEU A 1 139 ? 13.199 9.036 -14.962 1.00 93.31 139 LEU A O 1
ATOM 1120 N N . PHE A 1 140 ? 11.277 10.196 -14.855 1.00 93.44 140 PHE A N 1
ATOM 1121 C CA . PHE A 1 140 ? 11.721 11.168 -13.873 1.00 93.44 140 PHE A CA 1
ATOM 1122 C C . PHE A 1 140 ? 10.983 10.867 -12.583 1.00 93.44 140 PHE A C 1
ATOM 1124 O O . PHE A 1 140 ? 9.751 10.899 -12.550 1.00 93.44 140 PHE A O 1
ATOM 1131 N N . PHE A 1 141 ? 11.720 10.568 -11.528 1.00 92.38 141 PHE A N 1
ATOM 1132 C CA . PHE A 1 141 ? 11.153 10.263 -10.223 1.00 92.38 141 PHE A CA 1
ATOM 1133 C C . PHE A 1 141 ? 12.082 10.771 -9.129 1.00 92.38 141 PHE A C 1
ATOM 1135 O O . PHE A 1 141 ? 13.242 11.092 -9.381 1.00 92.38 141 PHE A O 1
ATOM 1142 N N . TYR A 1 142 ? 11.578 10.844 -7.907 1.00 91.38 142 TYR A N 1
ATOM 1143 C CA . TYR A 1 142 ? 12.397 11.181 -6.758 1.00 91.38 142 TYR A CA 1
ATOM 1144 C C . TYR A 1 142 ? 12.189 10.191 -5.624 1.00 91.38 142 TYR A C 1
ATOM 1146 O O . TYR A 1 142 ? 11.113 9.608 -5.484 1.00 91.38 142 TYR A O 1
ATOM 1154 N N . ILE A 1 143 ? 13.228 10.025 -4.811 1.00 88.50 143 ILE A N 1
ATOM 1155 C CA . ILE A 1 143 ? 13.163 9.306 -3.543 1.00 88.50 143 ILE A CA 1
ATOM 1156 C C . ILE A 1 143 ? 13.308 10.334 -2.431 1.00 88.50 143 ILE A C 1
ATOM 1158 O O . ILE A 1 143 ? 14.321 11.031 -2.349 1.00 88.50 143 ILE A O 1
ATOM 1162 N N . GLU A 1 144 ? 12.298 10.439 -1.581 1.00 89.25 144 GLU A N 1
ATOM 1163 C CA . GLU A 1 144 ? 12.331 11.294 -0.400 1.00 89.25 144 GLU A CA 1
ATOM 1164 C C . GLU A 1 144 ? 12.543 10.439 0.842 1.00 89.25 144 GLU A C 1
ATOM 1166 O O . GLU A 1 144 ? 11.834 9.461 1.056 1.00 89.25 144 GLU A O 1
ATOM 1171 N N . LEU A 1 145 ? 13.544 10.789 1.644 1.00 87.50 145 LEU A N 1
ATOM 1172 C CA . LEU A 1 145 ? 13.873 10.127 2.897 1.00 87.50 145 LEU A CA 1
ATOM 1173 C C . LEU A 1 145 ? 13.427 11.013 4.049 1.00 87.50 145 LEU A C 1
ATOM 1175 O O . LEU A 1 145 ? 13.825 12.174 4.140 1.00 87.50 145 LEU A O 1
ATOM 1179 N N . TYR A 1 146 ? 12.642 10.440 4.947 1.00 85.00 146 TYR A N 1
ATOM 1180 C CA . TYR A 1 146 ? 12.091 11.111 6.108 1.00 85.00 146 TYR A CA 1
ATOM 1181 C C . TYR A 1 146 ? 12.782 10.632 7.379 1.00 85.00 146 TYR A C 1
ATOM 1183 O O . TYR A 1 146 ? 13.061 9.444 7.576 1.00 85.00 146 TYR A O 1
ATOM 1191 N N . PHE A 1 147 ? 13.039 11.586 8.258 1.00 85.94 147 PHE A N 1
ATOM 1192 C CA . PHE A 1 147 ? 13.681 11.423 9.547 1.00 85.94 147 PHE A CA 1
ATOM 1193 C C . PHE A 1 147 ? 12.771 11.980 10.640 1.00 85.94 147 PHE A C 1
ATOM 1195 O O . PHE A 1 147 ? 11.833 12.738 10.380 1.00 85.94 147 PHE A O 1
ATOM 1202 N N . VAL A 1 148 ? 13.077 11.607 11.883 1.00 82.88 148 VAL A N 1
ATOM 1203 C CA . VAL A 1 148 ? 12.343 12.077 13.064 1.00 82.88 148 VAL A CA 1
ATOM 1204 C C . VAL A 1 148 ? 12.194 13.605 13.076 1.00 82.88 148 VAL A C 1
ATOM 1206 O O . VAL A 1 148 ? 13.024 14.344 12.539 1.00 82.88 148 VAL A O 1
ATOM 1209 N N . GLU A 1 149 ? 11.116 14.066 13.713 1.00 79.31 149 GLU A N 1
ATOM 1210 C CA . GLU A 1 149 ? 10.753 15.489 13.830 1.00 79.31 149 GLU A CA 1
ATOM 1211 C C . GLU A 1 149 ? 10.358 16.158 12.500 1.00 79.31 149 GLU A C 1
ATOM 1213 O O . GLU A 1 149 ? 10.281 17.380 12.416 1.00 79.31 149 GLU A O 1
ATOM 1218 N N . GLY A 1 150 ? 10.037 15.363 11.473 1.00 78.88 150 GLY A N 1
ATOM 1219 C CA . GLY A 1 150 ? 9.536 15.864 10.189 1.00 78.88 150 GLY A CA 1
ATOM 1220 C C . GLY A 1 150 ? 10.626 16.396 9.258 1.00 78.88 150 GLY A C 1
ATOM 1221 O O . GLY A 1 150 ? 10.316 17.080 8.287 1.00 78.88 150 GLY A O 1
ATOM 1222 N N . ASN A 1 151 ? 11.891 16.086 9.542 1.00 89.12 151 ASN A N 1
ATOM 1223 C CA . ASN A 1 151 ? 13.008 16.419 8.668 1.00 89.12 151 ASN A CA 1
ATOM 1224 C C . ASN A 1 151 ? 13.027 15.478 7.459 1.00 89.12 151 ASN A C 1
ATOM 1226 O O . ASN A 1 151 ? 12.834 14.272 7.612 1.00 89.12 151 ASN A O 1
ATOM 1230 N N . SER A 1 152 ? 13.311 15.997 6.267 1.00 91.75 152 SER A N 1
ATOM 1231 C CA . SER A 1 152 ? 13.447 15.166 5.069 1.00 91.75 152 SER A CA 1
ATOM 1232 C C . SER A 1 152 ? 14.574 15.634 4.157 1.00 91.75 152 SER A C 1
ATOM 1234 O O . SER A 1 152 ? 14.938 16.811 4.149 1.00 91.75 152 SER A O 1
ATOM 1236 N N . CYS A 1 153 ? 15.114 14.708 3.370 1.00 92.50 153 CYS A N 1
ATOM 1237 C CA . CYS A 1 153 ? 15.928 15.018 2.200 1.00 92.50 153 CYS A CA 1
ATOM 1238 C C . CYS A 1 153 ? 15.388 14.283 0.974 1.00 92.50 153 CYS A C 1
ATOM 1240 O O . CYS A 1 153 ? 14.715 13.260 1.090 1.00 92.50 153 CYS A O 1
ATOM 1242 N N . ARG A 1 154 ? 15.682 14.803 -0.214 1.00 93.25 154 ARG A N 1
ATOM 1243 C CA . ARG A 1 154 ? 15.165 14.290 -1.482 1.00 93.25 154 ARG A CA 1
ATOM 1244 C C . ARG A 1 154 ? 16.289 14.087 -2.492 1.00 93.25 154 ARG A C 1
ATOM 1246 O O . ARG A 1 154 ? 17.181 14.925 -2.609 1.00 93.25 154 ARG A O 1
ATOM 1253 N N . PHE A 1 155 ? 16.207 12.989 -3.232 1.00 91.38 155 PHE A N 1
ATOM 1254 C CA . PHE A 1 155 ? 17.117 12.615 -4.310 1.00 91.38 155 PHE A CA 1
ATOM 1255 C C . PHE A 1 155 ? 16.334 12.487 -5.612 1.00 91.38 155 PHE A C 1
ATOM 1257 O O . PHE A 1 155 ? 15.413 11.673 -5.693 1.00 91.38 155 PHE A O 1
ATOM 1264 N N . ASP A 1 156 ? 16.704 13.275 -6.617 1.00 93.50 156 ASP A N 1
ATOM 1265 C CA . ASP A 1 156 ? 16.046 13.281 -7.922 1.00 93.50 156 ASP A CA 1
ATOM 1266 C C . ASP A 1 156 ? 16.774 12.359 -8.891 1.00 93.50 156 ASP A C 1
ATOM 1268 O O . ASP A 1 156 ? 17.989 12.457 -9.056 1.00 93.50 156 ASP A O 1
ATOM 1272 N N . PHE A 1 157 ? 16.033 11.479 -9.557 1.00 92.06 157 PHE A N 1
ATOM 1273 C CA . PHE A 1 157 ? 16.573 10.472 -10.459 1.00 92.06 157 PHE A CA 1
ATOM 1274 C C . PHE A 1 157 ? 15.978 10.583 -11.863 1.00 92.06 157 PHE A C 1
ATOM 1276 O O . PHE A 1 157 ? 14.785 10.833 -12.055 1.00 92.06 157 PHE A O 1
ATOM 1283 N N . LEU A 1 158 ? 16.838 10.317 -12.843 1.00 93.62 158 LEU A N 1
ATOM 1284 C CA . LEU A 1 158 ? 16.476 10.017 -14.220 1.00 93.62 158 LEU A CA 1
ATOM 1285 C C . LEU A 1 158 ? 16.769 8.541 -14.475 1.00 93.62 158 LEU A C 1
ATOM 1287 O O . LEU A 1 158 ? 17.904 8.092 -14.321 1.00 93.62 158 LEU A O 1
ATOM 1291 N N . TYR A 1 159 ? 15.763 7.787 -14.890 1.00 92.62 159 TYR A N 1
ATOM 1292 C CA . TYR A 1 159 ? 15.959 6.482 -15.503 1.00 92.62 159 TYR A CA 1
ATOM 1293 C C . TYR A 1 159 ? 15.846 6.616 -17.016 1.00 92.62 159 TYR A C 1
ATOM 1295 O O . TYR A 1 159 ? 14.870 7.181 -17.496 1.00 92.62 159 TYR A O 1
ATOM 1303 N N . ASN A 1 160 ? 16.801 6.058 -17.752 1.00 92.12 160 ASN A N 1
ATOM 1304 C CA . ASN A 1 160 ? 16.752 5.931 -19.204 1.00 92.12 160 ASN A CA 1
ATOM 1305 C C . ASN A 1 160 ? 16.838 4.444 -19.593 1.00 92.12 160 ASN A C 1
ATOM 1307 O O . ASN A 1 160 ? 17.682 3.719 -19.061 1.00 92.12 160 ASN A O 1
ATOM 1311 N N . LEU A 1 161 ? 16.015 3.981 -20.542 1.00 88.31 161 LEU A N 1
ATOM 1312 C CA . LEU A 1 161 ? 15.995 2.571 -20.977 1.00 88.31 161 LEU A CA 1
ATOM 1313 C C . LEU A 1 161 ? 17.384 2.045 -21.383 1.00 88.31 161 LEU A C 1
ATOM 1315 O O . LEU A 1 161 ? 17.736 0.898 -21.099 1.00 88.31 161 LEU A O 1
ATOM 1319 N N . VAL A 1 162 ? 18.209 2.879 -22.019 1.00 87.31 162 VAL A N 1
ATOM 1320 C CA . VAL A 1 162 ? 19.550 2.502 -22.484 1.00 87.31 162 VAL A CA 1
ATOM 1321 C C . VAL A 1 162 ? 20.577 2.648 -21.367 1.00 87.31 162 VAL A C 1
ATOM 1323 O O . VAL A 1 162 ? 21.343 1.717 -21.113 1.00 87.31 162 VAL A O 1
ATOM 1326 N N . ASN A 1 163 ? 20.570 3.774 -20.658 1.00 87.38 163 ASN A N 1
ATOM 1327 C CA . ASN A 1 163 ? 21.650 4.132 -19.732 1.00 87.38 163 ASN A CA 1
ATOM 1328 C C . ASN A 1 163 ? 21.395 3.718 -18.271 1.00 87.38 163 ASN A C 1
ATOM 1330 O O . ASN A 1 163 ? 22.316 3.743 -17.460 1.00 87.38 163 ASN A O 1
ATOM 1334 N N . GLY A 1 164 ? 20.182 3.273 -17.937 1.00 88.50 164 GLY A N 1
ATOM 1335 C CA . GLY A 1 164 ? 19.783 2.952 -16.568 1.00 88.50 164 GLY A CA 1
ATOM 1336 C C . GLY A 1 164 ? 19.561 4.207 -15.721 1.00 88.50 164 GLY A C 1
ATOM 1337 O O . GLY A 1 164 ? 19.152 5.250 -16.229 1.00 88.50 164 GLY A O 1
ATOM 1338 N N . PHE A 1 165 ? 19.804 4.095 -14.416 1.00 89.56 165 PHE A N 1
ATOM 1339 C CA . PHE A 1 165 ? 19.578 5.177 -13.459 1.00 89.56 165 PHE A CA 1
ATOM 1340 C C . PHE A 1 165 ? 20.732 6.181 -13.415 1.00 89.56 165 PHE A C 1
ATOM 1342 O O . PHE A 1 165 ? 21.906 5.810 -13.409 1.00 89.56 165 PHE A O 1
ATOM 1349 N N . SER A 1 166 ? 20.383 7.455 -13.275 1.00 90.75 166 SER A N 1
ATOM 1350 C CA . SER A 1 166 ? 21.285 8.575 -13.012 1.00 90.75 166 SER A CA 1
ATOM 1351 C C . SER A 1 166 ? 20.710 9.441 -11.895 1.00 90.75 166 SER A C 1
ATOM 1353 O O . SER A 1 166 ? 19.519 9.750 -11.896 1.00 90.75 166 SER A O 1
ATOM 1355 N N . LEU A 1 167 ? 21.551 9.828 -10.935 1.00 91.25 167 LEU A N 1
ATOM 1356 C CA . LEU A 1 167 ? 21.190 10.812 -9.917 1.00 91.25 167 LEU A CA 1
ATOM 1357 C C . LEU A 1 167 ? 21.355 12.217 -10.510 1.00 91.25 167 LEU A C 1
ATOM 1359 O O . LEU A 1 167 ? 22.442 12.555 -10.974 1.00 91.25 167 LEU A O 1
ATOM 1363 N N . MET A 1 168 ? 20.285 13.006 -10.493 1.00 93.25 168 MET A N 1
ATOM 1364 C CA . MET A 1 168 ? 20.209 14.330 -11.115 1.00 93.25 168 MET A CA 1
ATOM 1365 C C . MET A 1 168 ? 20.477 15.453 -10.115 1.00 93.25 168 MET A C 1
ATOM 1367 O O . MET A 1 168 ? 21.277 16.338 -10.402 1.00 93.25 168 MET A O 1
ATOM 1371 N N . ASP A 1 169 ? 19.825 15.413 -8.950 1.00 93.88 169 ASP A N 1
ATOM 1372 C CA . ASP A 1 169 ? 19.954 16.451 -7.921 1.00 93.88 169 ASP A CA 1
ATOM 1373 C C . ASP A 1 169 ? 19.739 15.891 -6.502 1.00 93.88 169 ASP A C 1
ATOM 1375 O O . ASP A 1 169 ? 19.226 14.779 -6.315 1.00 93.88 169 ASP A O 1
ATOM 1379 N N . LYS A 1 170 ? 20.166 16.658 -5.493 1.00 93.38 170 LYS A N 1
ATOM 1380 C CA . LYS A 1 170 ? 20.058 16.339 -4.064 1.00 93.38 170 LYS A CA 1
ATOM 1381 C C . LYS A 1 170 ? 19.562 17.558 -3.285 1.00 93.38 170 LYS A C 1
ATOM 1383 O O . LYS A 1 170 ? 20.274 18.550 -3.129 1.00 93.38 170 LYS A O 1
ATOM 1388 N N . HIS A 1 171 ? 18.390 17.445 -2.674 1.00 94.88 171 HIS A N 1
ATOM 1389 C CA . HIS A 1 171 ? 17.846 18.458 -1.773 1.00 94.88 171 HIS A CA 1
ATOM 1390 C C . HIS A 1 171 ? 17.979 17.985 -0.328 1.00 94.88 171 HIS A C 1
ATOM 1392 O O . HIS A 1 171 ? 17.177 17.197 0.167 1.00 94.88 171 HIS A O 1
ATOM 1398 N N . MET A 1 172 ? 19.021 18.458 0.353 1.00 92.00 172 MET A N 1
ATOM 1399 C CA . MET A 1 172 ? 19.365 17.970 1.692 1.00 92.00 172 MET A CA 1
ATOM 1400 C C . MET A 1 172 ? 18.627 18.685 2.827 1.00 92.00 172 MET A C 1
ATOM 1402 O O . MET A 1 172 ? 18.627 18.181 3.940 1.00 92.00 172 MET A O 1
ATOM 1406 N N . ASN A 1 173 ? 18.024 19.855 2.583 1.00 91.25 173 ASN A N 1
ATOM 1407 C CA . ASN A 1 173 ? 17.315 20.652 3.599 1.00 91.25 173 ASN A CA 1
ATOM 1408 C C . ASN A 1 173 ? 18.124 20.878 4.898 1.00 91.25 173 ASN A C 1
ATOM 1410 O O . ASN A 1 173 ? 17.577 20.877 5.995 1.00 91.25 173 ASN A O 1
ATOM 1414 N N . GLY A 1 174 ? 19.446 21.053 4.776 1.00 89.44 174 GLY A N 1
ATOM 1415 C CA . GLY A 1 174 ? 20.356 21.231 5.916 1.00 89.44 174 GLY A CA 1
ATOM 1416 C C . GLY A 1 174 ? 20.798 19.935 6.609 1.00 89.44 174 GLY A C 1
ATOM 1417 O O . GLY A 1 174 ? 21.604 19.999 7.535 1.00 89.44 174 GLY A O 1
ATOM 1418 N N . LEU A 1 175 ? 20.323 18.772 6.156 1.00 91.88 175 LEU A N 1
ATOM 1419 C CA . LEU A 1 175 ? 20.722 17.469 6.680 1.00 91.88 175 LEU A CA 1
ATOM 1420 C C . LEU A 1 175 ? 22.074 17.017 6.130 1.00 91.88 175 LEU A C 1
ATOM 1422 O O . LEU A 1 175 ? 22.352 17.123 4.936 1.00 91.88 175 LEU A O 1
ATOM 1426 N N . SER A 1 176 ? 22.872 16.399 6.995 1.00 90.38 176 SER A N 1
ATOM 1427 C CA . SER A 1 176 ? 24.048 15.617 6.603 1.00 90.38 176 SER A CA 1
ATOM 1428 C C . SER A 1 176 ? 23.782 14.138 6.863 1.00 90.38 176 SER A C 1
ATOM 1430 O O . SER A 1 176 ? 23.446 13.764 7.981 1.00 90.38 176 SER A O 1
ATOM 1432 N N . LEU A 1 177 ? 23.894 13.278 5.849 1.00 88.50 177 LEU A N 1
ATOM 1433 C CA . LEU A 1 177 ? 23.645 11.842 6.019 1.00 88.50 177 LEU A CA 1
ATOM 1434 C C . LEU A 1 177 ? 24.904 11.112 6.489 1.00 88.50 177 LEU A C 1
ATOM 1436 O O . LEU A 1 177 ? 25.976 11.284 5.918 1.00 88.50 177 LEU A O 1
ATOM 1440 N N . PHE A 1 178 ? 24.751 10.240 7.484 1.00 84.69 178 PHE A N 1
ATOM 1441 C CA . PHE A 1 178 ? 25.786 9.299 7.906 1.00 84.69 178 PHE A CA 1
ATOM 1442 C C . PHE A 1 178 ? 25.736 8.061 7.013 1.00 84.69 178 PHE A C 1
ATOM 1444 O O . PHE A 1 178 ? 25.081 7.068 7.337 1.00 84.69 178 PHE A O 1
ATOM 1451 N N . VAL A 1 179 ? 26.408 8.145 5.875 1.00 78.38 179 VAL A N 1
ATOM 1452 C CA . VAL A 1 179 ? 26.558 7.059 4.904 1.00 78.38 179 VAL A CA 1
ATOM 1453 C C . VAL A 1 179 ? 28.029 6.901 4.545 1.00 78.38 179 VAL A C 1
ATOM 1455 O O . VAL A 1 179 ? 28.814 7.821 4.755 1.00 78.38 179 VAL A O 1
ATOM 1458 N N . GLU A 1 180 ? 28.404 5.735 4.023 1.00 76.56 180 GLU A N 1
ATOM 1459 C CA . GLU A 1 180 ? 29.743 5.540 3.461 1.00 76.56 180 GLU A CA 1
ATOM 1460 C C . GLU A 1 180 ? 29.999 6.542 2.324 1.00 76.56 180 GLU A C 1
ATOM 1462 O O . GLU A 1 180 ? 29.080 6.912 1.584 1.00 76.56 180 GLU A O 1
ATOM 1467 N N . ASP A 1 181 ? 31.249 6.977 2.167 1.00 72.38 181 ASP A N 1
ATOM 1468 C CA . ASP A 1 181 ? 31.625 7.868 1.071 1.00 72.38 181 ASP A CA 1
ATOM 1469 C C . ASP A 1 181 ? 31.255 7.243 -0.282 1.00 72.38 181 ASP A C 1
ATOM 1471 O O . ASP A 1 181 ? 31.510 6.065 -0.544 1.00 72.38 181 ASP A O 1
ATOM 1475 N N . GLY A 1 182 ? 30.621 8.028 -1.154 1.00 72.00 182 GLY A N 1
ATOM 1476 C CA . GLY A 1 182 ? 30.156 7.546 -2.457 1.00 72.00 182 GLY A CA 1
ATOM 1477 C C . GLY A 1 182 ? 28.869 6.712 -2.409 1.00 72.00 182 GLY A C 1
ATOM 1478 O O . GLY A 1 182 ? 28.404 6.246 -3.453 1.00 72.00 182 GLY A O 1
ATOM 1479 N N . TYR A 1 183 ? 28.272 6.488 -1.231 1.00 77.81 183 TYR A N 1
ATOM 1480 C CA . TYR A 1 183 ? 27.074 5.657 -1.106 1.00 77.81 183 TYR A CA 1
ATOM 1481 C C . TYR A 1 183 ? 25.893 6.226 -1.889 1.00 77.81 183 TYR A C 1
ATOM 1483 O O . TYR A 1 183 ? 25.254 5.496 -2.648 1.00 77.81 183 TYR A O 1
ATOM 1491 N N . ILE A 1 184 ? 25.636 7.529 -1.748 1.00 75.81 184 ILE A N 1
ATOM 1492 C CA . ILE A 1 184 ? 24.536 8.226 -2.427 1.00 75.81 184 ILE A CA 1
ATOM 1493 C C . ILE A 1 184 ? 24.741 8.180 -3.943 1.00 75.81 184 ILE A C 1
ATOM 1495 O O . ILE A 1 184 ? 23.811 7.900 -4.692 1.00 75.81 184 ILE A O 1
ATOM 1499 N N . GLU A 1 185 ?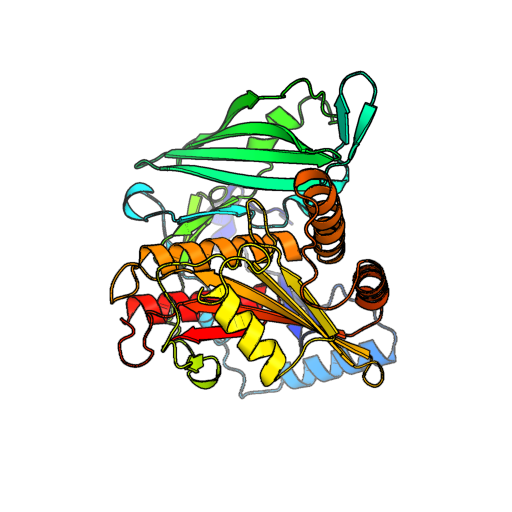 25.972 8.389 -4.397 1.00 76.62 185 GLU A N 1
ATOM 1500 C CA . GLU A 1 185 ? 26.372 8.310 -5.803 1.00 76.62 185 GLU A CA 1
ATOM 1501 C C . GLU A 1 185 ? 26.244 6.884 -6.354 1.00 76.62 185 GLU A C 1
ATOM 1503 O O . GLU A 1 185 ? 26.031 6.695 -7.551 1.00 76.62 185 GLU A O 1
ATOM 1508 N N . SER A 1 186 ? 26.352 5.871 -5.488 1.00 75.50 186 SER A N 1
ATOM 1509 C CA . SER A 1 186 ? 26.165 4.464 -5.843 1.00 75.50 186 SER A CA 1
ATOM 1510 C C . SER A 1 186 ? 24.701 4.018 -5.856 1.00 75.50 186 SER A C 1
ATOM 1512 O O . SER A 1 186 ? 24.414 2.973 -6.444 1.00 75.50 186 SER A O 1
ATOM 1514 N N . LEU A 1 187 ? 23.774 4.789 -5.262 1.00 74.69 187 LEU A N 1
ATOM 1515 C CA . LEU A 1 187 ? 22.345 4.449 -5.211 1.00 74.69 187 LEU A CA 1
ATOM 1516 C C . LEU A 1 187 ? 21.773 4.102 -6.590 1.00 74.69 187 LEU A C 1
ATOM 1518 O O . LEU A 1 187 ? 21.187 3.031 -6.686 1.00 74.69 187 LEU A O 1
ATOM 1522 N N . PRO A 1 188 ? 22.004 4.867 -7.678 1.00 74.44 188 PRO A N 1
ATOM 1523 C CA . PRO A 1 188 ? 21.527 4.491 -9.012 1.00 74.44 188 PRO A CA 1
ATOM 1524 C C . PRO A 1 188 ? 21.857 3.048 -9.429 1.00 74.44 188 PRO A C 1
ATOM 1526 O O . PRO A 1 188 ? 21.078 2.410 -10.126 1.00 74.44 188 PRO A O 1
ATOM 1529 N N . LYS A 1 189 ? 23.001 2.507 -8.991 1.00 71.94 189 LYS A N 1
ATOM 1530 C CA . LYS A 1 189 ? 23.426 1.133 -9.308 1.00 71.94 189 LYS A CA 1
ATOM 1531 C C . LYS A 1 189 ? 22.867 0.083 -8.345 1.00 71.94 189 LYS A C 1
ATOM 1533 O O . LYS A 1 189 ? 22.895 -1.097 -8.673 1.00 71.94 189 LYS A O 1
ATOM 1538 N N . LYS A 1 190 ? 22.424 0.500 -7.156 1.00 74.12 190 LYS A N 1
ATOM 1539 C CA . LYS A 1 190 ? 21.917 -0.363 -6.075 1.00 74.12 190 LYS A CA 1
ATOM 1540 C C . LYS A 1 190 ? 20.393 -0.345 -5.945 1.00 74.12 190 LYS A C 1
ATOM 1542 O O . LYS A 1 190 ? 19.838 -1.202 -5.269 1.00 74.12 190 LYS A O 1
ATOM 1547 N N . LEU A 1 191 ? 19.730 0.651 -6.529 1.00 72.56 191 LEU A N 1
ATOM 1548 C CA . LEU A 1 191 ? 18.280 0.770 -6.537 1.00 72.56 191 LEU A CA 1
ATOM 1549 C C . LEU A 1 191 ? 17.703 -0.325 -7.428 1.00 72.56 191 LEU A C 1
ATOM 1551 O O . LEU A 1 191 ? 17.908 -0.301 -8.636 1.00 72.56 191 LEU A O 1
ATOM 1555 N N . GLU A 1 192 ? 16.984 -1.266 -6.829 1.00 76.12 192 GLU A N 1
ATOM 1556 C CA . GLU A 1 192 ? 16.205 -2.275 -7.542 1.00 76.12 192 GLU A CA 1
ATOM 1557 C C . GLU A 1 192 ? 14.753 -1.812 -7.594 1.00 76.12 192 GLU A C 1
ATOM 1559 O O . GLU A 1 192 ? 14.004 -2.000 -6.635 1.00 76.12 192 GLU A O 1
ATOM 1564 N N . LEU A 1 193 ? 14.374 -1.142 -8.685 1.00 81.62 193 LEU A N 1
ATOM 1565 C CA . LEU A 1 193 ? 13.043 -0.556 -8.850 1.00 81.62 193 LEU A CA 1
ATOM 1566 C C . LEU A 1 193 ? 12.262 -1.242 -9.973 1.00 81.62 193 LEU A C 1
ATOM 1568 O O . LEU A 1 193 ? 12.803 -1.609 -11.018 1.00 81.62 193 LEU A O 1
ATOM 1572 N N . VAL A 1 194 ? 10.955 -1.342 -9.765 1.00 84.56 194 VAL A N 1
ATOM 1573 C CA . VAL A 1 194 ? 9.955 -1.697 -10.764 1.00 84.56 194 VAL A CA 1
ATOM 1574 C C . VAL A 1 194 ? 9.024 -0.541 -11.044 1.00 84.56 194 VAL A C 1
ATOM 1576 O O . VAL A 1 194 ? 8.621 0.185 -10.140 1.00 84.56 194 VAL A O 1
ATOM 1579 N N . ALA A 1 195 ? 8.633 -0.417 -12.305 1.00 88.06 195 ALA A N 1
ATOM 1580 C CA . ALA A 1 195 ? 7.509 0.406 -12.709 1.00 88.06 195 ALA A CA 1
ATOM 1581 C C . ALA A 1 195 ? 6.284 -0.485 -12.946 1.00 88.06 195 ALA A C 1
ATOM 1583 O O . ALA A 1 195 ? 6.342 -1.438 -13.723 1.00 88.06 195 ALA A O 1
ATOM 1584 N N . TRP A 1 196 ? 5.182 -0.159 -12.280 1.00 86.06 196 TRP A N 1
ATOM 1585 C CA . TRP A 1 196 ? 3.885 -0.796 -12.474 1.00 86.06 196 TRP A CA 1
ATOM 1586 C C . TRP A 1 196 ? 3.074 -0.005 -13.487 1.00 86.06 196 TRP A C 1
ATOM 1588 O O . TRP A 1 196 ? 2.999 1.225 -13.413 1.00 86.06 196 TRP A O 1
ATOM 1598 N N . THR A 1 197 ? 2.446 -0.704 -14.419 1.00 87.00 197 THR A N 1
ATOM 1599 C CA . THR A 1 197 ? 1.574 -0.104 -15.428 1.00 87.00 197 THR A CA 1
ATOM 1600 C C . THR A 1 197 ? 0.111 -0.142 -15.005 1.00 87.00 197 THR A C 1
ATOM 1602 O O . THR A 1 197 ? -0.306 -0.924 -14.150 1.00 87.00 197 THR A O 1
ATOM 1605 N N . SER A 1 198 ? -0.721 0.652 -15.676 1.00 80.06 198 SER A N 1
ATOM 1606 C CA . SER A 1 198 ? -2.183 0.605 -15.508 1.00 80.06 198 SER A CA 1
ATOM 1607 C C . SER A 1 198 ? -2.860 -0.690 -15.994 1.00 80.06 198 SER A C 1
ATOM 1609 O O . SER A 1 198 ? -4.089 -0.793 -15.936 1.00 80.06 198 SER A O 1
ATOM 1611 N N . MET A 1 199 ? -2.086 -1.636 -16.532 1.00 76.50 199 MET A N 1
ATOM 1612 C CA . MET A 1 199 ? -2.524 -2.977 -16.934 1.00 76.50 199 MET A CA 1
ATOM 1613 C C . MET A 1 199 ? -1.820 -4.073 -16.112 1.00 76.50 199 MET A C 1
ATOM 1615 O O . MET A 1 199 ? -1.946 -5.249 -16.445 1.00 76.50 199 MET A O 1
ATOM 1619 N N . PHE A 1 200 ? -1.136 -3.697 -15.020 1.00 75.06 200 PHE A N 1
ATOM 1620 C CA . PHE A 1 200 ? -0.405 -4.596 -14.114 1.00 75.06 200 PHE A CA 1
ATOM 1621 C C . PHE A 1 200 ? 0.769 -5.348 -14.743 1.00 75.06 200 PHE A C 1
ATOM 1623 O O . PHE A 1 200 ? 1.261 -6.333 -14.189 1.00 75.06 200 PHE A O 1
ATOM 1630 N N . GLU A 1 201 ? 1.296 -4.846 -15.858 1.00 82.88 201 GLU A N 1
ATOM 1631 C CA . GLU A 1 201 ? 2.644 -5.224 -16.243 1.00 82.88 201 GLU A CA 1
ATOM 1632 C C . GLU A 1 201 ? 3.647 -4.633 -15.248 1.00 82.88 201 GLU A C 1
ATOM 1634 O O . GLU A 1 201 ? 3.522 -3.497 -14.779 1.00 82.88 201 GLU A O 1
ATOM 1639 N N . VAL A 1 202 ? 4.663 -5.429 -14.942 1.00 82.75 202 VAL A N 1
ATOM 1640 C CA . VAL A 1 202 ? 5.784 -5.050 -14.092 1.00 82.75 202 VAL A CA 1
ATOM 1641 C C . VAL A 1 202 ? 6.992 -4.863 -14.982 1.00 82.75 202 VAL A C 1
ATOM 1643 O O . VAL A 1 202 ? 7.423 -5.796 -15.655 1.00 82.75 202 VAL A O 1
ATOM 1646 N N . ILE A 1 203 ? 7.559 -3.668 -14.983 1.00 87.25 203 ILE A N 1
ATOM 1647 C CA . ILE A 1 203 ? 8.792 -3.370 -15.702 1.00 87.25 203 ILE A CA 1
ATOM 1648 C C . ILE A 1 203 ? 9.926 -3.371 -14.692 1.00 87.25 203 ILE A C 1
ATOM 1650 O O . ILE A 1 203 ? 10.003 -2.467 -13.862 1.00 87.25 203 ILE A O 1
ATOM 1654 N N . SER A 1 204 ? 10.816 -4.357 -14.775 1.00 85.25 204 SER A N 1
ATOM 1655 C CA . SER A 1 204 ? 12.077 -4.321 -14.040 1.00 85.25 204 SER A CA 1
ATOM 1656 C C . SER A 1 204 ? 12.963 -3.260 -14.679 1.00 85.25 204 SER A C 1
ATOM 1658 O O . SER A 1 204 ? 13.469 -3.438 -15.788 1.00 85.25 204 SER A O 1
ATOM 1660 N N . LEU A 1 205 ? 13.137 -2.126 -14.001 1.00 85.88 205 LEU A N 1
ATOM 1661 C CA . LEU A 1 205 ? 13.937 -1.025 -14.535 1.00 85.88 205 LEU A CA 1
ATOM 1662 C C . LEU A 1 205 ? 15.415 -1.434 -14.630 1.00 85.88 205 LEU A C 1
ATOM 1664 O O . LEU A 1 205 ? 16.105 -1.073 -15.585 1.00 85.88 205 LEU A O 1
ATOM 1668 N N . ASN A 1 206 ? 15.879 -2.261 -13.695 1.00 80.81 206 ASN A N 1
ATOM 1669 C CA . ASN A 1 206 ? 17.235 -2.800 -13.665 1.00 80.81 206 ASN A CA 1
ATOM 1670 C C . ASN A 1 206 ? 17.502 -3.793 -14.802 1.00 80.81 206 ASN A C 1
ATOM 1672 O O . ASN A 1 206 ? 18.520 -3.677 -15.486 1.00 80.81 206 ASN A O 1
ATOM 1676 N N . GLU A 1 207 ? 16.592 -4.745 -15.020 1.00 79.44 207 GLU A N 1
ATOM 1677 C CA . GLU A 1 207 ? 16.734 -5.762 -16.075 1.00 79.44 207 GLU A CA 1
ATOM 1678 C C . GLU A 1 207 ? 16.313 -5.241 -17.454 1.00 79.44 207 GLU A C 1
ATOM 1680 O O . GLU A 1 207 ? 16.664 -5.837 -18.471 1.00 79.44 207 GLU A O 1
ATOM 1685 N N . LYS A 1 208 ? 15.597 -4.109 -17.498 1.00 85.44 208 LYS A N 1
ATOM 1686 C CA . LYS A 1 208 ? 15.061 -3.475 -18.715 1.00 85.44 208 LYS A CA 1
ATOM 1687 C C . LYS A 1 208 ? 14.077 -4.378 -19.467 1.00 85.44 208 LYS A C 1
ATOM 1689 O O . LYS A 1 208 ? 13.900 -4.265 -20.681 1.00 85.44 208 LYS A O 1
ATOM 1694 N N . SER A 1 209 ? 13.424 -5.267 -18.730 1.00 83.25 209 SER A N 1
ATOM 1695 C CA . SER A 1 209 ? 12.431 -6.220 -19.210 1.00 83.25 209 SER A CA 1
ATOM 1696 C C . SER A 1 209 ? 11.087 -5.962 -18.537 1.00 83.25 209 SER A C 1
ATOM 1698 O O . SER A 1 209 ? 10.998 -5.534 -17.384 1.00 83.25 209 SER A O 1
ATOM 1700 N N . GLY A 1 210 ? 10.024 -6.196 -19.295 1.00 84.19 210 GLY A N 1
ATOM 1701 C CA . GLY A 1 210 ? 8.659 -6.182 -18.808 1.00 84.19 210 GLY A CA 1
ATOM 1702 C C . GLY A 1 210 ? 8.183 -7.599 -18.539 1.00 84.19 210 GLY A C 1
ATOM 1703 O O . GLY A 1 210 ? 8.610 -8.543 -19.200 1.00 84.19 210 GLY A O 1
ATOM 1704 N N . TYR A 1 211 ? 7.270 -7.742 -17.595 1.00 81.50 211 TYR A N 1
ATOM 1705 C CA . TYR A 1 211 ? 6.651 -8.997 -17.214 1.00 81.50 211 TYR A CA 1
ATOM 1706 C C . TYR A 1 211 ? 5.150 -8.778 -17.112 1.00 81.50 211 TYR A C 1
ATOM 1708 O O . TYR A 1 211 ? 4.703 -7.833 -16.465 1.00 81.50 211 TYR A O 1
ATOM 1716 N N . LYS A 1 212 ? 4.360 -9.642 -17.741 1.00 80.44 212 LYS A N 1
ATOM 1717 C CA . LYS A 1 212 ? 2.895 -9.572 -17.684 1.00 80.44 212 LYS A CA 1
ATOM 1718 C C . LYS A 1 212 ? 2.302 -10.902 -17.253 1.00 80.44 212 LYS A C 1
ATOM 1720 O O . LYS A 1 212 ? 2.883 -11.963 -17.483 1.00 80.44 212 LYS A O 1
ATOM 1725 N N . ALA A 1 213 ? 1.135 -10.861 -16.626 1.00 71.12 213 ALA A N 1
ATOM 1726 C CA . ALA A 1 213 ? 0.394 -12.076 -16.339 1.00 71.12 213 ALA A CA 1
ATOM 1727 C C . ALA A 1 213 ? -0.022 -12.774 -17.645 1.00 71.12 213 ALA A C 1
ATOM 1729 O O . ALA A 1 213 ? -0.488 -12.135 -18.585 1.00 71.12 213 ALA A O 1
ATOM 1730 N N . LYS A 1 214 ? 0.123 -14.102 -17.691 1.00 68.31 214 LYS A N 1
ATOM 1731 C CA . LYS A 1 214 ? -0.350 -14.920 -18.819 1.00 68.31 214 LYS A CA 1
ATOM 1732 C C . LYS A 1 214 ? -1.869 -15.139 -18.803 1.00 68.31 214 LYS A C 1
ATOM 1734 O O . LYS A 1 214 ? -2.458 -15.445 -19.835 1.00 68.31 214 LYS A O 1
ATOM 1739 N N . TYR A 1 215 ? -2.484 -15.019 -17.629 1.00 68.31 215 TYR A N 1
ATOM 1740 C CA . TYR A 1 215 ? -3.901 -15.283 -17.405 1.00 68.31 215 TYR A CA 1
ATOM 1741 C C . TYR A 1 215 ? -4.589 -14.025 -16.898 1.00 68.31 215 TYR A C 1
ATOM 1743 O O . TYR A 1 215 ? -4.001 -13.252 -16.139 1.00 68.31 215 TYR A O 1
ATOM 1751 N N . GLU A 1 216 ? -5.841 -13.853 -17.307 1.00 68.56 216 GLU A N 1
ATOM 1752 C CA . GLU A 1 216 ? -6.734 -12.870 -16.711 1.00 68.56 216 GLU A CA 1
ATOM 1753 C C . GLU A 1 216 ? -7.172 -13.380 -15.338 1.00 68.56 216 GLU A C 1
ATOM 1755 O O . GLU A 1 216 ? -7.565 -14.537 -15.184 1.00 68.56 216 GLU A O 1
ATOM 1760 N N . TYR A 1 217 ? -7.068 -12.517 -14.335 1.00 73.06 217 TYR A N 1
ATOM 1761 C CA . TYR A 1 217 ? -7.561 -12.787 -12.990 1.00 73.06 217 TYR A CA 1
ATOM 1762 C C . TYR A 1 217 ? -8.872 -12.041 -12.823 1.00 73.06 217 TYR A C 1
ATOM 1764 O O . TYR A 1 217 ? -8.963 -10.889 -13.215 1.00 73.06 217 TYR A O 1
ATOM 1772 N N . SER A 1 218 ? -9.886 -12.658 -12.239 1.00 77.25 218 SER A N 1
ATOM 1773 C CA . SER A 1 218 ? -11.138 -11.971 -11.931 1.00 77.25 218 SER A CA 1
ATOM 1774 C C . SER A 1 218 ? -11.252 -11.729 -10.440 1.00 77.25 218 SER A C 1
ATOM 1776 O O . SER A 1 218 ? -10.767 -12.523 -9.635 1.00 77.25 218 SER A O 1
ATOM 1778 N N . LEU A 1 219 ? -11.938 -10.653 -10.083 1.00 79.25 219 LEU A N 1
ATOM 1779 C CA . LEU A 1 219 ? -12.367 -10.400 -8.726 1.00 79.25 219 LEU A CA 1
ATOM 1780 C C . LEU A 1 219 ? -13.331 -11.502 -8.268 1.00 79.25 219 LEU A C 1
ATOM 1782 O O . LEU A 1 219 ? -14.390 -11.704 -8.868 1.00 79.25 219 LEU A O 1
ATOM 1786 N N . GLU A 1 220 ? -12.961 -12.210 -7.206 1.00 82.56 220 GLU A N 1
ATOM 1787 C CA . GLU A 1 220 ? -13.799 -13.246 -6.603 1.00 82.56 220 GLU A CA 1
ATOM 1788 C C . GLU A 1 220 ? -14.981 -12.593 -5.873 1.00 82.56 220 GLU A C 1
ATOM 1790 O O . GLU A 1 220 ? -14.802 -11.656 -5.096 1.00 82.56 220 GLU A O 1
ATOM 1795 N N . SER A 1 221 ? -16.203 -13.058 -6.140 1.00 84.62 221 SER A N 1
ATOM 1796 C CA . SER A 1 221 ? -17.426 -12.441 -5.607 1.00 84.62 221 SER A CA 1
ATOM 1797 C C . SER A 1 221 ? -17.529 -12.516 -4.081 1.00 84.62 221 SER A C 1
ATOM 1799 O O . SER A 1 221 ? -18.126 -11.647 -3.462 1.00 84.62 221 SER A O 1
ATOM 1801 N N . ASP A 1 222 ? -16.941 -13.537 -3.456 1.00 89.88 222 ASP A N 1
ATOM 1802 C CA . ASP A 1 222 ? -16.888 -13.705 -1.996 1.00 89.88 222 ASP A CA 1
ATOM 1803 C C . ASP A 1 222 ? -15.891 -12.753 -1.310 1.00 89.88 222 ASP A C 1
ATOM 1805 O O . ASP A 1 222 ? -15.887 -12.635 -0.083 1.00 89.88 222 ASP A O 1
ATOM 1809 N N . LYS A 1 223 ? -15.069 -12.039 -2.089 1.00 90.50 223 LYS A N 1
ATOM 1810 C CA . LYS A 1 223 ? -14.190 -10.961 -1.616 1.00 90.50 223 LYS A CA 1
ATOM 1811 C C . LYS A 1 223 ? -14.827 -9.576 -1.737 1.00 90.50 223 LYS A C 1
ATOM 1813 O O . LYS A 1 223 ? -14.165 -8.579 -1.442 1.00 90.50 223 LYS A O 1
ATOM 1818 N N . VAL A 1 224 ? -16.093 -9.500 -2.144 1.00 92.31 224 VAL A N 1
ATOM 1819 C CA . VAL A 1 224 ? -16.827 -8.249 -2.351 1.00 92.31 224 VAL A CA 1
ATOM 1820 C C . VAL A 1 224 ? -17.943 -8.110 -1.325 1.00 92.31 224 VAL A C 1
ATOM 1822 O O . VAL A 1 224 ? -18.738 -9.021 -1.114 1.00 92.31 224 VAL A O 1
ATOM 1825 N N . LEU A 1 225 ? -18.001 -6.941 -0.699 1.00 94.56 225 LEU A N 1
ATOM 1826 C CA . LEU A 1 225 ? -19.090 -6.502 0.157 1.00 94.56 225 LEU A CA 1
ATOM 1827 C C . LEU A 1 225 ? -19.759 -5.288 -0.494 1.00 94.56 225 LEU A C 1
ATOM 1829 O O . LEU A 1 225 ? -19.151 -4.228 -0.635 1.00 94.56 225 LEU A O 1
ATOM 1833 N N . GLU A 1 226 ? -21.020 -5.439 -0.868 1.00 94.00 226 GLU A N 1
ATOM 1834 C CA . GLU A 1 226 ? -21.853 -4.335 -1.344 1.00 94.00 226 GLU A CA 1
ATOM 1835 C C . GLU A 1 226 ? -22.459 -3.617 -0.133 1.00 94.00 226 GLU A C 1
ATOM 1837 O O . GLU A 1 226 ? -22.991 -4.257 0.781 1.00 94.00 226 GLU A O 1
ATOM 1842 N N . LEU A 1 227 ? -22.335 -2.289 -0.088 1.00 94.75 227 LEU A N 1
ATOM 1843 C CA . LEU A 1 227 ? -22.915 -1.457 0.963 1.00 94.75 227 LEU A CA 1
ATOM 1844 C C . LEU A 1 227 ? -23.849 -0.418 0.365 1.00 94.75 227 LEU A C 1
ATOM 1846 O O . LEU A 1 227 ? -23.537 0.229 -0.627 1.00 94.75 227 LEU A O 1
ATOM 1850 N N . ASP A 1 228 ? -24.945 -0.158 1.071 1.00 93.12 228 ASP A N 1
ATOM 1851 C CA . ASP A 1 228 ? -25.788 0.983 0.759 1.00 93.12 228 ASP A CA 1
ATOM 1852 C C . ASP A 1 228 ? -25.109 2.296 1.183 1.00 93.12 228 ASP A C 1
ATOM 1854 O O . ASP A 1 228 ? -24.814 2.528 2.365 1.00 93.12 228 ASP A O 1
ATOM 1858 N N . TRP A 1 229 ? -24.881 3.163 0.199 1.00 94.12 229 TRP A N 1
ATOM 1859 C CA . TRP A 1 229 ? -24.276 4.484 0.350 1.00 94.12 229 TRP A CA 1
ATOM 1860 C C . TRP A 1 229 ? -25.312 5.614 0.464 1.00 94.12 229 TRP A C 1
ATOM 1862 O O . TRP A 1 229 ? -24.937 6.788 0.406 1.00 94.12 229 TRP A O 1
ATOM 1872 N N . GLU A 1 230 ? -26.600 5.306 0.648 1.00 93.06 230 GLU A N 1
ATOM 1873 C CA . GLU A 1 230 ? -27.628 6.316 0.905 1.00 93.06 230 GLU A CA 1
ATOM 1874 C C . GLU A 1 230 ? -27.251 7.210 2.104 1.00 93.06 230 GLU A C 1
ATOM 1876 O O . GLU A 1 230 ? -26.745 6.764 3.139 1.00 93.06 230 GLU A O 1
ATOM 1881 N N . GLY A 1 231 ? -27.442 8.523 1.936 1.00 92.38 231 GLY A N 1
ATOM 1882 C CA . GLY A 1 231 ? -27.084 9.536 2.934 1.00 92.38 231 GLY A CA 1
ATOM 1883 C C . GLY A 1 231 ? -25.590 9.884 3.017 1.00 92.38 231 GLY A C 1
ATOM 1884 O O . GLY A 1 231 ? -25.235 10.815 3.745 1.00 92.38 231 GLY A O 1
ATOM 1885 N N . VAL A 1 232 ? -24.718 9.205 2.262 1.00 95.38 232 VAL A N 1
ATOM 1886 C CA . VAL A 1 232 ? -23.278 9.501 2.179 1.00 95.38 232 VAL A CA 1
ATOM 1887 C C . VAL A 1 232 ? -23.000 10.438 1.003 1.00 95.38 232 VAL A C 1
ATOM 1889 O O . VAL A 1 232 ? -23.420 10.198 -0.128 1.00 95.38 232 VAL A O 1
ATOM 1892 N N . ASP A 1 233 ? -22.248 11.508 1.245 1.00 93.88 233 ASP A N 1
ATOM 1893 C CA . ASP A 1 233 ? -21.687 12.332 0.177 1.00 93.88 233 ASP A CA 1
ATOM 1894 C C . ASP A 1 233 ? -20.441 11.635 -0.379 1.00 93.88 233 ASP A C 1
ATOM 1896 O O . ASP A 1 233 ? -19.323 11.845 0.092 1.00 93.88 233 ASP A O 1
ATOM 1900 N N . ILE A 1 234 ? -20.642 10.779 -1.382 1.00 92.00 234 ILE A N 1
ATOM 1901 C CA . ILE A 1 234 ? -19.587 9.940 -1.971 1.00 92.00 234 ILE A CA 1
ATOM 1902 C C . ILE A 1 234 ? -18.448 10.740 -2.622 1.00 92.00 234 ILE A C 1
ATOM 1904 O O . ILE A 1 234 ? -17.388 10.173 -2.871 1.00 92.00 234 ILE A O 1
ATOM 1908 N N . ASN A 1 235 ? -18.621 12.047 -2.863 1.00 91.94 235 ASN A N 1
ATOM 1909 C CA . ASN A 1 235 ? -17.548 12.927 -3.342 1.00 91.94 235 ASN A CA 1
ATOM 1910 C C . ASN A 1 235 ? -16.629 13.412 -2.200 1.00 91.94 235 ASN A C 1
ATOM 1912 O O . ASN A 1 235 ? -15.610 14.055 -2.456 1.00 91.94 235 ASN A O 1
ATOM 1916 N N . LYS A 1 236 ? -16.978 13.138 -0.936 1.00 93.19 236 LYS A N 1
ATOM 1917 C CA . LYS A 1 236 ? -16.157 13.432 0.242 1.00 93.19 236 LYS A CA 1
ATOM 1918 C C . LYS A 1 236 ? -15.538 12.146 0.773 1.00 93.19 236 LYS A C 1
ATOM 1920 O O . LYS A 1 236 ? -16.208 11.328 1.391 1.00 93.19 236 LYS A O 1
ATOM 1925 N N . GLU A 1 237 ? -14.232 12.008 0.580 1.00 93.56 237 GLU A N 1
ATOM 1926 C CA . GLU A 1 237 ? -13.457 10.882 1.116 1.00 93.56 237 GLU A CA 1
ATOM 1927 C C . GLU A 1 237 ? -13.286 11.003 2.635 1.00 93.56 237 GLU A C 1
ATOM 1929 O O . GLU A 1 237 ? -13.668 10.109 3.387 1.00 93.56 237 GLU A O 1
ATOM 1934 N N . SER A 1 238 ? -12.767 12.158 3.069 1.00 96.00 238 SER A N 1
ATOM 1935 C CA . SER A 1 238 ? -12.174 12.334 4.393 1.00 96.00 238 SER A CA 1
ATOM 1936 C C . SER A 1 238 ? -13.201 12.548 5.512 1.00 96.00 238 SER A C 1
ATOM 1938 O O . SER A 1 238 ? -14.077 13.409 5.400 1.00 96.00 238 SER A O 1
ATOM 1940 N N . TRP A 1 239 ? -13.075 11.807 6.617 1.00 96.75 239 TRP A N 1
ATOM 1941 C CA . TRP A 1 239 ? -13.873 11.968 7.848 1.00 96.75 239 TRP A CA 1
ATOM 1942 C C . TRP A 1 239 ? -13.479 13.206 8.671 1.00 96.75 239 TRP A C 1
ATOM 1944 O O . TRP A 1 239 ? -14.289 13.741 9.434 1.00 96.75 239 TRP A O 1
ATOM 1954 N N . LYS A 1 240 ? -12.244 13.701 8.500 1.00 94.56 240 LYS A N 1
ATOM 1955 C CA . LYS A 1 240 ? -11.701 14.892 9.178 1.00 94.56 240 LYS A CA 1
ATOM 1956 C C . LYS A 1 240 ? -11.860 14.862 10.701 1.00 94.56 240 LYS A C 1
ATOM 1958 O O . LYS A 1 240 ? -12.218 15.867 11.319 1.00 94.56 240 LYS A O 1
ATOM 1963 N N . TYR A 1 241 ? -11.551 13.724 11.319 1.00 94.56 241 TYR A N 1
ATOM 1964 C CA . TYR A 1 241 ? -11.588 13.564 12.777 1.00 94.56 241 TYR A CA 1
ATOM 1965 C C . TYR A 1 241 ? -12.966 13.889 13.396 1.00 94.56 241 TYR A C 1
ATOM 1967 O O . TYR A 1 241 ? -13.037 14.590 14.408 1.00 94.56 241 TYR A O 1
ATOM 1975 N N . GLY A 1 242 ? -14.055 13.459 12.753 1.00 93.19 242 GLY A N 1
ATOM 1976 C CA . GLY A 1 242 ? -15.427 13.640 13.247 1.00 93.19 242 GLY A CA 1
ATOM 1977 C C . GLY A 1 242 ? -16.188 14.821 12.659 1.00 93.19 242 GLY A C 1
ATOM 1978 O O . GLY A 1 242 ? -17.401 14.905 12.843 1.00 93.19 242 GLY A O 1
ATOM 1979 N N . ASP A 1 243 ? -15.518 15.714 11.926 1.00 92.69 243 ASP A N 1
ATOM 1980 C CA . ASP A 1 243 ? -16.161 16.919 11.388 1.00 92.69 243 ASP A CA 1
ATOM 1981 C C . ASP A 1 243 ? -17.047 16.617 10.164 1.00 92.69 243 ASP A C 1
ATOM 1983 O O . ASP A 1 243 ? -17.937 17.401 9.833 1.00 92.69 243 ASP A O 1
ATOM 1987 N N . VAL A 1 244 ? -16.809 15.497 9.469 1.00 94.31 244 VAL A N 1
ATOM 1988 C CA . VAL A 1 244 ? -17.525 15.116 8.241 1.00 94.31 244 VAL A CA 1
ATOM 1989 C C . VAL A 1 244 ? -18.012 13.670 8.349 1.00 94.31 244 VAL A C 1
ATOM 1991 O O . VAL A 1 244 ? -17.424 12.751 7.790 1.00 94.31 244 VAL A O 1
ATOM 1994 N N . ASN A 1 245 ? -19.108 13.454 9.077 1.00 92.12 245 ASN A N 1
ATOM 1995 C CA . ASN A 1 245 ? -19.632 12.103 9.329 1.00 92.12 245 ASN A CA 1
ATOM 1996 C C . ASN A 1 245 ? -20.265 11.432 8.103 1.00 92.12 245 ASN A C 1
ATOM 1998 O O . ASN A 1 245 ? -20.268 10.209 8.018 1.00 92.12 245 ASN A O 1
ATOM 2002 N N . ASN A 1 246 ? -20.777 12.208 7.144 1.00 95.75 246 ASN A N 1
ATOM 2003 C CA . ASN A 1 246 ? -21.374 11.680 5.917 1.00 95.75 246 ASN A CA 1
ATOM 2004 C C . ASN A 1 246 ? -20.354 11.503 4.775 1.00 95.75 246 ASN A C 1
ATOM 2006 O O . ASN A 1 246 ? -20.723 11.623 3.610 1.00 95.75 246 ASN A O 1
ATOM 2010 N N . SER A 1 247 ? -19.079 11.270 5.097 1.00 97.06 247 SER A N 1
ATOM 2011 C CA . SER A 1 247 ? -18.026 10.933 4.130 1.00 97.06 247 SER A CA 1
ATOM 2012 C C . SER A 1 247 ? -17.912 9.422 3.908 1.00 97.06 247 SER A C 1
ATOM 2014 O O . SER A 1 247 ? -18.463 8.624 4.672 1.00 97.06 247 SER A O 1
ATOM 2016 N N . VAL A 1 248 ? -17.141 9.021 2.893 1.00 96.62 248 VAL A N 1
ATOM 2017 C CA . VAL A 1 248 ? -16.825 7.610 2.620 1.00 96.62 248 VAL A CA 1
ATOM 2018 C C . VAL A 1 248 ? -16.153 6.953 3.828 1.00 96.62 248 VAL A C 1
ATOM 2020 O O . VAL A 1 248 ? -16.638 5.936 4.319 1.00 96.62 248 VAL A O 1
ATOM 2023 N N . GLN A 1 249 ? -15.090 7.558 4.366 1.00 98.00 249 GLN A N 1
ATOM 2024 C CA . GLN A 1 249 ? -14.413 7.037 5.559 1.00 98.00 249 GLN A CA 1
ATOM 2025 C C . GLN A 1 249 ? -15.347 7.025 6.785 1.00 98.00 249 GLN A C 1
ATOM 2027 O O . GLN A 1 249 ? -15.333 6.066 7.554 1.00 98.00 249 GLN A O 1
ATOM 2032 N N . GLY A 1 250 ? -16.202 8.045 6.953 1.00 97.69 250 GLY A N 1
ATOM 2033 C CA . GLY A 1 250 ? -17.181 8.114 8.046 1.00 97.69 250 GLY A CA 1
ATOM 2034 C C . GLY A 1 250 ? -18.203 6.974 8.008 1.00 97.69 250 GLY A C 1
ATOM 2035 O O . GLY A 1 250 ? -18.484 6.358 9.037 1.00 97.69 250 GLY A O 1
ATOM 2036 N N . LYS A 1 251 ? -18.695 6.620 6.813 1.00 97.50 251 LYS A N 1
ATOM 2037 C CA . LYS A 1 251 ? -19.568 5.453 6.609 1.00 97.50 251 LYS A CA 1
ATOM 2038 C C . LYS A 1 251 ? -18.880 4.150 7.014 1.00 97.50 251 LYS A C 1
ATOM 2040 O O . LYS A 1 251 ? -19.504 3.341 7.696 1.00 97.50 251 LYS A O 1
ATOM 2045 N N . ILE A 1 252 ? -17.611 3.958 6.642 1.00 98.19 252 ILE A N 1
ATOM 2046 C CA . ILE A 1 252 ? -16.844 2.757 7.016 1.00 98.19 252 ILE A CA 1
ATOM 2047 C C . ILE A 1 252 ? -16.612 2.685 8.527 1.00 98.19 252 ILE A C 1
ATOM 2049 O O . ILE A 1 252 ? -16.779 1.615 9.111 1.00 98.19 252 ILE A O 1
ATOM 2053 N N . ILE A 1 253 ? -16.291 3.807 9.177 1.00 98.25 253 ILE A N 1
ATOM 2054 C CA . ILE A 1 253 ? -16.163 3.875 10.640 1.00 98.25 253 ILE A CA 1
ATOM 2055 C C . ILE A 1 253 ? -17.469 3.433 11.316 1.00 98.25 253 ILE A C 1
ATOM 2057 O O . ILE A 1 253 ? -17.436 2.546 12.168 1.00 98.25 253 ILE A O 1
ATOM 2061 N N . ASN A 1 254 ? -18.613 3.996 10.915 1.00 96.94 254 ASN A N 1
ATOM 2062 C CA . ASN A 1 254 ? -19.913 3.640 11.496 1.00 96.94 254 ASN A CA 1
ATOM 2063 C C . ASN A 1 254 ? -20.261 2.169 11.244 1.00 96.94 254 ASN A C 1
ATOM 2065 O O . ASN A 1 254 ? -20.620 1.455 12.176 1.00 96.94 254 ASN A O 1
ATOM 2069 N N . TYR A 1 255 ? -20.062 1.692 10.011 1.00 97.19 255 TYR A N 1
ATOM 2070 C CA . TYR A 1 255 ? -20.283 0.293 9.651 1.00 97.19 255 TYR A CA 1
ATOM 2071 C C . TYR A 1 255 ? -19.471 -0.661 10.537 1.00 97.19 255 TYR A C 1
ATOM 2073 O O . TYR A 1 255 ? -20.010 -1.653 11.032 1.00 97.19 255 TYR A O 1
ATOM 2081 N N . LEU A 1 256 ? -18.194 -0.348 10.780 1.00 97.62 256 LEU A N 1
ATOM 2082 C CA . LEU A 1 256 ? -17.330 -1.134 11.658 1.00 97.62 256 LEU A CA 1
ATOM 2083 C C . LEU A 1 256 ? -17.815 -1.129 13.104 1.00 97.62 256 LEU A C 1
ATOM 2085 O O . LEU A 1 256 ? -17.864 -2.185 13.728 1.00 97.62 256 LEU A O 1
ATOM 2089 N N . ILE A 1 257 ? -18.184 0.038 13.632 1.00 96.88 257 ILE A N 1
ATOM 2090 C CA . ILE A 1 257 ? -18.690 0.165 15.003 1.00 96.88 257 ILE A CA 1
ATOM 2091 C C . ILE A 1 257 ? -19.969 -0.658 15.190 1.00 96.88 257 ILE A C 1
ATOM 2093 O O . ILE A 1 257 ? -20.108 -1.308 16.220 1.00 96.88 257 ILE A O 1
ATOM 2097 N N . GLU A 1 258 ? -20.864 -0.672 14.204 1.00 96.44 258 GLU A N 1
ATOM 2098 C CA . GLU A 1 258 ? -22.169 -1.336 14.296 1.00 96.44 258 GLU A CA 1
ATOM 2099 C C . GLU A 1 258 ? -22.117 -2.851 14.046 1.00 96.44 258 GLU A C 1
ATOM 2101 O O . GLU A 1 258 ? -22.865 -3.594 14.679 1.00 96.44 258 GLU A O 1
ATOM 2106 N N . ASN A 1 259 ? -21.257 -3.322 13.135 1.00 94.94 259 ASN A N 1
ATOM 2107 C CA . ASN A 1 259 ? -21.319 -4.705 12.638 1.00 94.94 259 ASN A CA 1
ATOM 2108 C C . ASN A 1 259 ? -20.172 -5.594 13.124 1.00 94.94 259 ASN A C 1
ATOM 2110 O O . ASN A 1 259 ? -20.355 -6.800 13.279 1.00 94.94 259 ASN A O 1
ATOM 2114 N N . ASN A 1 260 ? -18.979 -5.036 13.332 1.00 94.50 260 ASN A N 1
ATOM 2115 C CA . ASN A 1 260 ? -17.810 -5.806 13.752 1.00 94.50 260 ASN A CA 1
ATOM 2116 C C . ASN A 1 260 ? -16.762 -4.887 14.392 1.00 94.50 260 ASN A C 1
ATOM 2118 O O . ASN A 1 260 ? -15.743 -4.568 13.775 1.00 94.50 260 ASN A O 1
ATOM 2122 N N . THR A 1 261 ? -17.026 -4.432 15.616 1.00 98.00 261 THR A N 1
ATOM 2123 C CA . THR A 1 261 ? -16.200 -3.420 16.281 1.00 98.00 261 THR A CA 1
ATOM 2124 C C . THR A 1 261 ? -14.781 -3.948 16.548 1.00 98.00 261 THR A C 1
ATOM 2126 O O . THR A 1 261 ? -14.632 -4.951 17.249 1.00 98.00 261 THR A O 1
ATOM 2129 N N . PRO A 1 262 ? -13.719 -3.298 16.035 1.00 98.25 262 PRO A N 1
ATOM 2130 C CA . PRO A 1 262 ? -12.345 -3.666 16.370 1.00 98.25 262 PRO A CA 1
ATOM 2131 C C . PRO A 1 262 ? -11.974 -3.239 17.797 1.00 98.25 262 PRO A C 1
ATOM 2133 O O . PRO A 1 262 ? -12.529 -2.283 18.341 1.00 98.25 262 PRO A O 1
ATOM 2136 N N . ASN A 1 263 ? -10.960 -3.884 18.381 1.00 98.31 263 ASN A N 1
ATOM 2137 C CA . ASN A 1 263 ? -10.371 -3.459 19.656 1.00 98.31 263 ASN A CA 1
ATOM 2138 C C . ASN A 1 263 ? -9.680 -2.091 19.535 1.00 98.31 263 ASN A C 1
ATOM 2140 O O . ASN A 1 263 ? -9.717 -1.295 20.470 1.00 98.31 263 ASN A O 1
ATOM 2144 N N . VAL A 1 264 ? -9.044 -1.826 18.389 1.00 98.62 264 VAL A N 1
ATOM 2145 C CA . VAL A 1 264 ? -8.430 -0.533 18.054 1.00 98.62 264 VAL A CA 1
ATOM 2146 C C . VAL A 1 264 ? -8.829 -0.150 16.634 1.00 98.62 264 VAL A C 1
ATOM 2148 O O . VAL A 1 264 ? -8.693 -0.961 15.720 1.00 98.62 264 VAL A O 1
ATOM 2151 N N . LEU A 1 265 ? -9.279 1.091 16.446 1.00 98.69 265 LEU A N 1
ATOM 2152 C CA . LEU A 1 265 ? -9.539 1.687 15.136 1.00 98.69 265 LEU A CA 1
ATOM 2153 C C . LEU A 1 265 ? -8.756 2.989 15.032 1.00 98.69 265 LEU A C 1
ATOM 2155 O O . LEU A 1 265 ? -8.999 3.933 15.786 1.00 98.69 265 LEU A O 1
ATOM 2159 N N . PHE A 1 266 ? -7.810 3.027 14.105 1.00 98.56 266 PHE A N 1
ATOM 2160 C CA . PHE A 1 266 ? -6.889 4.137 13.924 1.00 98.56 266 PHE A CA 1
ATOM 2161 C C . PHE A 1 266 ? -7.140 4.828 12.581 1.00 98.56 266 PHE A C 1
ATOM 2163 O O . PHE A 1 266 ? -7.179 4.181 11.537 1.00 98.56 266 PHE A O 1
ATOM 2170 N N . TYR A 1 267 ? -7.312 6.143 12.621 1.00 98.25 267 TYR A N 1
ATOM 2171 C CA . TYR A 1 267 ? -7.525 7.023 11.480 1.00 98.25 267 TYR A CA 1
ATOM 2172 C C . TYR A 1 267 ? -6.184 7.548 10.968 1.00 98.25 267 TYR A C 1
ATOM 2174 O O . TYR A 1 267 ? -5.623 8.521 11.491 1.00 98.25 267 TYR A O 1
ATOM 2182 N N . ASP A 1 268 ? -5.634 6.865 9.968 1.00 96.50 268 ASP A N 1
ATOM 2183 C CA . ASP A 1 268 ? -4.289 7.128 9.463 1.00 96.50 268 ASP A CA 1
ATOM 2184 C C . ASP A 1 268 ? -4.244 8.061 8.240 1.00 96.50 268 ASP A C 1
ATOM 2186 O O . ASP A 1 268 ? -3.151 8.454 7.837 1.00 96.50 268 ASP A O 1
ATOM 2190 N N . ASP A 1 269 ? -5.403 8.570 7.802 1.00 94.06 269 ASP A N 1
ATOM 2191 C CA . ASP A 1 269 ? -5.571 9.516 6.685 1.00 94.06 269 ASP A CA 1
ATOM 2192 C C . ASP A 1 269 ? -4.516 10.638 6.650 1.00 94.06 269 ASP A C 1
ATOM 2194 O O . ASP A 1 269 ? -4.215 11.319 7.656 1.00 94.06 269 ASP A O 1
ATOM 2198 N N . GLY A 1 270 ? -3.940 10.812 5.466 1.00 88.94 270 GLY A N 1
ATOM 2199 C CA . GLY A 1 270 ? -3.081 11.917 5.075 1.00 88.94 270 GLY A CA 1
ATOM 2200 C C . GLY A 1 270 ? -1.789 11.458 4.407 1.00 88.94 270 GLY A C 1
ATOM 2201 O O . GLY A 1 270 ? -1.502 10.278 4.248 1.00 8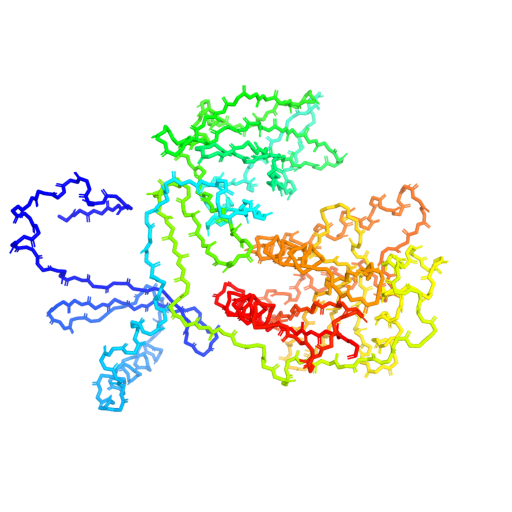8.94 270 GLY A O 1
ATOM 2202 N N . SER A 1 271 ? -0.931 12.415 4.052 1.00 84.19 271 SER A N 1
ATOM 2203 C CA . SER A 1 271 ? 0.334 12.109 3.375 1.00 84.19 271 SER A CA 1
ATOM 2204 C C . SER A 1 271 ? 1.157 11.057 4.128 1.00 84.19 271 SER A C 1
ATOM 2206 O O . SER A 1 271 ? 1.344 11.162 5.344 1.00 84.19 271 SER A O 1
ATOM 2208 N N . ASN A 1 272 ? 1.660 10.065 3.391 1.00 80.06 272 ASN A N 1
ATOM 2209 C CA . ASN A 1 272 ? 2.409 8.924 3.918 1.00 80.06 272 ASN A CA 1
ATOM 2210 C C . ASN A 1 272 ? 1.675 8.118 5.008 1.00 80.06 272 ASN A C 1
ATOM 2212 O O . ASN A 1 272 ? 2.255 7.713 6.013 1.00 80.06 272 ASN A O 1
ATOM 2216 N N . GLU A 1 273 ? 0.385 7.896 4.834 1.00 91.12 273 GLU A N 1
ATOM 2217 C CA . GLU A 1 273 ? -0.347 6.891 5.600 1.00 91.12 273 GLU A CA 1
ATOM 2218 C C . GLU A 1 273 ? 0.095 5.459 5.258 1.00 91.12 273 GLU A C 1
ATOM 22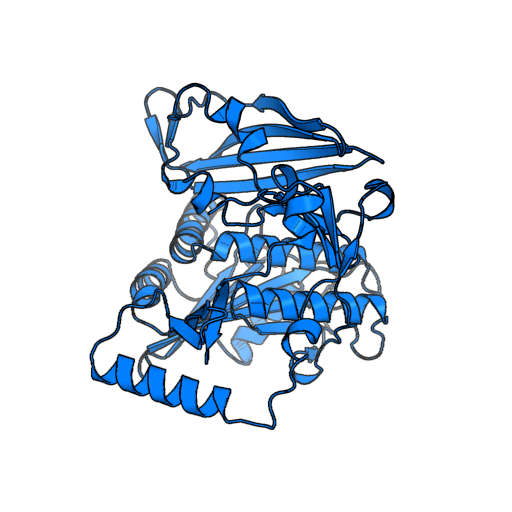20 O O . GLU A 1 273 ? 0.706 5.199 4.215 1.00 91.12 273 GLU A O 1
ATOM 2225 N N . LEU A 1 274 ? -0.208 4.525 6.149 1.00 93.12 274 LEU A N 1
ATOM 2226 C CA . LEU A 1 274 ? -0.216 3.093 5.887 1.00 93.12 274 LEU A CA 1
ATOM 2227 C C . LEU A 1 274 ? -1.551 2.655 5.266 1.00 93.12 274 LEU A C 1
ATOM 2229 O O . LEU A 1 274 ? -1.561 1.735 4.464 1.00 93.12 274 LEU A O 1
ATOM 2233 N N . ALA A 1 275 ? -2.655 3.302 5.634 1.00 96.56 275 ALA A N 1
ATOM 2234 C CA . ALA A 1 275 ? -3.975 3.209 5.005 1.00 96.56 275 ALA A CA 1
ATOM 2235 C C . ALA A 1 275 ? -4.839 4.386 5.481 1.00 96.56 275 ALA A C 1
ATOM 2237 O O . ALA A 1 275 ? -4.414 5.114 6.366 1.00 96.56 275 ALA A O 1
ATOM 2238 N N . ASP A 1 276 ? -6.055 4.575 4.980 1.00 97.44 276 ASP A N 1
ATOM 2239 C CA . ASP A 1 276 ? -6.943 5.614 5.521 1.00 97.44 276 ASP A CA 1
ATOM 2240 C C . ASP A 1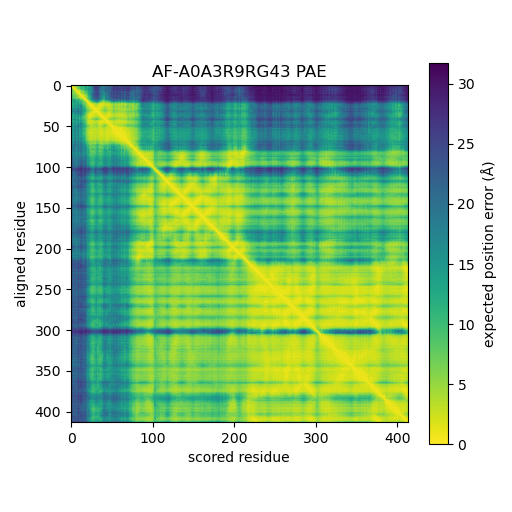 276 ? -7.431 5.256 6.935 1.00 97.44 276 ASP A C 1
ATOM 2242 O O . ASP A 1 276 ? -7.459 6.090 7.849 1.00 97.44 276 ASP A O 1
ATOM 2246 N N . LEU A 1 277 ? -7.810 3.986 7.123 1.00 98.38 277 LEU A N 1
ATOM 2247 C CA . LEU A 1 277 ? -8.257 3.421 8.398 1.00 98.38 277 LEU A CA 1
ATOM 2248 C C . LEU A 1 277 ? -7.566 2.086 8.659 1.00 98.38 277 LEU A C 1
ATOM 2250 O O . LEU A 1 277 ? -7.380 1.277 7.750 1.00 98.38 277 LEU A O 1
ATOM 2254 N N . ILE A 1 278 ? -7.232 1.824 9.920 1.00 98.56 278 ILE A N 1
ATOM 2255 C CA . ILE A 1 278 ? -6.588 0.578 10.342 1.00 98.56 278 ILE A CA 1
ATOM 2256 C C . ILE A 1 278 ? -7.338 0.019 11.547 1.00 98.56 278 ILE A C 1
ATOM 2258 O O . ILE A 1 278 ? -7.379 0.644 12.608 1.00 98.56 278 ILE A O 1
ATOM 2262 N N . GLY A 1 279 ? -7.937 -1.157 11.377 1.00 98.50 279 GLY A N 1
ATOM 2263 C CA . GLY A 1 279 ? -8.626 -1.888 12.436 1.00 98.50 279 GLY A CA 1
ATOM 2264 C C . GLY A 1 279 ? -7.786 -3.050 12.963 1.00 98.50 279 GLY A C 1
ATOM 2265 O O . GLY A 1 279 ? -7.144 -3.754 12.182 1.00 98.50 279 GLY A O 1
ATOM 2266 N N . PHE A 1 280 ? -7.828 -3.276 14.275 1.00 98.50 280 PHE A N 1
ATOM 2267 C CA . PHE A 1 280 ? -7.210 -4.428 14.930 1.00 98.50 280 PHE A CA 1
ATOM 2268 C C . PHE A 1 280 ? -8.243 -5.203 15.747 1.00 98.50 280 PHE A C 1
ATOM 2270 O O . PHE A 1 280 ? -8.819 -4.654 16.689 1.00 98.50 280 PHE A O 1
ATOM 2277 N N . TRP A 1 281 ? -8.423 -6.484 15.428 1.00 98.31 281 TRP A N 1
ATOM 2278 C CA . TRP A 1 281 ? -9.185 -7.443 16.231 1.00 98.31 281 TRP A CA 1
ATOM 2279 C C . TRP A 1 281 ? -8.204 -8.395 16.897 1.00 98.31 281 TRP A C 1
ATOM 2281 O O . TRP A 1 281 ? -7.362 -8.991 16.225 1.00 98.31 281 TRP A O 1
ATOM 2291 N N . ILE A 1 282 ? -8.286 -8.506 18.216 1.00 97.38 282 ILE A N 1
ATOM 2292 C CA . ILE A 1 282 ? -7.347 -9.256 19.040 1.00 97.38 282 ILE A CA 1
ATOM 2293 C C . ILE A 1 282 ? -8.121 -10.355 19.755 1.00 97.38 282 ILE A C 1
ATOM 2295 O O . ILE A 1 282 ? -8.993 -10.082 20.579 1.00 97.38 282 ILE A O 1
ATOM 2299 N N . ASP A 1 283 ? -7.758 -11.594 19.456 1.00 95.75 283 ASP A N 1
ATOM 2300 C CA . ASP A 1 283 ? -8.210 -12.771 20.178 1.00 95.75 283 ASP A CA 1
ATOM 2301 C C . ASP A 1 283 ? -7.073 -13.243 21.095 1.00 95.75 283 ASP A C 1
ATOM 2303 O O . ASP A 1 283 ? -6.054 -13.782 20.650 1.00 95.75 283 ASP A O 1
ATOM 2307 N N . GLU A 1 284 ? -7.234 -12.986 22.394 1.00 95.00 284 GLU A N 1
ATOM 2308 C CA . GLU A 1 284 ? -6.257 -13.367 23.419 1.00 95.00 284 GLU A CA 1
ATOM 2309 C C . GLU A 1 284 ? -6.195 -14.888 23.631 1.00 95.00 284 GLU A C 1
ATOM 2311 O O . GLU A 1 284 ? -5.139 -15.402 24.004 1.00 95.00 284 GLU A O 1
ATOM 2316 N N . GLU A 1 285 ? -7.292 -15.617 23.392 1.00 94.19 285 GLU A N 1
ATOM 2317 C CA . GLU A 1 285 ? -7.369 -17.064 23.622 1.00 94.19 285 GLU A CA 1
ATOM 2318 C C . GLU A 1 285 ? -6.615 -17.821 22.527 1.00 94.19 285 GLU A C 1
ATOM 2320 O O . GLU A 1 285 ? -5.730 -18.633 22.817 1.00 94.19 285 GLU A O 1
ATOM 2325 N N . SER A 1 286 ? -6.896 -17.499 21.262 1.00 93.25 286 SER A N 1
ATOM 2326 C CA . SER A 1 286 ? -6.187 -18.096 20.123 1.00 93.25 286 SER A CA 1
ATOM 2327 C C . SER A 1 286 ? -4.826 -17.448 19.844 1.00 93.25 286 SER A C 1
ATOM 2329 O O . SER A 1 286 ? -4.039 -17.979 19.057 1.00 93.25 286 SER A O 1
ATOM 2331 N N . ARG A 1 287 ? -4.499 -16.342 20.530 1.00 93.38 287 ARG A N 1
ATOM 2332 C CA . ARG A 1 287 ? -3.316 -15.498 20.286 1.00 93.38 287 ARG A CA 1
ATOM 2333 C C . ARG A 1 287 ? -3.228 -15.062 18.825 1.00 93.38 287 ARG A C 1
ATOM 2335 O O . ARG A 1 287 ? -2.175 -15.187 18.191 1.00 93.38 287 ARG A O 1
ATOM 2342 N N . LYS A 1 288 ? -4.338 -14.542 18.305 1.00 96.00 288 LYS A N 1
ATOM 2343 C CA . LYS A 1 288 ? -4.471 -14.081 16.923 1.00 96.00 288 LYS A CA 1
ATOM 2344 C C . LYS A 1 288 ? -4.767 -12.585 16.871 1.00 96.00 288 LYS A C 1
ATOM 2346 O O . LYS A 1 288 ? -5.518 -12.059 17.688 1.00 96.00 288 LYS A O 1
ATOM 2351 N N . ILE A 1 289 ? -4.168 -11.897 15.905 1.00 96.12 289 ILE A N 1
ATOM 2352 C CA . ILE A 1 289 ? -4.472 -10.505 15.566 1.00 96.12 289 ILE A CA 1
ATOM 2353 C C . ILE A 1 289 ? -4.907 -10.466 14.107 1.00 96.12 289 ILE A C 1
ATOM 2355 O O . ILE A 1 289 ? -4.157 -10.900 13.236 1.00 96.12 289 ILE A O 1
ATOM 2359 N N . ILE A 1 290 ? -6.083 -9.911 13.835 1.00 97.31 290 ILE A N 1
ATOM 2360 C CA . ILE A 1 290 ? -6.486 -9.530 12.480 1.00 97.31 290 ILE A CA 1
ATOM 2361 C C . ILE A 1 290 ? -6.236 -8.032 12.347 1.00 97.31 290 ILE A C 1
ATOM 2363 O O . ILE A 1 290 ? -6.840 -7.231 13.064 1.00 97.31 290 ILE A O 1
ATOM 2367 N N . MET A 1 291 ? -5.315 -7.659 11.462 1.00 97.50 291 MET A N 1
ATOM 2368 C CA . MET A 1 291 ? -5.037 -6.277 11.085 1.00 97.50 291 MET A CA 1
ATOM 2369 C C . MET A 1 291 ? -5.672 -6.009 9.726 1.00 97.50 291 MET A C 1
ATOM 2371 O O . MET A 1 291 ? -5.254 -6.587 8.723 1.00 97.50 291 MET A O 1
ATOM 2375 N N . ARG A 1 292 ? -6.646 -5.103 9.684 1.00 98.06 292 ARG A N 1
ATOM 2376 C CA . ARG A 1 292 ? -7.347 -4.742 8.452 1.00 98.06 292 ARG A CA 1
ATOM 2377 C C . ARG A 1 292 ? -7.057 -3.300 8.063 1.00 98.06 292 ARG A C 1
ATOM 2379 O O . ARG A 1 292 ? -7.297 -2.392 8.859 1.00 98.06 292 ARG A O 1
ATOM 2386 N N . LEU A 1 293 ? -6.556 -3.103 6.851 1.00 98.19 293 LEU A N 1
ATOM 2387 C CA . LEU A 1 293 ? -6.158 -1.814 6.290 1.00 98.19 293 LEU A CA 1
ATOM 2388 C C . LEU A 1 293 ? -7.168 -1.387 5.229 1.00 98.19 293 LEU A C 1
ATOM 2390 O O . LEU A 1 293 ? -7.361 -2.105 4.254 1.00 98.19 293 LEU A O 1
ATOM 2394 N N . TYR A 1 294 ? -7.805 -0.237 5.403 1.00 98.19 294 TYR A N 1
ATOM 2395 C CA . TYR A 1 294 ? -8.806 0.274 4.472 1.00 98.19 294 TYR A CA 1
ATOM 2396 C C . TYR A 1 294 ? -8.225 1.419 3.655 1.00 98.19 294 TYR A C 1
ATOM 2398 O O . TYR A 1 294 ? -7.849 2.439 4.229 1.00 98.19 294 TYR A O 1
ATOM 2406 N N . HIS A 1 295 ? -8.213 1.269 2.334 1.00 96.94 295 HIS A N 1
ATOM 2407 C CA . HIS A 1 295 ? -7.958 2.363 1.404 1.00 96.94 295 HIS A CA 1
ATOM 2408 C C . HIS A 1 295 ? -9.290 2.857 0.845 1.00 96.94 295 HIS A C 1
ATOM 2410 O O . HIS A 1 295 ? -10.009 2.105 0.184 1.00 96.94 295 HIS A O 1
ATOM 2416 N N . CYS A 1 296 ? -9.647 4.096 1.155 1.00 95.12 296 CYS A N 1
ATOM 2417 C CA . CYS A 1 296 ? -10.907 4.715 0.784 1.00 95.12 296 CYS A CA 1
ATOM 2418 C C . CYS A 1 296 ? -10.685 5.699 -0.349 1.00 95.12 296 CYS A C 1
ATOM 2420 O O . CYS A 1 296 ? -9.825 6.567 -0.258 1.00 95.12 296 CYS A O 1
ATOM 2422 N N . LYS A 1 297 ? -11.515 5.612 -1.389 1.00 93.00 297 LYS A N 1
ATOM 2423 C CA . LYS A 1 297 ? -11.494 6.587 -2.472 1.00 93.00 297 LYS A CA 1
ATOM 2424 C C . LYS A 1 297 ? -12.859 7.216 -2.679 1.00 93.00 297 LYS A C 1
ATOM 2426 O O . LYS A 1 297 ? -13.852 6.503 -2.808 1.00 93.00 297 LYS A O 1
ATOM 2431 N N . TYR A 1 298 ? -12.919 8.547 -2.748 1.00 87.50 298 TYR A N 1
ATOM 2432 C CA . TYR A 1 298 ? -14.148 9.230 -3.168 1.00 87.50 298 TYR A CA 1
ATOM 2433 C C . TYR A 1 298 ? -14.544 8.843 -4.599 1.00 87.50 298 TYR A C 1
ATOM 2435 O O . TYR A 1 298 ? -13.726 8.407 -5.415 1.00 87.50 298 TYR A O 1
ATOM 2443 N N . ALA A 1 299 ? -15.819 9.015 -4.913 1.00 84.19 299 ALA A N 1
ATOM 2444 C CA . ALA A 1 299 ? -16.333 8.935 -6.268 1.00 84.19 299 ALA A CA 1
ATOM 2445 C C . ALA A 1 299 ? -16.274 10.310 -6.939 1.00 84.19 299 ALA A C 1
ATOM 2447 O O . ALA A 1 299 ? -16.493 11.331 -6.294 1.00 84.19 299 ALA A O 1
ATOM 2448 N N . ILE A 1 300 ? -16.024 10.339 -8.249 1.00 75.38 300 ILE A N 1
ATOM 2449 C CA . ILE A 1 300 ? -16.205 11.540 -9.073 1.00 75.38 300 ILE A CA 1
ATOM 2450 C C . ILE A 1 300 ? -17.379 11.270 -10.008 1.00 75.38 300 ILE A C 1
ATOM 2452 O O . ILE A 1 300 ? -17.238 10.567 -11.007 1.00 75.38 300 ILE A O 1
ATOM 2456 N N . GLY A 1 301 ? -18.544 11.831 -9.685 1.00 65.94 301 GLY A N 1
ATOM 2457 C CA . GLY A 1 301 ? -19.776 11.571 -10.432 1.00 65.94 301 GLY A CA 1
ATOM 2458 C C . GLY A 1 301 ? -20.353 10.172 -10.174 1.00 65.94 301 GLY A C 1
ATOM 2459 O O . GLY A 1 301 ? -20.048 9.533 -9.174 1.00 65.94 301 GLY A O 1
ATOM 2460 N N . ALA A 1 302 ? -21.228 9.705 -11.070 1.00 61.06 302 ALA A N 1
ATOM 2461 C CA . ALA A 1 302 ? -21.995 8.468 -10.875 1.00 61.06 302 ALA A CA 1
ATOM 2462 C C . ALA A 1 302 ? -21.262 7.177 -11.293 1.00 61.06 302 ALA A C 1
ATOM 2464 O O . ALA A 1 302 ? -21.799 6.093 -11.092 1.00 61.06 302 ALA A O 1
ATOM 2465 N N . LYS A 1 303 ? -20.073 7.276 -11.902 1.00 60.81 303 LYS A N 1
ATOM 2466 C CA . LYS A 1 303 ? -19.279 6.123 -12.352 1.00 60.81 303 LYS A CA 1
ATOM 2467 C C . LYS A 1 303 ? -17.850 6.255 -11.856 1.00 60.81 303 LYS A C 1
ATOM 2469 O O . LYS A 1 303 ? -17.249 7.316 -12.021 1.00 60.81 303 LYS A O 1
ATOM 2474 N N . SER A 1 304 ? -17.302 5.176 -11.301 1.00 62.16 304 SER A N 1
ATOM 2475 C CA . SER A 1 304 ? -15.903 5.161 -10.879 1.00 62.16 304 SER A CA 1
ATOM 2476 C C . SER A 1 304 ? -14.975 5.439 -12.061 1.00 62.16 304 SER A C 1
ATOM 2478 O O . SER A 1 304 ? -15.132 4.877 -13.149 1.00 62.16 304 SER A O 1
ATOM 2480 N N . SER A 1 305 ? -14.003 6.327 -11.859 1.00 68.19 305 SER A N 1
ATOM 2481 C CA . SER A 1 305 ? -12.992 6.611 -12.870 1.00 68.19 305 SER A CA 1
ATOM 2482 C C . SER A 1 305 ? -11.880 5.561 -12.804 1.00 68.19 305 SER A C 1
ATOM 2484 O O . SER A 1 305 ? -11.494 5.103 -11.730 1.00 68.19 305 SER A O 1
ATOM 2486 N N . ILE A 1 306 ? -11.292 5.219 -13.954 1.00 73.75 306 ILE A N 1
ATOM 2487 C CA . ILE A 1 306 ? -10.091 4.366 -13.995 1.00 73.75 306 ILE A CA 1
ATOM 2488 C C . ILE A 1 306 ? -8.940 4.962 -13.159 1.00 73.75 306 ILE A C 1
ATOM 2490 O O . ILE A 1 306 ? -8.101 4.230 -12.644 1.00 73.75 306 ILE A O 1
ATOM 2494 N N . GLY A 1 307 ? -8.928 6.291 -12.993 1.00 78.25 307 GLY A N 1
ATOM 2495 C CA . GLY A 1 307 ? -7.983 7.005 -12.139 1.00 78.25 307 GLY A CA 1
ATOM 2496 C C . GLY A 1 307 ? -8.133 6.639 -10.663 1.00 78.25 307 GLY A C 1
ATOM 2497 O O . GLY A 1 307 ? -7.137 6.302 -10.035 1.00 78.25 307 GLY A O 1
ATOM 2498 N N . ALA A 1 308 ? -9.363 6.603 -10.140 1.00 81.50 308 ALA A N 1
ATOM 2499 C CA . ALA A 1 308 ? -9.636 6.224 -8.752 1.00 81.50 308 ALA A CA 1
ATOM 2500 C C . ALA A 1 308 ? -9.155 4.797 -8.436 1.00 81.50 308 ALA A C 1
ATOM 2502 O O . ALA A 1 308 ? -8.582 4.545 -7.380 1.00 81.50 308 ALA A O 1
ATOM 2503 N N . ILE A 1 309 ? -9.338 3.870 -9.380 1.00 82.69 309 ILE A N 1
ATOM 2504 C CA . ILE A 1 309 ? -8.855 2.490 -9.247 1.00 82.69 309 ILE A CA 1
ATOM 2505 C C . ILE A 1 309 ? -7.329 2.461 -9.267 1.00 82.69 309 ILE A C 1
ATOM 2507 O O . ILE A 1 309 ? -6.728 1.848 -8.394 1.00 82.69 309 ILE A O 1
ATOM 2511 N N . ASN A 1 310 ? -6.694 3.148 -10.221 1.00 82.50 310 ASN A N 1
ATOM 2512 C CA . ASN A 1 310 ? -5.236 3.227 -10.274 1.00 82.50 310 ASN A CA 1
ATOM 2513 C C . ASN A 1 310 ? -4.659 3.797 -8.970 1.00 82.50 310 ASN A C 1
ATOM 2515 O O . ASN A 1 310 ? -3.661 3.280 -8.491 1.00 82.50 310 ASN A O 1
ATOM 2519 N N . GLU A 1 311 ? -5.278 4.813 -8.369 1.00 86.31 311 GLU A N 1
ATOM 2520 C CA . GLU A 1 311 ? -4.847 5.350 -7.071 1.00 86.31 311 GLU A CA 1
ATOM 2521 C C . GLU A 1 311 ? -4.948 4.312 -5.944 1.00 86.31 311 GLU A C 1
ATOM 2523 O O . GLU A 1 311 ? -3.982 4.139 -5.202 1.00 86.31 311 GLU A O 1
ATOM 2528 N N . LEU A 1 312 ? -6.049 3.554 -5.861 1.00 88.25 312 LEU A N 1
ATOM 2529 C CA . LEU A 1 312 ? -6.189 2.460 -4.889 1.00 88.25 312 LEU A CA 1
ATOM 2530 C C . LEU A 1 312 ? -5.103 1.391 -5.075 1.00 88.25 312 LEU A C 1
ATOM 2532 O O . LEU A 1 312 ? -4.529 0.906 -4.099 1.00 88.25 312 LEU A O 1
ATOM 2536 N N . VAL A 1 313 ? -4.767 1.053 -6.324 1.00 84.62 313 VAL A N 1
ATOM 2537 C CA . VAL A 1 313 ? -3.655 0.144 -6.647 1.00 84.62 313 VAL A CA 1
ATOM 2538 C C . VAL A 1 313 ? -2.331 0.698 -6.119 1.00 84.62 313 VAL A C 1
ATOM 2540 O O . VAL A 1 313 ? -1.583 -0.025 -5.462 1.00 84.62 313 VAL A O 1
ATOM 2543 N N . GLN A 1 314 ? -2.045 1.978 -6.369 1.00 85.31 314 GLN A N 1
ATOM 2544 C CA . GLN A 1 314 ? -0.814 2.633 -5.918 1.00 85.31 314 GLN A CA 1
ATOM 2545 C C . GLN A 1 314 ? -0.705 2.655 -4.390 1.00 85.31 314 GLN A C 1
ATOM 2547 O O . GLN A 1 314 ? 0.341 2.288 -3.850 1.00 85.31 314 GLN A O 1
ATOM 2552 N N . GLN A 1 315 ? -1.783 3.033 -3.695 1.00 88.19 315 GLN A N 1
ATOM 2553 C CA . GLN A 1 315 ? -1.843 3.020 -2.232 1.00 88.19 315 GLN A CA 1
ATOM 2554 C C . GLN A 1 315 ? -1.589 1.608 -1.693 1.00 88.19 315 GLN A C 1
ATOM 2556 O O . GLN A 1 315 ? -0.745 1.431 -0.820 1.00 88.19 315 GLN A O 1
ATOM 2561 N N . THR A 1 316 ? -2.218 0.591 -2.287 1.00 88.06 316 THR A N 1
ATOM 2562 C CA . THR A 1 316 ? -2.040 -0.810 -1.879 1.00 88.06 316 THR A CA 1
ATOM 2563 C C . THR A 1 316 ? -0.593 -1.281 -2.055 1.00 88.06 316 THR A C 1
ATOM 2565 O O . THR A 1 316 ? -0.024 -1.891 -1.149 1.00 88.06 316 THR A O 1
ATOM 2568 N N . LEU A 1 317 ? 0.037 -0.985 -3.198 1.00 83.12 317 LEU A N 1
ATOM 2569 C CA . LEU A 1 317 ? 1.437 -1.350 -3.450 1.00 83.12 317 LEU A CA 1
ATOM 2570 C C . LEU A 1 317 ? 2.397 -0.623 -2.491 1.00 83.12 317 LEU A C 1
ATOM 2572 O O . LEU A 1 317 ? 3.347 -1.234 -2.000 1.00 83.12 317 LEU A O 1
ATOM 2576 N N . SER A 1 318 ? 2.125 0.646 -2.162 1.00 83.00 318 SER A N 1
ATOM 2577 C CA . SER A 1 318 ? 2.864 1.393 -1.129 1.00 83.00 318 SER A CA 1
ATOM 2578 C C . SER A 1 318 ? 2.724 0.738 0.251 1.00 83.00 318 SER A C 1
ATOM 2580 O O . SER A 1 318 ? 3.706 0.586 0.980 1.00 83.00 318 SER A O 1
ATOM 2582 N N . THR A 1 319 ? 1.522 0.281 0.602 1.00 87.00 319 THR A N 1
ATOM 2583 C CA . THR A 1 319 ? 1.257 -0.450 1.846 1.00 87.00 319 THR A CA 1
ATOM 2584 C C . THR A 1 319 ? 2.028 -1.762 1.907 1.00 87.00 319 THR A C 1
ATOM 2586 O O . THR A 1 319 ? 2.599 -2.076 2.953 1.00 87.00 319 THR A O 1
ATOM 2589 N N . CYS A 1 320 ? 2.127 -2.505 0.799 1.00 81.25 320 CYS A N 1
ATOM 2590 C CA . CYS A 1 320 ? 2.962 -3.708 0.736 1.00 81.25 320 CYS A CA 1
ATOM 2591 C C . CYS A 1 320 ? 4.416 -3.431 1.087 1.00 81.25 320 CYS A C 1
ATOM 2593 O O . CYS A 1 320 ? 5.013 -4.160 1.880 1.00 81.25 320 CYS A O 1
ATOM 2595 N N . ASP A 1 321 ? 4.966 -2.366 0.518 1.00 77.75 321 ASP A N 1
ATOM 2596 C CA . ASP A 1 321 ? 6.337 -1.964 0.781 1.00 77.75 321 ASP A CA 1
ATOM 2597 C C . ASP A 1 321 ? 6.537 -1.559 2.251 1.00 77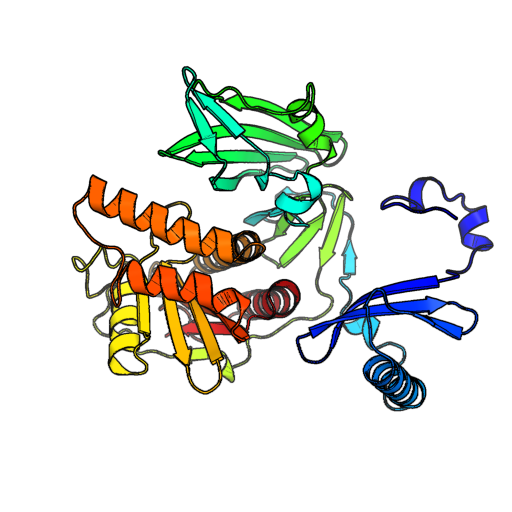.75 321 ASP A C 1
ATOM 2599 O O . ASP A 1 321 ? 7.492 -1.989 2.894 1.00 77.75 321 ASP A O 1
ATOM 2603 N N . LYS A 1 322 ? 5.594 -0.829 2.854 1.00 81.12 322 LYS A N 1
ATOM 2604 C CA . LYS A 1 322 ? 5.664 -0.442 4.277 1.00 81.12 322 LYS A CA 1
ATOM 2605 C C . LYS A 1 322 ? 5.521 -1.631 5.230 1.00 81.12 322 LYS A C 1
ATOM 2607 O O . LYS A 1 322 ? 6.227 -1.698 6.238 1.00 81.12 322 LYS A O 1
ATOM 2612 N N . LEU A 1 323 ? 4.648 -2.589 4.914 1.00 84.38 323 LEU A N 1
ATOM 2613 C CA . LEU A 1 323 ? 4.413 -3.798 5.719 1.00 84.38 323 LEU A CA 1
ATOM 2614 C C . LEU A 1 323 ? 5.515 -4.849 5.600 1.00 84.38 323 LEU A C 1
ATOM 2616 O O . LEU A 1 323 ? 5.480 -5.870 6.285 1.00 84.38 323 LEU A O 1
ATOM 2620 N N . SER A 1 324 ? 6.526 -4.581 4.789 1.00 76.56 324 SER A N 1
ATOM 2621 C CA . SER A 1 324 ? 7.743 -5.372 4.741 1.00 76.56 324 SER A CA 1
ATOM 2622 C C . SER A 1 324 ? 8.549 -5.309 6.062 1.00 76.56 324 SER A C 1
ATOM 2624 O O . SER A 1 324 ? 9.252 -6.262 6.407 1.00 76.56 324 SER A O 1
ATOM 2626 N N . ASP A 1 325 ? 8.370 -4.239 6.856 1.00 79.00 325 ASP A N 1
ATOM 2627 C CA . ASP A 1 325 ? 8.724 -4.148 8.282 1.00 79.00 325 ASP A CA 1
ATOM 2628 C C . ASP A 1 325 ? 7.500 -3.665 9.091 1.00 79.00 325 ASP A C 1
ATOM 2630 O O . ASP A 1 325 ? 7.361 -2.475 9.404 1.00 79.00 325 ASP A O 1
ATOM 2634 N N . PRO A 1 326 ? 6.586 -4.579 9.457 1.00 84.38 326 PRO A N 1
ATOM 2635 C CA . PRO A 1 326 ? 5.304 -4.199 10.039 1.00 84.38 326 PRO A CA 1
ATOM 2636 C C . PRO A 1 326 ? 5.458 -3.584 11.434 1.00 84.38 326 PRO A C 1
ATOM 2638 O O . PRO A 1 326 ? 4.714 -2.684 11.806 1.00 84.38 326 PRO A O 1
ATOM 2641 N N . ILE A 1 327 ? 6.471 -3.991 12.208 1.00 87.06 327 ILE A N 1
ATOM 2642 C CA . ILE A 1 327 ? 6.751 -3.389 13.520 1.00 87.06 327 ILE A CA 1
ATOM 2643 C C . ILE A 1 327 ? 7.114 -1.914 13.361 1.00 87.06 327 ILE A C 1
ATOM 2645 O O . ILE A 1 327 ? 6.713 -1.078 14.176 1.00 87.06 327 ILE A O 1
ATOM 2649 N N . LYS A 1 328 ? 7.891 -1.583 12.331 1.00 83.25 328 LYS A N 1
ATOM 2650 C CA . LYS A 1 328 ? 8.241 -0.202 12.022 1.00 83.25 328 LYS A CA 1
ATOM 2651 C C . LYS A 1 328 ? 7.031 0.588 11.529 1.00 83.25 328 LYS A C 1
ATOM 2653 O O . LYS A 1 328 ? 6.824 1.695 12.024 1.00 83.25 328 LYS A O 1
ATOM 2658 N N . ALA A 1 329 ? 6.209 0.003 10.658 1.00 88.31 329 ALA A N 1
ATOM 2659 C CA . ALA A 1 329 ? 4.953 0.609 10.217 1.00 88.31 329 ALA A CA 1
ATOM 2660 C C . ALA A 1 329 ? 4.035 0.945 11.410 1.00 88.31 329 ALA A C 1
ATOM 2662 O O . ALA A 1 329 ? 3.589 2.081 11.551 1.00 88.31 329 ALA A O 1
ATOM 2663 N N . LEU A 1 330 ? 3.860 0.019 12.358 1.00 93.19 330 LEU A N 1
ATOM 2664 C CA . LEU A 1 330 ? 3.059 0.255 13.566 1.00 93.19 330 LEU A CA 1
ATOM 2665 C C . LEU A 1 330 ? 3.664 1.320 14.494 1.00 93.19 330 LEU A C 1
ATOM 2667 O O . LEU A 1 330 ? 2.942 2.120 15.086 1.00 93.19 330 LEU A O 1
ATOM 2671 N N . ARG A 1 331 ? 4.996 1.381 14.618 1.00 89.62 331 ARG A N 1
ATOM 2672 C CA . ARG A 1 331 ? 5.659 2.471 15.358 1.00 89.62 331 ARG A CA 1
ATOM 2673 C C . ARG A 1 331 ? 5.457 3.825 14.685 1.00 89.62 331 ARG A C 1
ATOM 2675 O O . ARG A 1 331 ? 5.367 4.824 15.395 1.00 89.62 331 ARG A O 1
ATOM 2682 N N . HIS A 1 332 ? 5.370 3.865 13.356 1.00 88.19 332 HIS A N 1
ATOM 2683 C CA . HIS A 1 332 ? 5.099 5.099 12.625 1.00 88.19 332 HIS A CA 1
ATOM 2684 C C . HIS A 1 332 ? 3.714 5.668 12.966 1.00 88.19 332 HIS A C 1
ATOM 2686 O O . HIS A 1 332 ? 3.601 6.875 13.173 1.00 88.19 332 HIS A O 1
ATOM 2692 N N . LEU A 1 333 ? 2.699 4.821 13.178 1.00 94.56 333 LEU A N 1
ATOM 2693 C CA . LEU A 1 333 ? 1.376 5.267 13.645 1.00 94.56 333 LEU A CA 1
ATOM 2694 C C . LEU A 1 333 ? 1.462 6.051 14.968 1.00 94.56 333 LEU A C 1
ATOM 2696 O O . LEU A 1 333 ? 0.802 7.076 15.132 1.00 94.56 333 LEU A O 1
ATOM 2700 N N . LYS A 1 334 ? 2.357 5.652 15.886 1.00 92.88 334 LYS A N 1
ATOM 2701 C CA . LYS A 1 334 ? 2.601 6.396 17.137 1.00 92.88 334 LYS A CA 1
ATOM 2702 C C . LYS A 1 334 ? 3.143 7.802 16.881 1.00 92.88 334 LYS A C 1
ATOM 2704 O O . LYS A 1 334 ? 2.756 8.755 17.556 1.00 92.88 334 LYS A O 1
ATOM 2709 N N . VAL A 1 335 ? 4.074 7.929 15.935 1.00 89.06 335 VAL A N 1
ATOM 2710 C CA . VAL A 1 335 ? 4.651 9.225 15.545 1.00 89.06 335 VAL A CA 1
ATOM 2711 C C . VAL A 1 335 ? 3.561 10.110 14.944 1.00 89.06 335 VAL A C 1
ATOM 2713 O O . VAL A 1 335 ? 3.425 11.270 15.337 1.00 89.06 335 VAL A O 1
ATOM 2716 N N . ARG A 1 336 ? 2.736 9.546 14.057 1.00 91.00 336 ARG A N 1
ATOM 2717 C CA . ARG A 1 336 ? 1.621 10.251 13.415 1.00 91.00 336 ARG A CA 1
ATOM 2718 C C . ARG A 1 336 ? 0.582 10.732 14.421 1.00 91.00 336 ARG A C 1
ATOM 2720 O O . ARG A 1 336 ? 0.153 11.883 14.318 1.00 91.00 336 ARG A O 1
ATOM 2727 N N . GLU A 1 337 ? 0.231 9.915 15.413 1.00 94.94 337 GLU A N 1
ATOM 2728 C CA . GLU A 1 337 ? -0.654 10.327 16.508 1.00 94.94 337 GLU A CA 1
ATOM 2729 C C . GLU A 1 337 ? -0.069 11.512 17.279 1.00 94.94 337 GLU A C 1
ATOM 2731 O O . GLU A 1 337 ? -0.692 12.570 17.364 1.00 94.94 337 GLU A O 1
ATOM 2736 N N . ASN A 1 338 ? 1.165 11.379 17.772 1.00 91.69 338 ASN A N 1
ATOM 2737 C CA . ASN A 1 338 ? 1.809 12.430 18.560 1.00 91.69 338 ASN A CA 1
ATOM 2738 C C . ASN A 1 338 ? 1.909 13.754 17.789 1.00 91.69 338 ASN A C 1
ATOM 2740 O O . ASN A 1 338 ? 1.667 14.822 18.351 1.00 91.69 338 ASN A O 1
ATOM 2744 N N . ASN A 1 339 ? 2.255 13.697 16.502 1.00 88.88 339 ASN A N 1
ATOM 2745 C CA . ASN A 1 339 ? 2.369 14.885 15.659 1.00 88.88 339 ASN A CA 1
ATOM 2746 C C . ASN A 1 339 ? 1.005 15.533 15.397 1.00 88.88 339 ASN A C 1
ATOM 2748 O O . ASN A 1 339 ? 0.890 16.758 15.421 1.00 88.88 339 ASN A O 1
ATOM 2752 N N . THR A 1 340 ? -0.034 14.726 15.185 1.00 92.12 340 THR A N 1
ATOM 2753 C CA . THR A 1 340 ? -1.401 15.218 14.957 1.00 92.12 340 THR A CA 1
ATOM 2754 C C . THR A 1 340 ? -1.948 15.883 16.210 1.00 92.12 340 THR A C 1
ATOM 2756 O O . THR A 1 340 ? -2.407 17.026 16.149 1.00 92.12 340 THR A O 1
ATOM 2759 N N . PHE A 1 341 ? -1.796 15.227 17.360 1.00 92.88 341 PHE A N 1
ATOM 2760 C CA . PHE A 1 341 ? -2.231 15.762 18.641 1.00 92.88 341 PHE A CA 1
ATOM 2761 C C . PHE A 1 341 ? -1.528 17.088 18.961 1.00 92.88 341 PHE A C 1
ATOM 2763 O O . PHE A 1 341 ? -2.185 18.071 19.291 1.00 92.88 341 PHE A O 1
ATOM 2770 N N . LYS A 1 342 ? -0.207 17.175 18.752 1.00 91.19 342 LYS A N 1
ATOM 2771 C CA . LYS A 1 342 ? 0.548 18.430 18.924 1.00 91.19 342 LYS A CA 1
ATOM 2772 C C . LYS A 1 342 ? 0.090 19.551 17.986 1.00 91.19 342 LYS A C 1
ATOM 2774 O O . LYS A 1 342 ? 0.095 20.709 18.389 1.00 91.19 342 LYS A O 1
ATOM 2779 N N . LYS A 1 343 ? -0.255 19.230 16.733 1.00 91.31 343 LYS A N 1
ATOM 2780 C CA . LYS A 1 343 ? -0.548 20.232 15.695 1.00 91.31 343 LYS A CA 1
ATOM 2781 C C . LYS A 1 343 ? -1.974 20.771 15.762 1.00 91.31 343 LYS A C 1
ATOM 2783 O O . LYS A 1 343 ? -2.174 21.960 15.538 1.00 91.31 343 LYS A O 1
ATOM 2788 N N . ILE A 1 344 ? -2.956 19.904 16.006 1.00 93.94 344 ILE A N 1
ATOM 2789 C CA . ILE A 1 344 ? -4.382 20.259 15.909 1.00 93.94 344 ILE A CA 1
ATOM 2790 C C . ILE A 1 344 ? -5.217 19.825 17.118 1.00 93.94 344 ILE A C 1
ATOM 2792 O O . ILE A 1 344 ? -6.429 20.011 17.102 1.00 93.94 344 ILE A O 1
ATOM 2796 N N . ASN A 1 345 ? -4.598 19.253 18.157 1.00 94.44 345 ASN A N 1
ATOM 2797 C CA . ASN A 1 345 ? -5.273 18.783 19.372 1.00 94.44 345 ASN A CA 1
ATOM 2798 C C . ASN A 1 345 ? -6.431 17.799 19.099 1.00 94.44 345 ASN A C 1
ATOM 2800 O O . ASN A 1 345 ? -7.448 17.806 19.791 1.00 94.44 345 ASN A O 1
ATOM 2804 N N . LYS A 1 346 ? -6.276 16.958 18.069 1.00 95.94 346 LYS A N 1
ATOM 2805 C CA . LYS A 1 346 ? -7.177 15.845 17.743 1.00 95.94 346 LYS A CA 1
ATOM 2806 C C . LYS A 1 346 ? -6.407 14.525 17.774 1.00 95.94 346 LYS A C 1
ATOM 2808 O O . LYS A 1 346 ? -5.222 14.506 17.441 1.00 95.94 346 LYS A O 1
ATOM 2813 N N . SER A 1 347 ? -7.086 13.446 18.161 1.00 96.69 347 SER A N 1
ATOM 2814 C CA . SER A 1 347 ? -6.528 12.090 18.145 1.00 96.69 347 SER A CA 1
ATOM 2815 C C . SER A 1 347 ? -6.894 11.363 16.853 1.00 96.69 347 SER A C 1
ATOM 2817 O O . SER A 1 347 ? -7.989 11.539 16.319 1.00 96.69 347 SER A O 1
ATOM 2819 N N . ARG A 1 348 ? -5.972 10.539 16.361 1.00 97.56 348 ARG A N 1
ATOM 2820 C CA . ARG A 1 348 ? -6.186 9.552 15.299 1.00 97.56 348 ARG A CA 1
ATOM 2821 C C . ARG A 1 348 ? -6.844 8.279 15.821 1.00 97.56 348 ARG A C 1
ATOM 2823 O O . ARG A 1 348 ? -7.343 7.501 15.019 1.00 97.56 348 ARG A O 1
ATOM 2830 N N . PHE A 1 349 ? -6.878 8.040 17.130 1.00 98.25 349 PHE A N 1
ATOM 2831 C CA . PHE A 1 349 ? -7.630 6.915 17.675 1.00 98.25 349 PHE A CA 1
ATOM 2832 C C . PHE A 1 349 ? -9.130 7.211 17.601 1.00 98.25 349 PHE A C 1
ATOM 2834 O O . PHE A 1 349 ? -9.640 8.072 18.315 1.00 98.25 349 PHE A O 1
ATOM 2841 N N . VAL A 1 350 ? -9.831 6.479 16.736 1.00 98.06 350 VAL A N 1
ATOM 2842 C CA . VAL A 1 350 ? -11.298 6.419 16.737 1.00 98.06 350 VAL A CA 1
ATOM 2843 C C . VAL A 1 350 ? -11.759 5.495 17.864 1.00 98.06 350 VAL A C 1
ATOM 2845 O O . VAL A 1 350 ? -12.688 5.823 18.595 1.00 98.06 350 VAL A O 1
ATOM 2848 N N . LEU A 1 351 ? -11.069 4.360 18.033 1.00 98.25 351 LEU A N 1
ATOM 2849 C CA . LEU A 1 351 ? -11.230 3.422 19.144 1.00 98.25 351 LEU A CA 1
ATOM 2850 C C . LEU A 1 351 ? -9.853 3.003 19.673 1.00 98.25 351 LEU A C 1
ATOM 2852 O O . LEU A 1 351 ? -8.923 2.792 18.890 1.00 98.25 351 LEU A O 1
ATOM 2856 N N . GLY A 1 352 ? -9.745 2.831 20.990 1.00 97.81 352 GLY A N 1
ATOM 2857 C CA . GLY A 1 352 ? -8.503 2.457 21.669 1.00 97.81 352 GLY A CA 1
ATOM 2858 C C . GLY A 1 352 ? -7.588 3.645 21.977 1.00 97.81 352 GLY A C 1
ATOM 2859 O O . GLY A 1 352 ? -7.982 4.808 21.896 1.00 97.81 352 GLY A O 1
ATOM 2860 N N . THR A 1 353 ? -6.359 3.343 22.388 1.00 98.06 353 THR A N 1
ATOM 2861 C CA . THR A 1 353 ? -5.384 4.324 22.874 1.00 98.06 353 THR A CA 1
ATOM 2862 C C . THR A 1 353 ? -3.956 3.999 22.428 1.00 98.06 353 THR A C 1
ATOM 2864 O O . THR A 1 353 ? -3.648 2.905 21.948 1.00 98.06 353 THR A O 1
ATOM 2867 N N . MET A 1 354 ? -3.028 4.930 22.679 1.00 97.50 354 MET A N 1
ATOM 2868 C CA . MET A 1 354 ? -1.589 4.704 22.485 1.00 97.50 354 MET A CA 1
ATOM 2869 C C . MET A 1 354 ? -1.078 3.464 23.242 1.00 97.50 354 MET A C 1
ATOM 2871 O O . MET A 1 354 ? -0.212 2.750 22.736 1.00 97.50 354 MET A O 1
ATOM 2875 N N . ALA A 1 355 ? -1.614 3.190 24.438 1.00 97.81 355 ALA A N 1
ATOM 2876 C CA . ALA A 1 355 ? -1.224 2.028 25.233 1.00 97.81 355 ALA A CA 1
ATOM 2877 C C . ALA A 1 355 ? -1.656 0.710 24.570 1.00 97.81 355 ALA A C 1
ATOM 2879 O O . ALA A 1 355 ? -0.901 -0.265 24.598 1.00 97.81 355 ALA A O 1
ATOM 2880 N N . ASP A 1 356 ? -2.821 0.702 23.920 1.00 97.88 356 ASP A N 1
ATOM 2881 C CA . ASP A 1 356 ? -3.325 -0.458 23.182 1.00 97.88 356 ASP A CA 1
ATOM 2882 C C . ASP A 1 356 ? -2.474 -0.727 21.937 1.00 97.88 356 ASP A C 1
ATOM 2884 O O . ASP A 1 356 ? -2.075 -1.867 21.694 1.00 97.88 356 ASP A O 1
ATOM 2888 N N . LEU A 1 357 ? -2.089 0.322 21.200 1.00 97.31 357 LEU A N 1
ATOM 2889 C CA . LEU A 1 357 ? -1.156 0.192 20.076 1.00 97.31 357 LEU A CA 1
ATOM 2890 C C . LEU A 1 357 ? 0.220 -0.328 20.533 1.00 97.31 357 LEU A C 1
ATOM 2892 O O . LEU A 1 357 ? 0.810 -1.191 19.880 1.00 97.31 357 LEU A O 1
ATOM 2896 N N . ASP A 1 358 ? 0.720 0.128 21.685 1.00 96.12 358 ASP A N 1
ATOM 2897 C CA . ASP A 1 358 ? 1.947 -0.410 22.282 1.00 96.12 358 ASP A CA 1
ATOM 2898 C C . ASP A 1 358 ? 1.816 -1.888 22.677 1.00 96.12 358 ASP A C 1
ATOM 2900 O O . ASP A 1 358 ? 2.775 -2.657 22.534 1.00 96.12 358 ASP A O 1
ATOM 2904 N N . ALA A 1 359 ? 0.641 -2.311 23.147 1.00 96.19 359 ALA A N 1
ATOM 2905 C CA . ALA A 1 359 ? 0.356 -3.713 23.424 1.00 96.19 359 ALA A CA 1
ATOM 2906 C C . ALA A 1 359 ? 0.322 -4.546 22.132 1.00 96.19 359 ALA A C 1
ATOM 2908 O O . ALA A 1 359 ? 0.943 -5.611 22.093 1.00 96.19 359 ALA A O 1
ATOM 2909 N N . ILE A 1 360 ? -0.310 -4.046 21.065 1.00 96.62 360 ILE A N 1
ATOM 2910 C CA . ILE A 1 360 ? -0.330 -4.687 19.739 1.00 96.62 360 ILE A CA 1
ATOM 2911 C C . ILE A 1 360 ? 1.097 -4.877 19.215 1.00 96.62 360 ILE A C 1
ATOM 2913 O O . ILE A 1 360 ? 1.463 -5.991 18.847 1.00 96.62 360 ILE A O 1
ATOM 2917 N N . ILE A 1 361 ? 1.945 -3.843 19.260 1.00 94.56 361 ILE A N 1
ATOM 2918 C CA . ILE A 1 361 ? 3.346 -3.924 18.801 1.00 94.56 361 ILE A CA 1
ATOM 2919 C C . ILE A 1 361 ? 4.126 -5.012 19.556 1.00 94.56 361 ILE A C 1
ATOM 2921 O O . ILE A 1 361 ? 4.939 -5.723 18.961 1.00 94.56 361 ILE A O 1
ATOM 2925 N N . LYS A 1 362 ? 3.895 -5.160 20.868 1.00 93.56 362 LYS A N 1
ATOM 2926 C CA . LYS A 1 362 ? 4.522 -6.222 21.674 1.00 93.56 362 LYS A CA 1
ATOM 2927 C C . LYS A 1 362 ? 3.995 -7.608 21.287 1.00 93.56 362 LYS A C 1
ATOM 2929 O O . LYS A 1 362 ? 4.797 -8.531 21.135 1.00 93.56 362 LYS A O 1
ATOM 2934 N N . LYS A 1 363 ? 2.677 -7.744 21.105 1.00 93.31 363 LYS A N 1
ATOM 2935 C CA . LYS A 1 363 ? 2.003 -9.004 20.750 1.00 93.31 363 LYS A CA 1
ATOM 2936 C C . LYS A 1 363 ? 2.319 -9.474 19.334 1.00 93.31 363 LYS A C 1
ATOM 2938 O O . LYS A 1 363 ? 2.429 -10.675 19.131 1.00 93.31 363 LYS A O 1
ATOM 2943 N N . TYR A 1 364 ? 2.576 -8.564 18.395 1.00 88.00 364 TYR A N 1
ATOM 2944 C CA . TYR A 1 364 ? 2.845 -8.861 16.980 1.00 88.00 364 TYR A CA 1
ATOM 2945 C C . TYR A 1 364 ? 3.941 -9.923 16.758 1.00 88.00 364 TYR A C 1
ATOM 2947 O O . TYR A 1 364 ? 3.919 -10.654 15.778 1.00 88.00 364 TYR A O 1
ATOM 2955 N N . ARG A 1 365 ? 4.920 -10.032 17.670 1.00 81.19 365 ARG A N 1
ATOM 2956 C CA . ARG A 1 365 ? 5.993 -11.047 17.591 1.00 81.19 365 ARG A CA 1
ATOM 2957 C C . ARG A 1 365 ? 5.616 -12.417 18.155 1.00 81.19 365 ARG A C 1
ATOM 2959 O O . ARG A 1 365 ? 6.340 -13.379 17.922 1.00 81.19 365 ARG A O 1
ATOM 2966 N N . MET A 1 366 ? 4.570 -12.482 18.970 1.00 87.19 366 MET A N 1
ATOM 2967 C CA . MET A 1 366 ? 4.162 -13.670 19.724 1.00 87.19 366 MET A CA 1
ATOM 2968 C C . MET A 1 366 ? 2.833 -14.252 19.232 1.00 87.19 366 MET A C 1
ATOM 2970 O O . MET A 1 366 ? 2.529 -15.399 19.546 1.00 87.19 366 MET A O 1
ATOM 2974 N N . TYR A 1 367 ? 2.041 -13.447 18.526 1.00 90.75 367 TYR A N 1
ATOM 2975 C CA . TYR A 1 367 ? 0.702 -13.773 18.054 1.00 90.75 367 TYR A CA 1
ATOM 2976 C C . TYR A 1 367 ? 0.764 -14.096 16.565 1.00 90.75 367 TYR A C 1
ATOM 2978 O O . TYR A 1 367 ? 1.629 -13.593 15.843 1.00 90.75 367 TYR A O 1
ATOM 2986 N N . GLU A 1 368 ? -0.163 -14.925 16.104 1.00 90.25 368 GLU A N 1
ATOM 2987 C CA . GLU A 1 368 ? -0.407 -15.070 14.675 1.00 90.25 368 GLU A CA 1
ATOM 2988 C C . GLU A 1 368 ? -1.075 -13.791 14.167 1.00 90.25 368 GLU A C 1
ATOM 2990 O O . GLU A 1 368 ? -2.107 -13.380 14.694 1.00 90.25 368 GLU A O 1
ATOM 2995 N N . VAL A 1 369 ? -0.469 -13.136 13.176 1.00 89.69 369 VAL A N 1
ATOM 2996 C CA . VAL A 1 369 ? -1.015 -11.907 12.593 1.00 89.69 369 VAL A CA 1
ATOM 2997 C C . VAL A 1 369 ? -1.513 -12.196 11.188 1.00 89.69 369 VAL A C 1
ATOM 2999 O O . VAL A 1 369 ? -0.728 -12.518 10.298 1.00 89.69 369 VAL A O 1
ATOM 3002 N N . GLU A 1 370 ? -2.815 -12.036 10.996 1.00 92.50 370 GLU A N 1
ATOM 3003 C CA . GLU A 1 370 ? -3.460 -12.047 9.693 1.00 92.50 370 GLU A CA 1
ATOM 3004 C C . GLU A 1 370 ? -3.641 -10.607 9.218 1.00 92.50 370 GLU A C 1
ATOM 3006 O O . GLU A 1 370 ? -4.099 -9.744 9.967 1.00 92.50 370 GLU A O 1
ATOM 3011 N N . THR A 1 371 ? -3.228 -10.337 7.983 1.00 92.50 371 THR A N 1
ATOM 3012 C CA . THR A 1 371 ? -3.363 -9.017 7.367 1.00 92.50 371 THR A CA 1
ATOM 3013 C C . THR A 1 371 ? -4.433 -9.080 6.291 1.00 92.50 371 THR A C 1
ATOM 3015 O O . THR A 1 371 ? -4.428 -9.984 5.460 1.00 92.50 371 THR A O 1
ATOM 3018 N N . GLU A 1 372 ? -5.321 -8.099 6.285 1.00 95.31 372 GLU A N 1
ATOM 3019 C CA . GLU A 1 372 ? -6.366 -7.943 5.281 1.00 95.31 372 GLU A CA 1
ATOM 3020 C C . GLU A 1 372 ? -6.305 -6.519 4.734 1.00 95.31 372 GLU A C 1
ATOM 3022 O O . GLU A 1 372 ? -6.194 -5.561 5.500 1.00 95.31 372 GLU A O 1
ATOM 3027 N N . ILE A 1 373 ? -6.380 -6.359 3.418 1.00 95.56 373 ILE A N 1
ATOM 3028 C CA . ILE A 1 373 ? -6.495 -5.043 2.789 1.00 95.56 373 ILE A CA 1
ATOM 3029 C C . ILE A 1 373 ? -7.892 -4.921 2.197 1.00 95.56 373 ILE A C 1
ATOM 3031 O O . ILE A 1 373 ? -8.395 -5.860 1.586 1.00 95.56 373 ILE A O 1
ATOM 3035 N N . VAL A 1 374 ? -8.527 -3.771 2.381 1.00 96.81 374 VAL A N 1
ATOM 3036 C CA . VAL A 1 374 ? -9.876 -3.489 1.903 1.00 96.81 374 VAL A CA 1
ATOM 3037 C C . VAL A 1 374 ? -9.850 -2.242 1.040 1.00 96.81 374 VAL A C 1
ATOM 3039 O O . VAL A 1 374 ? -9.464 -1.171 1.504 1.00 96.81 374 VAL A O 1
ATOM 3042 N N . LEU A 1 375 ? -10.282 -2.372 -0.210 1.00 95.25 375 LEU A N 1
ATOM 3043 C CA . LEU A 1 375 ? -10.420 -1.248 -1.129 1.00 95.25 375 LEU A CA 1
ATOM 3044 C C . LEU A 1 375 ? -11.871 -0.791 -1.147 1.00 95.25 375 LEU A C 1
ATOM 3046 O O . LEU A 1 375 ? -12.767 -1.552 -1.505 1.00 95.25 375 LEU A O 1
ATOM 3050 N N . VAL A 1 376 ? -12.097 0.452 -0.743 1.00 95.19 376 VAL A N 1
ATOM 3051 C CA . VAL A 1 376 ? -13.426 1.040 -0.614 1.00 95.19 376 VAL A CA 1
ATOM 3052 C C . VAL A 1 376 ? -13.632 2.046 -1.735 1.00 95.19 376 VAL A C 1
ATOM 3054 O O . VAL A 1 376 ? -12.938 3.064 -1.802 1.00 95.19 376 VAL A O 1
ATOM 3057 N N . GLN A 1 377 ? -14.603 1.779 -2.605 1.00 92.25 377 GLN A N 1
ATOM 3058 C CA . GLN A 1 377 ? -14.978 2.699 -3.671 1.00 92.25 377 GLN A CA 1
ATOM 3059 C C . GLN A 1 377 ? -16.500 2.671 -3.920 1.00 92.25 377 GLN A C 1
ATOM 3061 O O . GLN A 1 377 ? -16.991 1.782 -4.617 1.00 92.25 377 GLN A O 1
ATOM 3066 N N . PRO A 1 378 ? -17.247 3.675 -3.422 1.00 91.69 378 PRO A N 1
ATOM 3067 C CA . PRO A 1 378 ? -18.715 3.713 -3.435 1.00 91.69 378 PRO A CA 1
ATOM 3068 C C . PRO A 1 378 ? -19.370 3.877 -4.818 1.00 91.69 378 PRO A C 1
ATOM 3070 O O . PRO A 1 378 ? -20.591 3.899 -4.916 1.00 91.69 378 PRO A O 1
ATOM 3073 N N . SER A 1 379 ? -18.595 4.067 -5.889 1.00 87.50 379 SER A N 1
ATOM 3074 C CA . SER A 1 379 ? -19.111 4.192 -7.265 1.00 87.50 379 SER A CA 1
ATOM 3075 C C . SER A 1 379 ? -18.800 2.999 -8.167 1.00 87.50 379 SER A C 1
ATOM 3077 O O . SER A 1 379 ? -19.126 3.040 -9.356 1.00 87.50 379 SER A O 1
ATOM 3079 N N . LEU A 1 380 ? -18.131 1.968 -7.642 1.00 87.06 380 LEU A N 1
ATOM 3080 C CA . LEU A 1 380 ? -18.004 0.689 -8.333 1.00 87.06 380 LEU A CA 1
ATOM 3081 C C . LEU A 1 380 ? -19.252 -0.151 -8.077 1.00 87.06 380 LEU A C 1
ATOM 3083 O O . LEU A 1 380 ? -19.792 -0.125 -6.980 1.00 87.06 380 LEU A O 1
ATOM 3087 N N . ASP A 1 381 ? -19.666 -0.896 -9.092 1.00 83.25 381 ASP A N 1
ATOM 3088 C CA . ASP A 1 381 ? -20.755 -1.869 -9.047 1.00 83.25 381 ASP A CA 1
ATOM 3089 C C . ASP A 1 381 ? -20.194 -3.171 -9.624 1.00 83.25 381 ASP A C 1
ATOM 3091 O O . ASP A 1 381 ? -19.579 -3.146 -10.699 1.00 83.25 381 ASP A O 1
ATOM 3095 N N . TYR A 1 382 ? -20.354 -4.285 -8.904 1.00 82.94 382 TYR A N 1
ATOM 3096 C CA . TYR A 1 382 ? -19.783 -5.574 -9.298 1.00 82.94 382 TYR A CA 1
ATOM 3097 C C . TYR A 1 382 ? -20.317 -6.033 -10.659 1.00 82.94 382 TYR A C 1
ATOM 3099 O O . TYR A 1 382 ? -19.565 -6.541 -11.495 1.00 82.94 382 TYR A O 1
ATOM 3107 N N . SER A 1 383 ? -21.609 -5.812 -10.902 1.00 80.38 383 SER A N 1
ATOM 3108 C CA . SER A 1 383 ? -22.302 -6.225 -12.122 1.00 80.38 383 SER A CA 1
ATOM 3109 C C . SER A 1 383 ? -21.907 -5.393 -13.346 1.00 80.38 383 SER A C 1
ATOM 3111 O O . SER A 1 383 ? -22.001 -5.873 -14.478 1.00 80.38 383 SER A O 1
ATOM 3113 N N . GLU A 1 384 ? -21.401 -4.175 -13.127 1.00 80.94 384 GLU A N 1
ATOM 3114 C CA . GLU A 1 384 ? -20.969 -3.249 -14.178 1.00 80.94 384 GLU A CA 1
ATOM 3115 C C . GLU A 1 384 ? -19.437 -3.161 -14.330 1.00 80.94 384 GLU A C 1
ATOM 3117 O O . GLU A 1 384 ? -18.931 -2.312 -15.078 1.00 80.94 384 GLU A O 1
ATOM 3122 N N . LEU A 1 385 ? -18.664 -4.027 -13.657 1.00 79.50 385 LEU A N 1
ATOM 3123 C CA . LEU A 1 385 ? -17.207 -4.028 -13.794 1.00 79.50 385 LEU A CA 1
ATOM 3124 C C . LEU A 1 385 ? -16.796 -4.336 -15.237 1.00 79.50 385 LEU A C 1
ATOM 3126 O O . LEU A 1 385 ? -17.039 -5.413 -15.781 1.00 79.50 385 LEU A O 1
ATOM 3130 N N . THR A 1 386 ? -16.078 -3.397 -15.855 1.00 78.19 386 THR A N 1
ATOM 3131 C CA . THR A 1 386 ? -15.427 -3.662 -17.144 1.00 78.19 386 THR A CA 1
ATOM 3132 C C . THR A 1 386 ? -14.414 -4.802 -17.003 1.00 78.19 386 THR A C 1
ATOM 3134 O O . THR A 1 386 ? -13.767 -4.937 -15.961 1.00 78.19 386 THR A O 1
ATOM 3137 N N . SER A 1 387 ? -14.196 -5.571 -18.076 1.00 75.81 387 SER A N 1
ATOM 3138 C CA . SER A 1 387 ? -13.196 -6.653 -18.099 1.00 75.81 387 SER A CA 1
ATOM 3139 C C . SER A 1 387 ? -11.812 -6.178 -17.650 1.00 75.81 387 SER A C 1
ATOM 3141 O O . SER A 1 387 ? -11.125 -6.866 -16.899 1.00 75.81 387 SER A O 1
ATOM 3143 N N . ARG A 1 388 ? -11.438 -4.952 -18.034 1.00 76.62 388 ARG A N 1
ATOM 3144 C CA . ARG A 1 388 ? -10.189 -4.315 -17.614 1.00 76.62 388 ARG A CA 1
ATOM 3145 C C . ARG A 1 388 ? -10.110 -4.133 -16.100 1.00 76.62 388 ARG A C 1
ATOM 3147 O O . ARG A 1 388 ? -9.109 -4.518 -15.506 1.00 76.62 388 ARG A O 1
ATOM 3154 N N . VAL A 1 389 ? -11.123 -3.518 -15.488 1.00 78.81 389 VAL A N 1
ATOM 3155 C CA . VAL A 1 389 ? -11.137 -3.264 -14.037 1.00 78.81 389 VAL A CA 1
ATOM 3156 C C . VAL A 1 389 ? -11.139 -4.579 -13.270 1.00 78.81 389 VAL A C 1
ATOM 3158 O O . VAL A 1 389 ? -10.355 -4.739 -12.341 1.00 78.81 389 VAL A O 1
ATOM 3161 N N . ASN A 1 390 ? -11.949 -5.541 -13.707 1.00 80.38 390 ASN A N 1
ATOM 3162 C CA . ASN A 1 390 ? -11.989 -6.868 -13.110 1.00 80.38 390 ASN A CA 1
ATOM 3163 C C . ASN A 1 390 ? -10.603 -7.544 -13.142 1.00 80.38 390 ASN A C 1
ATOM 3165 O O . ASN A 1 390 ? -10.127 -8.032 -12.119 1.00 80.38 390 ASN A O 1
ATOM 3169 N N . SER A 1 391 ? -9.920 -7.465 -14.293 1.00 79.19 391 SER A N 1
ATOM 3170 C CA . SER A 1 391 ? -8.555 -7.974 -14.473 1.00 79.19 391 SER A CA 1
ATOM 3171 C C . SER A 1 391 ? -7.539 -7.311 -13.546 1.00 79.19 391 SER A C 1
ATOM 3173 O O . SER A 1 391 ? -6.742 -7.986 -12.898 1.00 79.19 391 SER A O 1
ATOM 3175 N N . VAL A 1 392 ? -7.569 -5.982 -13.478 1.00 80.50 392 VAL A N 1
ATOM 3176 C CA . VAL A 1 392 ? -6.713 -5.159 -12.610 1.00 80.50 392 VAL A CA 1
ATOM 3177 C C . VAL A 1 392 ? -6.869 -5.567 -11.143 1.00 80.50 392 VAL A C 1
ATOM 3179 O O . VAL A 1 392 ? -5.879 -5.843 -10.466 1.00 80.50 392 VAL A O 1
ATOM 3182 N N . LEU A 1 393 ? -8.106 -5.641 -10.652 1.00 82.00 393 LEU A N 1
ATOM 3183 C CA . LEU A 1 393 ? -8.382 -5.942 -9.248 1.00 82.00 393 LEU A CA 1
ATOM 3184 C C . LEU A 1 393 ? -8.033 -7.393 -8.888 1.00 82.00 393 LEU A C 1
ATOM 3186 O O . LEU A 1 393 ? -7.438 -7.633 -7.835 1.00 82.00 393 LEU A O 1
ATOM 3190 N N . GLY A 1 394 ? -8.316 -8.348 -9.779 1.00 80.69 394 GLY A N 1
ATOM 3191 C CA . GLY A 1 394 ? -7.912 -9.744 -9.602 1.00 80.69 394 GLY A CA 1
ATOM 3192 C C . GLY A 1 394 ? -6.388 -9.920 -9.579 1.00 80.69 394 GLY A C 1
ATOM 3193 O O . GLY A 1 394 ? -5.853 -10.664 -8.753 1.00 80.69 394 GLY A O 1
ATOM 3194 N N . GLN A 1 395 ? -5.662 -9.201 -10.441 1.00 78.25 395 GLN A N 1
ATOM 3195 C CA . GLN A 1 395 ? -4.196 -9.232 -10.452 1.00 78.25 395 GLN A CA 1
ATOM 3196 C C . GLN A 1 395 ? -3.607 -8.630 -9.179 1.00 78.25 395 GLN A C 1
ATOM 3198 O O . GLN A 1 395 ? -2.700 -9.230 -8.594 1.00 78.25 395 GLN A O 1
ATOM 3203 N N . LEU A 1 396 ? -4.154 -7.504 -8.709 1.00 81.75 396 LEU A N 1
ATOM 3204 C CA . LEU A 1 396 ? -3.768 -6.924 -7.427 1.00 81.75 396 LEU A CA 1
ATOM 3205 C C . LEU A 1 396 ? -3.948 -7.946 -6.302 1.00 81.75 396 LEU A C 1
ATOM 3207 O O . LEU A 1 396 ? -2.983 -8.223 -5.597 1.00 81.75 396 LEU A O 1
ATOM 3211 N N . ALA A 1 397 ? -5.120 -8.578 -6.184 1.00 82.12 397 ALA A N 1
ATOM 3212 C CA . ALA A 1 397 ? -5.379 -9.600 -5.166 1.00 82.12 397 ALA A CA 1
ATOM 3213 C C . ALA A 1 397 ? -4.331 -10.728 -5.196 1.00 82.12 397 ALA A C 1
ATOM 3215 O O . ALA A 1 397 ? -3.784 -11.107 -4.157 1.00 82.12 397 ALA A O 1
ATOM 3216 N N . CYS A 1 398 ? -3.973 -11.211 -6.392 1.00 76.38 398 CYS A N 1
ATOM 3217 C CA . CYS A 1 398 ? -2.928 -12.219 -6.551 1.00 76.38 398 CYS A CA 1
ATOM 3218 C C . CYS A 1 398 ? -1.555 -11.730 -6.055 1.00 76.38 398 CYS A C 1
ATOM 3220 O O . CYS A 1 398 ? -0.816 -12.506 -5.441 1.00 76.38 398 CYS A O 1
ATOM 3222 N N . ILE A 1 399 ? -1.188 -10.478 -6.333 1.00 76.56 399 ILE A N 1
ATOM 3223 C CA . ILE A 1 399 ? 0.078 -9.882 -5.882 1.00 76.56 399 ILE A CA 1
ATOM 3224 C C . ILE A 1 399 ? 0.080 -9.743 -4.362 1.00 76.56 399 ILE A C 1
ATOM 3226 O O . ILE A 1 399 ? 1.021 -10.201 -3.720 1.00 76.56 399 ILE A O 1
ATOM 3230 N N . ILE A 1 400 ? -0.989 -9.207 -3.769 1.00 79.06 400 ILE A N 1
ATOM 3231 C CA . ILE A 1 400 ? -1.126 -9.061 -2.312 1.00 79.06 400 ILE A CA 1
ATOM 3232 C C . ILE A 1 400 ? -1.000 -10.413 -1.612 1.00 79.06 400 ILE A C 1
ATOM 3234 O O . ILE A 1 400 ? -0.221 -10.552 -0.662 1.00 79.06 400 ILE A O 1
ATOM 3238 N N . LYS A 1 401 ? -1.660 -11.446 -2.142 1.00 78.12 401 LYS A N 1
ATOM 3239 C CA . LYS A 1 401 ? -1.579 -12.798 -1.586 1.00 78.12 401 LYS A CA 1
ATOM 3240 C C . LYS A 1 401 ? -0.173 -13.394 -1.672 1.00 78.12 401 LYS A C 1
ATOM 3242 O O . LYS A 1 401 ? 0.248 -14.116 -0.765 1.00 78.12 401 LYS A O 1
ATOM 3247 N N . LYS A 1 402 ? 0.563 -13.111 -2.751 1.00 70.44 402 LYS A N 1
ATOM 3248 C CA . LYS A 1 402 ? 1.930 -13.617 -2.965 1.00 70.44 402 LYS A CA 1
ATOM 3249 C C . LYS A 1 402 ? 2.981 -12.851 -2.156 1.00 70.44 402 LYS A C 1
ATOM 3251 O O . LYS A 1 402 ? 3.914 -13.486 -1.671 1.00 70.44 402 LYS A O 1
ATOM 3256 N N . THR A 1 403 ? 2.827 -11.536 -2.008 1.00 69.25 403 THR A N 1
ATOM 3257 C CA . THR A 1 403 ? 3.822 -10.649 -1.382 1.00 69.25 403 THR A CA 1
ATOM 3258 C C . THR A 1 403 ? 3.620 -10.515 0.125 1.00 69.25 403 THR A C 1
ATOM 3260 O O . THR A 1 403 ? 4.588 -10.591 0.878 1.00 69.25 403 THR A O 1
ATOM 3263 N N . LEU A 1 404 ? 2.376 -10.329 0.575 1.00 70.50 404 LEU A N 1
ATOM 3264 C CA . LEU A 1 404 ? 2.046 -10.097 1.987 1.00 70.50 404 LEU A CA 1
ATOM 3265 C C . LEU A 1 404 ? 1.391 -11.295 2.677 1.00 70.50 404 LEU A C 1
ATOM 3267 O O . LEU A 1 404 ? 1.234 -11.274 3.893 1.00 70.50 404 LEU A O 1
ATOM 3271 N N . HIS A 1 405 ? 0.957 -12.309 1.922 1.00 74.56 405 HIS A N 1
ATOM 3272 C CA . HIS A 1 405 ? 0.029 -13.345 2.413 1.00 74.56 405 HIS A CA 1
ATOM 3273 C C . HIS A 1 405 ? -1.281 -12.794 2.966 1.00 74.56 405 HIS A C 1
ATOM 3275 O O . HIS A 1 405 ? -1.987 -13.496 3.685 1.00 74.56 405 HIS A O 1
ATOM 3281 N N . ALA A 1 406 ? -1.613 -11.567 2.580 1.00 83.69 406 ALA A N 1
ATOM 3282 C CA . ALA A 1 406 ? -2.845 -10.912 2.948 1.00 83.69 406 ALA A CA 1
ATOM 3283 C C . ALA A 1 406 ? -3.960 -11.259 1.961 1.00 83.69 406 ALA A C 1
ATOM 3285 O O . ALA A 1 406 ? -3.699 -11.564 0.792 1.00 83.69 406 ALA A O 1
ATOM 3286 N N . ASP A 1 407 ? -5.193 -11.193 2.443 1.00 87.38 407 ASP A N 1
ATOM 3287 C CA . ASP A 1 407 ? -6.372 -11.204 1.585 1.00 87.38 407 ASP A CA 1
ATOM 3288 C C . ASP A 1 407 ? -6.744 -9.774 1.187 1.00 87.38 407 ASP A C 1
ATOM 3290 O O . ASP A 1 407 ? -6.566 -8.829 1.960 1.00 87.38 407 ASP A O 1
ATOM 3294 N N . LEU A 1 408 ? -7.241 -9.627 -0.041 1.00 90.19 408 LEU A N 1
ATOM 3295 C CA . LEU A 1 408 ? -7.744 -8.368 -0.572 1.00 90.19 408 LEU A CA 1
ATOM 3296 C C . LEU A 1 408 ? -9.264 -8.457 -0.687 1.00 90.19 408 LEU A C 1
ATOM 3298 O O . LEU A 1 408 ? -9.780 -9.371 -1.328 1.00 90.19 408 LEU A O 1
ATOM 3302 N N . TYR A 1 409 ? -9.951 -7.500 -0.080 1.00 94.38 409 TYR A N 1
ATOM 3303 C CA . TYR A 1 409 ? -11.400 -7.366 -0.100 1.00 94.38 409 TYR A CA 1
ATOM 3304 C C . TYR A 1 409 ? -11.806 -6.033 -0.713 1.00 94.38 409 TYR A C 1
ATOM 3306 O O . TYR A 1 409 ? -11.018 -5.087 -0.786 1.00 94.38 409 TYR A O 1
ATOM 3314 N N . PHE A 1 410 ? -13.063 -5.952 -1.119 1.00 93.31 410 PHE A N 1
ATOM 3315 C CA . PHE A 1 410 ? -13.622 -4.789 -1.782 1.00 93.31 410 PHE A CA 1
ATOM 3316 C C . PHE A 1 410 ? -14.923 -4.396 -1.114 1.00 93.31 410 PHE A C 1
ATOM 3318 O O . PHE A 1 410 ? -15.759 -5.252 -0.838 1.00 93.31 410 PHE A O 1
ATOM 3325 N N . ILE A 1 411 ? -15.089 -3.101 -0.875 1.00 94.75 411 ILE A N 1
ATOM 3326 C CA . ILE A 1 411 ? -16.359 -2.521 -0.461 1.00 94.75 411 ILE A CA 1
ATOM 3327 C C . ILE A 1 411 ? -16.813 -1.567 -1.554 1.00 94.75 411 ILE A C 1
ATOM 3329 O O . ILE A 1 411 ? -16.126 -0.588 -1.860 1.00 94.75 411 ILE A O 1
ATOM 3333 N N . ILE A 1 412 ? -17.959 -1.868 -2.145 1.00 91.94 412 ILE A N 1
ATOM 3334 C CA . ILE A 1 412 ? -18.485 -1.171 -3.320 1.00 91.94 412 ILE A CA 1
ATOM 3335 C C . ILE A 1 412 ? -19.965 -0.810 -3.117 1.00 91.94 412 ILE A C 1
ATOM 3337 O O . ILE A 1 412 ? -20.469 -0.916 -1.994 1.00 91.94 412 ILE A O 1
ATOM 3341 N N . ARG A 1 413 ? -20.625 -0.298 -4.159 1.00 89.38 413 ARG A N 1
ATOM 3342 C CA . ARG A 1 413 ? -22.060 0.002 -4.144 1.00 89.38 413 ARG A CA 1
ATOM 3343 C C . ARG A 1 413 ? -22.915 -1.251 -4.198 1.00 89.38 413 ARG A C 1
ATOM 3345 O O . ARG A 1 413 ? -22.507 -2.179 -4.923 1.00 89.38 413 ARG A O 1
#

Sequence (413 aa):
MYTGSDVFKELTQADFNNNSLSNLFGHGFIKGRKSSLGCSAKGMAWSMSSANIYEWMKWCESLYEKINDKNIPDNFFIRNMLEPFNVKDLSSLNIIIVTPIDLLTKTINLNSLKADIAGNRLSFEYYDVKLIKHDKEELFFYIELYFVEGNSCRFDFLYNLVNGFSLMDKHMNGLSLFVEDGYIESLPKKLELVAWTSMFEVISLNEKSGYKAKYEYSLESDKVLELDWEGVDINKESWKYGDVNNSVQGKIINYLIENNTPNVLFYDDGSNELADLIGFWIDEESRKIIMRLYHCKYAIGAKSSIGAINELVQQTLSTCDKLSDPIKALRHLKVRENNTFKKINKSRFVLGTMADLDAIIKKYRMYEVETEIVLVQPSLDYSELTSRVNSVLGQLACIIKKTLHADLYFIIR

Organism: Acinetobacter baumannii (NCBI:txid470)